Protein AF-A0AAJ0LXE0-F1 (afdb_monomer)

InterPro domains:
  IPR011990 Tetratricopeptide-like helical domain superfamily [G3DSA:1.25.40.10] (193-545)

Nearest PDB structures (foldseek):
  4y6w-assembly1_A-2  TM=5.666E-01  e=4.776E-01  Podospora anserina
  7ai4-assembly1_A  TM=4.758E-01  e=2.295E-01  Homo sapiens
  6ejn-assembly1_B  TM=3.901E-01  e=1.196E-01  Mus musculus
  6swu-assembly1_B  TM=3.381E-01  e=1.148E-01  Mus musculus
  7w5m-assembly1_A  TM=3.196E-01  e=9.941E-01  Arabidopsis thaliana

Radius of gyration: 33.16 Å; Cα contacts (8 Å, |Δi|>4): 688; chains: 1; bounding box: 87×81×102 Å

Organism: NCBI:txid702011

pLDDT: mean 76.82, std 16.96, range [30.23, 97.12]

Secondary structure (DSSP, 8-state):
-PPPHHHHTTSPPTT-EETTEEHHHHHHHHHHHHTTS--PPPP------------GGG--HHHHHHHHHHHHHHHHHHHHHHHHHHHHHHHHHHHHHHTTS-SS-HHHHHHHHHHHHHHHHHHHHHHHHHT-S-----HHHHHHHHHHTT--HHHHHHHIIIIIITSS-HHHHHHHHHHHHHHHHHT-HHHHHHHHHHHHHHHTT-GGGGG-GGGHHHHHHHHHHHHT--S-SHHHHHHHHHHHHHHHHTT-HHHHHHHHHHHHHHHHHHHHHHHHHTPPP-GGGGGGS-HHHHHHHHHHHTT-HHHHHHHHHHHHHTT-HHHHHHHHHHT-EEETTEEE--HHHHHHHHHHHHTT-HHHHHHHHHHHHH--SS--SSPPPTTT-S-TT-SSPPP--SS---HHHHHHHHHHHTTSS----SSGGGGHHHHS---SSHHHHHHHHHHHHHHHHHTT-HHHHHHHHHHHH--EEEGGGSPPHHHHTT-TT--S-SSHHHHHT---PPPP-PPEEE-TT--HHHHHHHHHHHHHHHHHHHHHHHHHTT--GGGGT--S-HHHHHHTS-HHHHGGGS-TTTHHHHHSSTTSHHHHHHHSS-HHHHHHHHHHHHT--EE-TTT--EEE-TTSS-------

Structure (mmCIF, N/CA/C/O backbone):
data_AF-A0AAJ0LXE0-F1
#
_entry.id   AF-A0AAJ0LXE0-F1
#
loop_
_atom_site.group_PDB
_atom_site.id
_atom_site.type_symbol
_atom_site.label_atom_id
_atom_site.label_alt_id
_atom_site.label_comp_id
_atom_site.label_asym_id
_atom_site.label_entity_id
_atom_site.label_seq_id
_atom_site.pdbx_PDB_ins_code
_atom_site.Cartn_x
_atom_site.Cartn_y
_atom_site.Cartn_z
_atom_site.occupancy
_atom_site.B_iso_or_equiv
_atom_site.auth_seq_id
_atom_site.auth_comp_id
_atom_site.auth_asym_id
_atom_site.auth_atom_id
_atom_site.pdbx_PDB_model_num
ATOM 1 N N . MET A 1 1 ? 45.209 -10.610 -58.494 1.00 36.50 1 MET A N 1
ATOM 2 C CA . MET A 1 1 ? 43.766 -10.526 -58.188 1.00 36.50 1 MET A CA 1
ATOM 3 C C . MET A 1 1 ? 43.625 -10.340 -56.686 1.00 36.50 1 MET A C 1
ATOM 5 O O . MET A 1 1 ? 43.882 -11.280 -55.950 1.00 36.50 1 MET A O 1
ATOM 9 N N . LEU A 1 2 ? 43.340 -9.120 -56.226 1.00 30.23 2 LEU A N 1
ATOM 10 C CA . LEU A 1 2 ? 43.071 -8.849 -54.809 1.00 30.23 2 LEU A CA 1
ATOM 11 C C . LEU A 1 2 ? 41.593 -9.172 -54.525 1.00 30.23 2 LEU A C 1
ATOM 13 O O . LEU A 1 2 ? 40.749 -8.811 -55.350 1.00 30.23 2 LEU A O 1
ATOM 17 N N . PRO A 1 3 ? 41.252 -9.842 -53.410 1.00 35.72 3 PRO A N 1
ATOM 18 C CA . PRO A 1 3 ? 39.858 -10.057 -53.055 1.00 35.72 3 PRO A CA 1
ATOM 19 C C . PRO A 1 3 ? 39.196 -8.706 -52.782 1.00 35.72 3 PRO A C 1
ATOM 21 O O . PRO A 1 3 ? 39.806 -7.818 -52.186 1.00 35.72 3 PRO A O 1
ATOM 24 N N . SER A 1 4 ? 37.940 -8.548 -53.207 1.00 48.78 4 SER A N 1
ATOM 25 C CA . SER A 1 4 ? 37.175 -7.347 -52.870 1.00 48.78 4 SER A CA 1
ATOM 26 C C . SER A 1 4 ? 37.154 -7.163 -51.347 1.00 48.78 4 SER A C 1
ATOM 28 O O . SER A 1 4 ? 36.914 -8.117 -50.600 1.00 48.78 4 SER A O 1
ATOM 30 N N . THR A 1 5 ? 37.374 -5.931 -50.890 1.00 54.94 5 THR A N 1
ATOM 31 C CA . THR A 1 5 ? 37.340 -5.500 -49.479 1.00 54.94 5 THR A CA 1
ATOM 32 C C . THR A 1 5 ? 36.077 -5.952 -48.731 1.00 54.94 5 THR A C 1
ATOM 34 O O . THR A 1 5 ? 36.087 -6.082 -47.509 1.00 54.94 5 THR A O 1
ATOM 37 N N . ASN A 1 6 ? 35.010 -6.275 -49.467 1.00 50.78 6 ASN A N 1
ATOM 38 C CA . ASN A 1 6 ? 33.729 -6.749 -48.954 1.00 50.78 6 ASN A CA 1
ATOM 39 C C . ASN A 1 6 ? 33.789 -8.153 -48.319 1.00 50.78 6 ASN A C 1
ATOM 41 O O . ASN A 1 6 ? 33.085 -8.413 -47.344 1.00 50.78 6 ASN A O 1
ATOM 45 N N . ASN A 1 7 ? 34.640 -9.051 -48.829 1.00 50.41 7 ASN A N 1
ATOM 46 C CA . ASN A 1 7 ? 34.804 -10.388 -48.240 1.00 50.41 7 ASN A CA 1
ATOM 47 C C . ASN A 1 7 ? 35.710 -10.360 -47.004 1.00 50.41 7 ASN A C 1
ATOM 49 O O . ASN A 1 7 ? 35.497 -11.129 -46.074 1.00 50.41 7 ASN A O 1
ATOM 53 N N . PHE A 1 8 ? 36.660 -9.426 -46.960 1.00 59.12 8 PHE A N 1
ATOM 54 C CA . PHE A 1 8 ? 37.635 -9.314 -45.877 1.00 59.12 8 PHE A CA 1
ATOM 55 C C . PHE A 1 8 ? 37.009 -8.855 -44.548 1.00 59.12 8 PHE A C 1
ATOM 57 O O . PHE A 1 8 ? 37.312 -9.404 -43.496 1.00 59.12 8 PHE A O 1
ATOM 64 N N . LEU A 1 9 ? 36.067 -7.903 -44.574 1.00 58.94 9 LEU A N 1
ATOM 65 C CA . LEU A 1 9 ? 35.398 -7.423 -43.352 1.00 58.94 9 LEU A CA 1
ATOM 66 C C . LEU A 1 9 ? 34.368 -8.414 -42.775 1.00 58.94 9 LEU A C 1
ATOM 68 O O . LEU A 1 9 ? 33.973 -8.285 -41.611 1.00 58.94 9 LEU A O 1
ATOM 72 N N . ARG A 1 10 ? 33.921 -9.394 -43.574 1.00 57.50 10 ARG A N 1
ATOM 73 C CA . ARG A 1 10 ? 32.956 -10.431 -43.165 1.00 57.50 10 ARG A CA 1
ATOM 74 C C . ARG A 1 10 ? 33.608 -11.639 -42.495 1.00 57.50 10 ARG A C 1
ATOM 76 O O . ARG A 1 10 ? 32.943 -12.297 -41.707 1.00 57.50 10 ARG A O 1
ATOM 83 N N . THR A 1 11 ? 34.881 -11.909 -42.771 1.00 59.28 11 THR A N 1
ATOM 84 C CA . THR A 1 11 ? 35.622 -13.039 -42.183 1.00 59.28 11 THR A CA 1
ATOM 85 C C . THR A 1 11 ? 36.214 -12.742 -40.806 1.00 59.28 11 THR A C 1
ATOM 87 O O . THR A 1 11 ? 36.697 -13.655 -40.147 1.00 59.28 11 THR A O 1
ATOM 90 N N . LEU A 1 12 ? 36.198 -11.481 -40.367 1.00 62.22 12 LEU A N 1
ATOM 91 C CA . LEU A 1 12 ? 36.767 -11.070 -39.083 1.00 62.22 12 LEU A CA 1
ATOM 92 C C . LEU A 1 12 ? 35.721 -11.202 -37.962 1.00 62.22 12 LEU A C 1
ATOM 94 O O . LEU A 1 12 ? 34.592 -10.704 -38.086 1.00 62.22 12 LEU A O 1
ATOM 98 N N . GLY A 1 13 ? 36.104 -11.905 -36.893 1.00 52.69 13 GLY A N 1
ATOM 99 C CA . GLY A 1 13 ? 35.254 -12.207 -35.739 1.00 52.69 13 GLY A CA 1
ATOM 100 C C . GLY A 1 13 ? 35.112 -11.034 -34.755 1.00 52.69 13 GLY A C 1
ATOM 101 O O . GLY A 1 13 ? 35.852 -10.049 -34.857 1.00 52.69 13 GLY A O 1
ATOM 102 N N . PRO A 1 14 ? 34.169 -11.115 -33.798 1.00 46.31 14 PRO A N 1
ATOM 103 C CA . PRO A 1 14 ? 34.051 -10.142 -32.709 1.00 46.31 14 PRO A CA 1
ATOM 104 C C . PRO A 1 14 ? 35.371 -10.054 -31.919 1.00 46.31 14 PRO A C 1
ATOM 106 O O . PRO A 1 14 ? 35.973 -11.083 -31.624 1.00 46.31 14 PRO A O 1
ATOM 109 N N . GLY A 1 15 ? 35.845 -8.839 -31.618 1.00 50.72 15 GLY A N 1
ATOM 110 C CA . GLY A 1 15 ? 37.078 -8.592 -30.846 1.00 50.72 15 GLY A CA 1
ATOM 111 C C . GLY A 1 15 ? 38.342 -8.265 -31.658 1.00 50.72 15 GLY A C 1
ATOM 112 O O . GLY A 1 15 ? 39.367 -7.911 -31.080 1.00 50.72 15 GLY A O 1
ATOM 113 N N . GLN A 1 16 ? 38.300 -8.326 -32.992 1.00 67.25 16 GLN A N 1
ATOM 114 C CA . GLN A 1 16 ? 39.441 -7.935 -33.828 1.00 67.25 16 GLN A CA 1
ATOM 115 C C . GLN A 1 16 ? 39.445 -6.423 -34.125 1.00 67.25 16 GLN A C 1
ATOM 117 O O . GLN A 1 16 ? 38.400 -5.794 -34.321 1.00 67.25 16 GLN A O 1
ATOM 122 N N . THR A 1 17 ? 40.639 -5.827 -34.168 1.00 65.50 17 THR A N 1
ATOM 123 C CA . THR A 1 17 ? 40.849 -4.415 -34.516 1.00 65.50 17 THR A CA 1
ATOM 124 C C . THR A 1 17 ? 41.515 -4.302 -35.885 1.00 65.50 17 THR A C 1
ATOM 126 O O . THR A 1 17 ? 42.354 -5.120 -36.259 1.00 65.50 17 THR A O 1
ATOM 129 N N . LEU A 1 18 ? 41.140 -3.279 -36.655 1.00 63.66 18 LEU A N 1
ATOM 130 C CA . LEU A 1 18 ? 41.792 -2.934 -37.916 1.00 63.66 18 LEU A CA 1
ATOM 131 C C . LEU A 1 18 ? 42.424 -1.549 -37.757 1.00 63.66 18 LEU A C 1
ATOM 133 O O . LEU A 1 18 ? 41.714 -0.549 -37.645 1.00 63.66 18 LEU A O 1
ATOM 137 N N . GLY A 1 19 ? 43.757 -1.498 -37.679 1.00 70.88 19 GLY A N 1
ATOM 138 C CA . GLY A 1 19 ? 44.494 -0.254 -37.424 1.00 70.88 19 GLY A CA 1
ATOM 139 C C . GLY A 1 19 ? 44.233 0.343 -36.035 1.00 70.88 19 GLY A C 1
ATOM 140 O O . GLY A 1 19 ? 44.111 1.556 -35.910 1.00 70.88 19 GLY A O 1
ATOM 141 N N . GLY A 1 20 ? 44.069 -0.499 -35.006 1.00 59.16 20 GLY A N 1
ATOM 142 C CA . GLY A 1 20 ? 43.766 -0.060 -33.635 1.00 59.16 20 GLY A CA 1
ATOM 143 C C . GLY A 1 20 ? 42.317 0.391 -33.415 1.00 59.16 20 GLY A C 1
ATOM 144 O O . GLY A 1 20 ? 41.949 0.756 -32.304 1.00 59.16 20 GLY A O 1
ATOM 145 N N . VAL A 1 21 ? 41.475 0.339 -34.451 1.00 52.56 21 VAL A N 1
ATOM 146 C CA . VAL A 1 21 ? 40.051 0.674 -34.367 1.00 52.56 21 VAL A CA 1
ATOM 147 C C . VAL A 1 21 ? 39.228 -0.619 -34.341 1.00 52.56 21 VAL A C 1
ATOM 149 O O . VAL A 1 21 ? 39.407 -1.458 -35.231 1.00 52.56 21 VAL A O 1
ATOM 152 N N . PRO A 1 22 ? 38.313 -0.801 -33.371 1.00 64.88 22 PRO A N 1
ATOM 153 C CA . PRO A 1 22 ? 37.413 -1.949 -33.344 1.00 64.88 22 PRO A CA 1
ATOM 154 C C . PRO A 1 22 ? 36.615 -2.086 -34.645 1.00 64.88 22 PRO A C 1
ATOM 156 O O . PRO A 1 22 ? 36.092 -1.106 -35.183 1.00 64.88 22 PRO A O 1
ATOM 159 N N . ILE A 1 23 ? 36.500 -3.311 -35.161 1.00 65.56 23 ILE A N 1
ATOM 160 C CA . ILE A 1 23 ? 35.844 -3.600 -36.448 1.00 65.56 23 ILE A CA 1
ATOM 161 C C . ILE A 1 23 ? 34.373 -3.155 -36.494 1.00 65.56 23 ILE A C 1
ATOM 163 O O . ILE A 1 23 ? 33.865 -2.835 -37.573 1.00 65.56 23 ILE A O 1
ATOM 167 N N . TRP A 1 24 ? 33.688 -3.050 -35.353 1.00 62.97 24 TRP A N 1
ATOM 168 C CA . TRP A 1 24 ? 32.317 -2.537 -35.303 1.00 62.97 24 TRP A CA 1
ATOM 169 C C . TRP A 1 24 ? 32.219 -1.068 -35.745 1.00 62.97 24 TRP A C 1
ATOM 171 O O . TRP A 1 24 ? 31.274 -0.720 -36.456 1.00 62.97 24 TRP A O 1
ATOM 181 N N . ARG A 1 25 ? 33.217 -0.216 -35.446 1.00 54.94 25 ARG A N 1
ATOM 182 C CA . ARG A 1 25 ? 33.249 1.184 -35.923 1.00 54.94 25 ARG A CA 1
ATOM 183 C C . ARG A 1 25 ? 33.326 1.250 -37.446 1.00 54.94 25 ARG A C 1
ATOM 185 O O . ARG A 1 25 ? 32.643 2.066 -38.065 1.00 54.94 25 ARG A O 1
ATOM 192 N N . TRP A 1 26 ? 34.092 0.345 -38.056 1.00 65.56 26 TRP A N 1
ATOM 193 C CA . TRP A 1 26 ? 34.176 0.210 -39.511 1.00 65.56 26 TRP A CA 1
ATOM 194 C C . TRP A 1 26 ? 32.865 -0.302 -40.120 1.00 65.56 26 TRP A C 1
ATOM 196 O O . TRP A 1 26 ? 32.405 0.240 -41.125 1.00 65.56 26 TRP A O 1
ATOM 206 N N . ARG A 1 27 ? 32.205 -1.287 -39.492 1.00 62.53 27 ARG A N 1
ATOM 207 C CA . ARG A 1 27 ? 30.889 -1.792 -39.936 1.00 62.53 27 ARG A CA 1
ATOM 208 C C . ARG A 1 27 ? 29.793 -0.724 -39.827 1.00 62.53 27 ARG A C 1
ATOM 210 O O . ARG A 1 27 ? 28.990 -0.582 -40.751 1.00 62.53 27 ARG A O 1
ATOM 217 N N . ALA A 1 28 ? 29.799 0.073 -38.758 1.00 52.66 28 ALA A N 1
ATOM 218 C CA . ALA A 1 28 ? 28.879 1.192 -38.568 1.00 52.66 28 ALA A CA 1
ATOM 219 C C . ALA A 1 28 ? 29.077 2.288 -39.635 1.00 52.66 28 ALA A C 1
ATOM 221 O O . ALA A 1 28 ? 28.106 2.725 -40.252 1.00 52.66 28 ALA A O 1
ATOM 222 N N . GLN A 1 29 ? 30.323 2.682 -39.930 1.00 55.59 29 GLN A N 1
ATOM 223 C CA . GLN A 1 29 ? 30.622 3.646 -41.001 1.00 55.59 29 GLN A CA 1
ATOM 224 C C . GLN A 1 29 ? 30.289 3.118 -42.405 1.00 55.59 29 GLN A C 1
ATOM 226 O O . GLN A 1 29 ? 29.807 3.876 -43.250 1.00 55.59 29 GLN A O 1
ATOM 231 N N . TRP A 1 30 ? 30.501 1.826 -42.665 1.00 60.12 30 TRP A N 1
ATOM 232 C CA . TRP A 1 30 ? 30.221 1.214 -43.965 1.00 60.12 30 TRP A CA 1
ATOM 233 C C . TRP A 1 30 ? 28.719 1.111 -44.263 1.00 60.12 30 TRP A C 1
ATOM 235 O O . TRP A 1 30 ? 28.280 1.464 -45.361 1.00 60.12 30 TRP A O 1
ATOM 245 N N . ASN A 1 31 ? 27.903 0.728 -43.275 1.00 53.38 31 ASN A N 1
ATOM 246 C CA . ASN A 1 31 ? 26.440 0.727 -43.410 1.00 53.38 31 ASN A CA 1
ATOM 247 C C . ASN A 1 31 ? 25.888 2.140 -43.683 1.00 53.38 31 ASN A C 1
ATOM 249 O O . ASN A 1 31 ? 24.925 2.302 -44.433 1.00 53.38 31 ASN A O 1
ATOM 253 N N . VAL A 1 32 ? 26.544 3.181 -43.158 1.00 48.12 32 VAL A N 1
ATOM 254 C CA . VAL A 1 32 ? 26.227 4.584 -43.471 1.00 48.12 32 VAL A CA 1
ATOM 255 C C . VAL A 1 32 ? 26.592 4.954 -44.920 1.00 48.12 32 VAL A C 1
ATOM 257 O O . VAL A 1 32 ? 25.888 5.764 -45.527 1.00 48.12 32 VAL A O 1
ATOM 260 N N . GLN A 1 33 ? 27.644 4.370 -45.507 1.00 47.91 33 GLN A N 1
ATOM 261 C CA . GLN A 1 33 ? 28.043 4.626 -46.899 1.00 47.91 33 GLN A CA 1
ATOM 262 C C . GLN A 1 33 ? 27.188 3.878 -47.932 1.00 47.91 33 GLN A C 1
ATOM 264 O O . GLN A 1 33 ? 26.859 4.469 -48.960 1.00 47.91 33 GLN A O 1
ATOM 269 N N . GLN A 1 34 ? 26.751 2.640 -47.672 1.00 47.06 34 GLN A N 1
ATOM 270 C CA . GLN A 1 34 ? 25.861 1.923 -48.602 1.00 47.06 34 GLN A CA 1
ATOM 271 C C . GLN A 1 34 ? 24.498 2.613 -48.773 1.00 47.06 34 GLN A C 1
ATOM 273 O O . GLN A 1 34 ? 23.973 2.679 -49.884 1.00 47.06 34 GLN A O 1
ATOM 278 N N . CYS A 1 35 ? 23.975 3.245 -47.720 1.00 45.53 35 CYS A N 1
ATOM 279 C CA . CYS A 1 35 ? 22.749 4.044 -47.793 1.00 45.53 35 CYS A CA 1
ATOM 280 C C . CYS A 1 35 ? 22.893 5.337 -48.622 1.00 45.53 35 CYS A C 1
ATOM 282 O O . CYS A 1 35 ? 21.884 5.928 -49.001 1.00 45.53 35 CYS A O 1
ATOM 284 N N . ARG A 1 36 ? 24.119 5.785 -48.939 1.00 46.6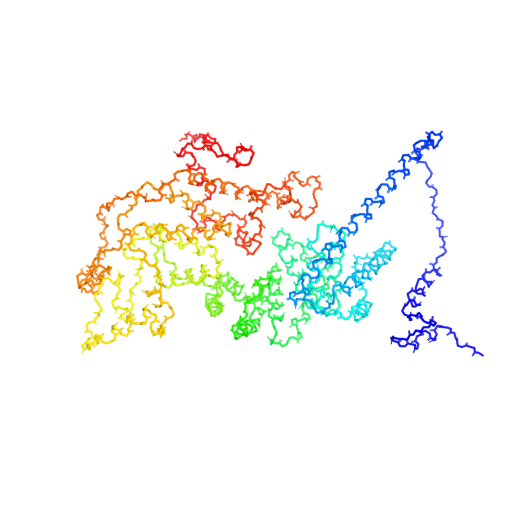9 36 ARG A N 1
ATOM 285 C CA . ARG A 1 36 ? 24.364 6.943 -49.824 1.00 46.69 36 ARG A CA 1
ATOM 286 C C . ARG A 1 36 ? 24.313 6.585 -51.316 1.00 46.69 36 ARG A C 1
ATOM 288 O O . ARG A 1 36 ? 24.249 7.491 -52.139 1.00 46.69 36 ARG A O 1
ATOM 295 N N . GLY A 1 37 ? 24.321 5.296 -51.671 1.00 40.47 37 GLY A N 1
ATOM 296 C CA . GLY A 1 37 ? 24.363 4.820 -53.060 1.00 40.47 37 GLY A CA 1
ATOM 297 C C . GLY A 1 37 ? 23.015 4.755 -53.789 1.00 40.47 37 GLY A C 1
ATOM 298 O O . GLY A 1 37 ? 22.984 4.420 -54.970 1.00 40.47 37 GLY A O 1
ATOM 299 N N . LEU A 1 38 ? 21.896 5.067 -53.128 1.00 42.59 38 LEU A N 1
ATOM 300 C CA . LEU A 1 38 ? 20.558 4.946 -53.710 1.00 42.59 38 LEU A CA 1
ATOM 301 C C . LEU A 1 38 ? 19.747 6.229 -53.508 1.00 42.59 38 LEU A C 1
ATOM 303 O O . LEU A 1 38 ? 19.046 6.377 -52.513 1.00 42.59 38 LEU A O 1
ATOM 307 N N . SER A 1 39 ? 19.827 7.158 -54.464 1.00 36.94 39 SER A N 1
ATOM 308 C CA . SER A 1 39 ? 18.667 7.909 -54.989 1.00 36.94 39 SER A CA 1
ATOM 309 C C . SER A 1 39 ? 19.091 9.018 -55.962 1.00 36.94 39 SER A C 1
ATOM 311 O O . SER A 1 39 ? 19.840 9.930 -55.627 1.00 36.94 39 SER A O 1
ATOM 313 N N . LYS A 1 40 ? 18.555 8.964 -57.189 1.00 39.41 40 LYS A N 1
ATOM 314 C CA . LYS A 1 40 ? 18.432 10.135 -58.071 1.00 39.41 40 LYS A CA 1
ATOM 315 C C . LYS A 1 40 ? 17.294 11.021 -57.538 1.00 39.41 40 LYS A C 1
ATOM 317 O O . LYS A 1 40 ? 16.247 10.467 -57.194 1.00 39.41 40 LYS A O 1
ATOM 322 N N . PRO A 1 41 ? 17.414 12.358 -57.515 1.00 38.53 41 PRO A N 1
ATOM 323 C CA . PRO A 1 41 ? 16.306 13.210 -57.105 1.00 38.53 41 PRO A CA 1
ATOM 324 C C . PRO A 1 41 ? 15.288 13.356 -58.248 1.00 38.53 41 PRO A C 1
ATOM 326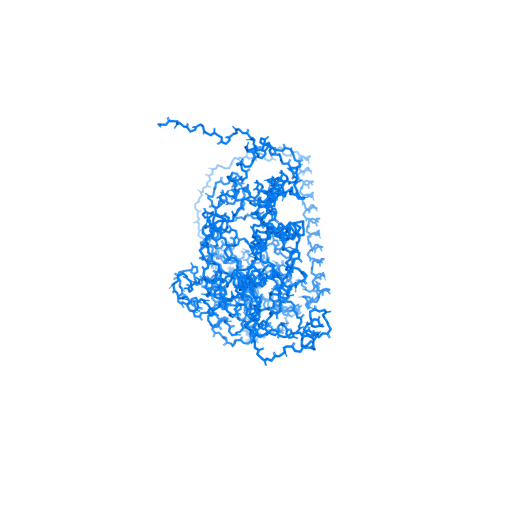 O O . PRO A 1 41 ? 15.619 13.813 -59.342 1.00 38.53 41 PRO A O 1
ATOM 329 N N . ARG A 1 42 ? 14.029 12.980 -57.987 1.00 35.62 42 ARG A N 1
ATOM 330 C CA . ARG A 1 42 ? 12.867 13.427 -58.771 1.00 35.62 42 ARG A CA 1
ATOM 331 C C . ARG A 1 42 ? 12.523 14.857 -58.345 1.00 35.62 42 ARG A C 1
ATOM 333 O O . ARG A 1 42 ? 12.397 15.134 -57.156 1.00 35.62 42 ARG A O 1
ATOM 340 N N . GLN A 1 43 ? 12.391 15.740 -59.329 1.00 39.75 43 GLN A N 1
ATOM 341 C CA . GLN A 1 43 ? 11.960 17.128 -59.175 1.00 39.75 43 GLN A CA 1
ATOM 342 C C . GLN A 1 43 ? 10.569 17.201 -58.522 1.00 39.75 43 GLN A C 1
ATOM 344 O O . GLN A 1 43 ? 9.662 16.469 -58.915 1.00 39.75 43 GLN A O 1
ATOM 349 N N . ALA A 1 44 ? 10.409 18.107 -57.556 1.00 30.86 44 ALA A N 1
ATOM 350 C CA . ALA A 1 44 ? 9.124 18.501 -56.980 1.00 30.86 44 ALA A CA 1
ATOM 351 C C . ALA A 1 44 ? 8.887 20.008 -57.217 1.00 30.86 44 ALA A C 1
ATOM 353 O O . ALA A 1 44 ? 9.862 20.756 -57.343 1.00 30.86 44 ALA A O 1
ATOM 354 N N . PRO A 1 45 ? 7.622 20.462 -57.318 1.00 36.53 45 PRO A N 1
ATOM 355 C CA . PRO A 1 45 ? 7.278 21.747 -57.915 1.00 36.53 45 PRO A CA 1
ATOM 356 C C . PRO A 1 45 ? 7.462 22.923 -56.955 1.00 36.53 45 PRO A C 1
ATOM 358 O O . PRO A 1 45 ? 7.314 22.808 -55.740 1.00 36.53 45 PRO A O 1
ATOM 361 N N . ALA A 1 46 ? 7.734 24.082 -57.548 1.00 42.59 46 ALA A N 1
ATOM 362 C CA . ALA A 1 46 ? 7.893 25.361 -56.883 1.00 42.59 46 ALA A CA 1
ATOM 363 C C . ALA A 1 46 ? 6.612 25.815 -56.155 1.00 42.59 46 ALA A C 1
ATOM 365 O O . ALA A 1 46 ? 5.642 26.229 -56.785 1.00 42.59 46 ALA A O 1
ATOM 366 N N . LEU A 1 47 ? 6.658 25.846 -54.821 1.00 33.84 47 LEU A N 1
ATOM 367 C CA . LEU A 1 47 ? 5.777 26.667 -53.988 1.00 33.84 47 LEU A CA 1
ATOM 368 C C . LEU A 1 47 ? 6.587 27.852 -53.460 1.00 33.84 47 LEU A C 1
ATOM 370 O O . LEU A 1 47 ? 7.253 27.798 -52.428 1.00 33.84 47 LEU A O 1
ATOM 374 N N . ARG A 1 48 ? 6.556 28.936 -54.236 1.00 38.38 48 ARG A N 1
ATOM 375 C CA . ARG A 1 48 ? 7.074 30.255 -53.873 1.00 38.38 48 ARG A CA 1
ATOM 376 C C . ARG A 1 48 ? 5.894 31.111 -53.396 1.00 38.38 48 ARG A C 1
ATOM 378 O O . ARG A 1 48 ? 4.888 31.170 -54.093 1.00 38.38 48 ARG A O 1
ATOM 385 N N . ARG A 1 49 ? 6.117 31.855 -52.300 1.00 40.53 49 ARG A N 1
ATOM 386 C CA . ARG A 1 49 ? 5.343 32.991 -51.730 1.00 40.53 49 ARG A CA 1
ATOM 387 C C . ARG A 1 49 ? 4.442 32.685 -50.524 1.00 40.53 49 ARG A C 1
ATOM 389 O O . ARG A 1 49 ? 3.255 32.430 -50.667 1.00 40.53 49 ARG A O 1
ATOM 396 N N . LYS A 1 50 ? 5.006 32.877 -49.325 1.00 38.53 50 LYS A N 1
ATOM 397 C CA . LYS A 1 50 ? 4.715 34.002 -48.399 1.00 38.53 50 LYS A CA 1
ATOM 398 C C . LYS A 1 50 ? 5.512 33.789 -47.099 1.00 38.53 50 LYS A C 1
ATOM 400 O O . LYS A 1 50 ? 4.953 33.538 -46.042 1.00 38.53 50 LYS A O 1
ATOM 405 N N . ALA A 1 51 ? 6.838 33.868 -47.185 1.00 37.50 51 ALA A N 1
ATOM 406 C CA . ALA A 1 51 ? 7.647 34.193 -46.016 1.00 37.50 51 ALA A CA 1
ATOM 407 C C . ALA A 1 51 ? 7.886 35.699 -46.102 1.00 37.50 51 ALA A C 1
ATOM 409 O O . ALA A 1 51 ? 8.446 36.169 -47.095 1.00 37.50 51 ALA A O 1
ATOM 410 N N . GLY A 1 52 ? 7.360 36.451 -45.136 1.00 34.28 52 GLY A N 1
ATOM 411 C CA . GLY A 1 52 ? 7.652 37.872 -45.012 1.00 34.28 52 GLY A CA 1
ATOM 412 C C . GLY A 1 52 ? 9.163 38.059 -44.996 1.00 34.28 52 GLY A C 1
ATOM 413 O O . GLY A 1 52 ? 9.868 37.374 -44.255 1.00 34.28 52 GLY A O 1
ATOM 414 N N . HIS A 1 53 ? 9.658 38.942 -45.858 1.00 36.97 53 HIS A N 1
ATOM 415 C CA . HIS A 1 53 ? 11.015 39.445 -45.764 1.00 36.97 53 HIS A CA 1
ATOM 416 C C . HIS A 1 53 ? 11.157 40.131 -44.401 1.00 36.97 53 HIS A C 1
ATOM 418 O O . HIS A 1 53 ? 10.781 41.288 -44.248 1.00 36.97 53 HIS A O 1
ATOM 424 N N . TYR A 1 54 ? 11.665 39.408 -43.404 1.00 38.59 54 TYR A N 1
ATOM 425 C CA . TYR A 1 54 ? 12.317 40.046 -42.273 1.00 38.59 54 TYR A CA 1
ATOM 426 C C . TYR A 1 54 ? 13.571 40.715 -42.837 1.00 38.59 54 TYR A C 1
ATOM 428 O O . TYR A 1 54 ? 14.502 40.048 -43.294 1.00 38.59 54 TYR A O 1
ATOM 436 N N . GLU A 1 55 ? 13.533 42.042 -42.898 1.00 40.50 55 GLU A N 1
ATOM 437 C CA . GLU A 1 55 ? 14.680 42.897 -43.171 1.00 40.50 55 GLU A CA 1
ATOM 438 C C . GLU A 1 55 ? 15.776 42.611 -42.134 1.00 40.50 55 GLU A C 1
ATOM 440 O O . GLU A 1 55 ? 15.758 43.121 -41.018 1.00 40.50 55 GLU A O 1
ATOM 445 N N . TRP A 1 56 ? 16.774 41.814 -42.516 1.00 41.72 56 TRP A N 1
ATOM 446 C CA . TRP A 1 56 ? 18.034 41.675 -41.774 1.00 41.72 56 TRP A CA 1
ATOM 447 C C . TRP A 1 56 ? 18.895 42.957 -41.824 1.00 41.72 56 TRP A C 1
ATOM 449 O O . TRP A 1 56 ? 19.985 42.995 -41.264 1.00 41.72 56 TRP A O 1
ATOM 459 N N . SER A 1 57 ? 18.413 44.024 -42.469 1.00 43.09 57 SER A N 1
ATOM 460 C CA . SER A 1 57 ? 19.091 45.315 -42.645 1.00 43.09 57 SER A CA 1
ATOM 461 C C . SER A 1 57 ? 19.023 46.246 -41.424 1.00 43.09 57 SER A C 1
ATOM 463 O O . SER A 1 57 ? 19.522 47.366 -41.499 1.00 43.09 57 SER A O 1
ATOM 465 N N . ARG A 1 58 ? 18.447 45.810 -40.292 1.00 48.62 58 ARG A N 1
ATOM 466 C CA . ARG A 1 58 ? 18.357 46.614 -39.055 1.00 48.62 58 ARG A CA 1
ATOM 467 C C . ARG A 1 58 ? 18.820 45.907 -37.777 1.00 48.62 58 ARG A C 1
ATOM 469 O O . ARG A 1 58 ? 18.481 46.375 -36.701 1.00 48.62 58 ARG A O 1
ATOM 476 N N . VAL A 1 59 ? 19.594 44.820 -37.861 1.00 46.53 59 VAL A N 1
ATOM 477 C CA . VAL A 1 59 ? 20.230 44.266 -36.651 1.00 46.53 59 VAL A CA 1
ATOM 478 C C . VAL A 1 59 ? 21.476 45.091 -36.348 1.00 46.53 59 VAL A C 1
ATOM 480 O O . VAL A 1 59 ? 22.476 45.027 -37.066 1.00 46.53 59 VAL A O 1
ATOM 483 N N . THR A 1 60 ? 21.406 45.909 -35.306 1.00 66.25 60 THR A N 1
ATOM 484 C CA . THR A 1 60 ? 22.541 46.722 -34.859 1.00 66.25 60 THR A CA 1
ATOM 485 C C . THR A 1 60 ? 23.669 45.825 -34.321 1.00 66.25 60 THR A C 1
ATOM 487 O O . THR A 1 60 ? 23.407 44.739 -33.793 1.00 66.25 60 THR A O 1
ATOM 490 N N . PRO A 1 61 ? 24.947 46.246 -34.396 1.00 67.00 61 PRO A N 1
ATOM 491 C CA . PRO A 1 61 ? 26.061 45.507 -33.790 1.00 67.00 61 PRO A CA 1
ATOM 492 C C . PRO A 1 61 ? 25.849 45.172 -32.301 1.00 67.00 61 PRO A C 1
ATOM 494 O O . PRO A 1 61 ? 26.323 44.139 -31.822 1.00 67.00 61 PRO A O 1
ATOM 497 N N . ASP A 1 62 ? 25.091 46.007 -31.586 1.00 67.62 62 ASP A N 1
ATOM 498 C CA . ASP A 1 62 ? 24.724 45.798 -30.184 1.00 67.62 62 ASP A CA 1
ATOM 499 C C . ASP A 1 62 ? 23.669 44.698 -29.997 1.00 67.62 62 ASP A C 1
ATOM 501 O O . ASP A 1 62 ? 23.757 43.926 -29.042 1.00 67.62 62 ASP A O 1
ATOM 505 N N . GLU A 1 63 ? 22.718 44.545 -30.920 1.00 61.69 63 GLU A N 1
ATOM 506 C CA . GLU A 1 63 ? 21.775 43.418 -30.920 1.00 61.69 63 GLU A CA 1
ATOM 507 C C . GLU A 1 63 ? 22.478 42.097 -31.236 1.00 61.69 63 GLU A C 1
ATOM 509 O O . GLU A 1 63 ? 22.217 41.100 -30.566 1.00 61.69 63 GLU A O 1
ATOM 514 N N . VAL A 1 64 ? 23.447 42.085 -32.159 1.00 59.75 64 VAL A N 1
ATOM 515 C CA . VAL A 1 64 ? 24.282 40.894 -32.408 1.00 59.75 64 VAL A CA 1
ATOM 516 C C . VAL A 1 64 ? 25.107 40.528 -31.169 1.00 59.75 64 VAL A C 1
ATOM 518 O O . VAL A 1 64 ? 25.224 39.347 -30.839 1.00 59.75 64 VAL A O 1
ATOM 521 N N . LYS A 1 65 ? 25.656 41.514 -30.443 1.00 68.69 65 LYS A N 1
ATOM 522 C CA . LYS A 1 65 ? 26.352 41.281 -29.164 1.00 68.69 65 LYS A CA 1
ATOM 523 C C . LYS A 1 65 ? 25.416 40.756 -28.075 1.00 68.69 65 LYS A C 1
ATOM 525 O O . LYS A 1 65 ? 25.818 39.851 -27.350 1.00 68.69 65 LYS A O 1
ATOM 530 N N . ARG A 1 66 ? 24.183 41.266 -27.968 1.00 69.94 66 ARG A N 1
ATOM 531 C CA . ARG A 1 66 ? 23.178 40.752 -27.018 1.00 69.94 66 ARG A CA 1
ATOM 532 C C . ARG A 1 66 ? 22.741 39.332 -27.357 1.00 69.94 66 ARG A C 1
ATOM 534 O O . ARG A 1 66 ? 22.673 38.512 -26.451 1.00 69.94 66 ARG A O 1
ATOM 541 N N . ILE A 1 67 ? 22.508 39.024 -28.635 1.00 67.06 67 ILE A N 1
ATOM 542 C CA . ILE A 1 67 ? 22.156 37.671 -29.092 1.00 67.06 67 ILE A CA 1
ATOM 543 C C . ILE A 1 67 ? 23.302 36.703 -28.787 1.00 67.06 67 ILE A C 1
ATOM 545 O O . ILE A 1 67 ? 23.073 35.689 -28.138 1.00 67.06 67 ILE A O 1
ATOM 549 N N . LYS A 1 68 ? 24.548 37.049 -29.135 1.00 70.25 68 LYS A N 1
ATOM 550 C CA . LYS A 1 68 ? 25.724 36.222 -28.810 1.00 70.25 68 LYS A CA 1
ATOM 551 C C . LYS A 1 68 ? 25.960 36.085 -27.304 1.00 70.25 68 LYS A C 1
ATOM 553 O O . LYS A 1 68 ? 26.353 35.018 -26.846 1.00 70.25 68 LYS A O 1
ATOM 558 N N . GLY A 1 69 ? 25.717 37.142 -26.528 1.00 69.50 69 GLY A N 1
ATOM 559 C CA . GLY A 1 69 ? 25.790 37.111 -25.065 1.00 69.50 69 GLY A CA 1
ATOM 560 C C . GLY A 1 69 ? 24.725 36.202 -24.450 1.00 69.50 69 GLY A C 1
ATOM 561 O O . GLY A 1 69 ? 25.031 35.426 -23.551 1.00 69.50 69 GLY A O 1
ATOM 562 N N . HIS A 1 70 ? 23.502 36.234 -24.982 1.00 67.81 70 HIS A N 1
ATOM 563 C CA . HIS A 1 70 ? 22.414 35.345 -24.585 1.00 67.81 70 HIS A CA 1
ATOM 564 C C . HIS A 1 70 ? 22.691 33.888 -24.990 1.00 67.81 70 HIS A C 1
ATOM 566 O O . HIS A 1 70 ? 22.493 32.985 -24.187 1.00 67.81 70 HIS A O 1
ATOM 572 N N . GLU A 1 71 ? 23.208 33.636 -26.196 1.00 71.19 71 GLU A N 1
ATOM 573 C CA . GLU A 1 71 ? 23.636 32.299 -26.636 1.00 71.19 71 GLU A CA 1
ATOM 574 C C . GLU A 1 71 ? 24.752 31.732 -25.748 1.00 71.19 71 GLU A C 1
ATOM 576 O O . GLU A 1 71 ? 24.701 30.563 -25.360 1.00 71.19 71 GLU A O 1
ATOM 581 N N . LEU A 1 72 ? 25.737 32.559 -25.380 1.00 75.06 72 LEU A N 1
ATOM 582 C CA . LEU A 1 72 ? 26.812 32.165 -24.470 1.00 75.06 72 LEU A CA 1
ATOM 583 C C . LEU A 1 72 ? 26.279 31.883 -23.058 1.00 75.06 72 LEU A C 1
ATOM 585 O O . LEU A 1 72 ? 26.671 30.884 -22.459 1.00 75.06 72 LEU A O 1
ATOM 589 N N . ALA A 1 73 ? 25.360 32.710 -22.553 1.00 71.25 73 ALA A N 1
ATOM 590 C CA . ALA A 1 73 ? 24.719 32.515 -21.254 1.00 71.25 73 ALA A CA 1
ATOM 591 C C . ALA A 1 73 ? 23.877 31.228 -21.216 1.00 71.25 73 ALA A C 1
ATOM 593 O O . ALA A 1 73 ? 24.003 30.447 -20.278 1.00 71.25 73 ALA A O 1
ATOM 594 N N . VAL A 1 74 ? 23.091 30.951 -22.262 1.00 74.56 74 VAL A N 1
ATOM 595 C CA . VAL A 1 74 ? 22.322 29.700 -22.401 1.00 74.56 74 VAL A CA 1
ATOM 596 C C . VAL A 1 74 ? 23.255 28.490 -22.466 1.00 74.56 74 VAL A C 1
ATOM 598 O O . VAL A 1 74 ? 22.984 27.470 -21.833 1.00 74.56 74 VAL A O 1
ATOM 601 N N . LYS A 1 75 ? 24.382 28.593 -23.183 1.00 78.81 75 LYS A N 1
ATOM 602 C CA . LYS A 1 75 ? 25.387 27.524 -23.249 1.00 78.81 75 LYS A CA 1
ATOM 603 C C . LYS A 1 75 ? 26.034 27.265 -21.884 1.00 78.81 75 LYS A C 1
ATOM 605 O O . LYS A 1 75 ? 26.099 26.115 -21.464 1.00 78.81 75 LYS A O 1
ATOM 610 N N . GLN A 1 76 ? 26.453 28.313 -21.177 1.00 78.50 76 GLN A N 1
ATOM 611 C CA . GLN A 1 76 ? 27.031 28.201 -19.833 1.00 78.50 76 GLN A CA 1
ATOM 612 C C . GLN A 1 76 ? 26.024 27.648 -18.822 1.00 78.50 76 GLN A C 1
ATOM 614 O O . GLN A 1 76 ? 26.374 26.800 -18.005 1.00 78.50 76 GLN A O 1
ATOM 619 N N . GLN A 1 77 ? 24.763 28.082 -18.903 1.00 74.50 77 GLN A N 1
ATOM 620 C CA . GLN A 1 77 ? 23.685 27.556 -18.074 1.00 74.50 77 GLN A CA 1
ATOM 621 C C . GLN A 1 77 ? 23.485 26.061 -18.328 1.00 74.50 77 GLN A C 1
ATOM 623 O O . GLN A 1 77 ? 23.459 25.291 -17.369 1.00 74.50 77 GLN A O 1
ATOM 628 N N . LYS A 1 78 ? 23.436 25.634 -19.594 1.00 76.50 78 LYS A N 1
ATOM 629 C CA . LYS A 1 78 ? 23.336 24.218 -19.954 1.00 76.50 78 LYS A CA 1
ATOM 630 C C . LYS A 1 78 ? 24.531 23.406 -19.440 1.00 76.50 78 LYS A C 1
ATOM 632 O O . LYS A 1 78 ? 24.333 22.403 -18.774 1.00 76.50 78 LYS A O 1
ATOM 637 N N . GLU A 1 79 ? 25.759 23.882 -19.637 1.00 78.69 79 GLU A N 1
ATOM 638 C CA . GLU A 1 79 ? 26.972 23.220 -19.126 1.00 78.69 79 GLU A CA 1
ATOM 639 C C . GLU A 1 79 ? 27.017 23.142 -17.589 1.00 78.69 79 GLU A C 1
ATOM 641 O O . GLU A 1 79 ? 27.592 22.211 -17.023 1.00 78.69 79 GLU A O 1
ATOM 646 N N . SER A 1 80 ? 26.458 24.136 -16.892 1.00 75.94 80 SER A N 1
ATOM 647 C CA . SER A 1 80 ? 26.347 24.122 -15.428 1.00 75.94 80 SER A CA 1
ATOM 648 C C . SER A 1 80 ? 25.291 23.126 -14.943 1.00 75.94 80 SER A C 1
ATOM 650 O O . SER A 1 80 ? 25.527 22.405 -13.975 1.00 75.94 80 SER A O 1
ATOM 652 N N . GLN A 1 81 ? 24.166 23.042 -15.656 1.00 75.69 81 GLN A N 1
ATOM 653 C CA . GLN A 1 81 ? 23.102 22.079 -15.407 1.00 75.69 81 GLN A CA 1
ATOM 654 C C . GLN A 1 81 ? 23.609 20.656 -15.644 1.00 75.69 81 GLN A C 1
ATOM 656 O O . GLN A 1 81 ? 23.546 19.838 -14.733 1.00 75.69 81 GLN A O 1
ATOM 661 N N . ASP A 1 82 ? 24.211 20.385 -16.803 1.00 76.69 82 ASP A N 1
ATOM 662 C CA . ASP A 1 82 ? 24.769 19.074 -17.150 1.00 76.69 82 ASP A CA 1
ATOM 663 C C . ASP A 1 82 ? 25.793 18.604 -16.099 1.00 76.69 82 ASP A C 1
ATOM 665 O O . ASP A 1 82 ? 25.742 17.461 -15.645 1.00 76.69 82 ASP A O 1
ATOM 669 N N . ARG A 1 83 ? 26.668 19.502 -15.615 1.00 81.69 83 ARG A N 1
ATOM 670 C CA . ARG A 1 83 ? 27.604 19.195 -14.516 1.00 81.69 83 ARG A CA 1
ATOM 671 C C . ARG A 1 83 ? 26.897 18.839 -13.212 1.00 81.69 83 ARG A C 1
ATOM 673 O O . ARG A 1 83 ? 27.247 17.838 -12.593 1.00 81.69 83 ARG A O 1
ATOM 680 N N . TYR A 1 84 ? 25.914 19.639 -12.806 1.00 82.06 84 TYR A N 1
ATOM 681 C CA . TYR A 1 84 ? 25.135 19.383 -11.595 1.00 82.06 84 TYR A CA 1
ATOM 682 C C . TYR A 1 84 ? 24.433 18.016 -11.649 1.00 82.06 84 TYR A C 1
ATOM 684 O O . TYR A 1 84 ? 24.430 17.267 -10.671 1.00 82.06 84 TYR A O 1
ATOM 692 N N . TYR A 1 85 ? 23.878 17.658 -12.805 1.00 78.88 85 TYR A N 1
ATOM 693 C CA . TYR A 1 85 ? 23.146 16.408 -12.978 1.00 78.88 85 TYR A CA 1
ATOM 694 C C . TYR A 1 85 ? 24.049 15.184 -13.068 1.00 78.88 85 TYR A C 1
ATOM 696 O O . TYR A 1 85 ? 23.744 14.164 -12.447 1.00 78.88 85 TYR A O 1
ATOM 704 N N . ASN A 1 86 ? 25.187 15.293 -13.751 1.00 83.12 86 ASN A N 1
ATOM 705 C CA . ASN A 1 86 ? 26.192 14.234 -13.756 1.00 83.12 86 ASN A CA 1
ATOM 706 C C . ASN A 1 86 ? 26.721 13.983 -12.340 1.00 83.12 86 ASN A C 1
ATOM 708 O O . ASN A 1 86 ? 26.803 12.834 -11.917 1.00 83.12 86 ASN A O 1
ATOM 712 N N . GLN A 1 87 ? 26.969 15.044 -11.565 1.00 87.44 87 GLN A N 1
ATOM 713 C CA . GLN A 1 87 ? 27.370 14.911 -10.166 1.00 87.44 87 GLN A CA 1
ATOM 714 C C . GLN A 1 87 ? 26.297 14.193 -9.332 1.00 87.44 87 GLN A C 1
ATOM 716 O O . GLN A 1 87 ? 26.610 13.239 -8.628 1.00 87.44 87 GLN A O 1
ATOM 721 N N . ARG A 1 88 ? 25.021 14.588 -9.434 1.00 84.88 88 ARG A N 1
ATOM 722 C CA . ARG A 1 88 ? 23.930 13.926 -8.693 1.00 84.88 88 ARG A CA 1
ATOM 723 C C . ARG A 1 88 ? 23.728 12.462 -9.079 1.00 84.88 88 ARG A C 1
ATOM 725 O O . ARG A 1 88 ? 23.409 11.635 -8.220 1.00 84.88 88 ARG A O 1
ATOM 732 N N . THR A 1 89 ? 23.872 12.159 -10.365 1.00 87.19 89 THR A N 1
ATOM 733 C CA . THR A 1 89 ? 23.807 10.793 -10.898 1.00 87.19 89 THR A CA 1
ATOM 734 C C . THR A 1 89 ? 24.931 9.969 -10.279 1.00 87.19 89 THR A C 1
ATOM 736 O O . THR A 1 89 ? 24.659 8.940 -9.664 1.00 87.19 89 THR A O 1
ATOM 739 N N . TYR A 1 90 ? 26.161 10.483 -10.320 1.00 90.75 90 TYR A N 1
ATOM 740 C CA . TYR A 1 90 ? 27.336 9.844 -9.738 1.00 90.75 90 TYR A CA 1
ATOM 741 C C . TYR A 1 90 ? 27.212 9.630 -8.223 1.00 90.75 90 TYR A C 1
ATOM 743 O O . TYR A 1 90 ? 27.410 8.519 -7.744 1.00 90.75 90 TYR A O 1
ATOM 751 N N . GLU A 1 91 ? 26.799 10.650 -7.463 1.00 90.75 91 GLU A N 1
ATOM 752 C CA . GLU A 1 91 ? 26.560 10.536 -6.016 1.00 90.75 91 GLU A CA 1
ATOM 753 C C . GLU A 1 91 ? 25.513 9.465 -5.689 1.00 90.75 91 GLU A C 1
ATOM 755 O O . GLU A 1 91 ? 25.621 8.768 -4.680 1.00 90.75 91 GLU A O 1
ATOM 760 N N . SER A 1 92 ? 24.487 9.327 -6.533 1.00 88.56 92 SER A N 1
ATOM 761 C CA . SER A 1 92 ? 23.490 8.270 -6.376 1.00 88.56 92 SER A CA 1
ATOM 762 C C . SER A 1 92 ? 24.124 6.905 -6.626 1.00 88.56 92 SER A C 1
ATOM 764 O O . SER A 1 92 ? 24.002 6.031 -5.778 1.00 88.56 92 SER A O 1
ATOM 766 N N . LEU A 1 93 ? 24.857 6.724 -7.727 1.00 93.00 93 LEU A N 1
ATOM 767 C CA . LEU A 1 93 ? 25.560 5.470 -8.022 1.00 93.00 93 LEU A CA 1
ATOM 768 C C . LEU A 1 93 ? 26.533 5.079 -6.904 1.00 93.00 93 LEU A C 1
ATOM 770 O O . LEU A 1 93 ? 26.534 3.932 -6.465 1.00 93.00 93 LEU A O 1
ATOM 774 N N . GLN A 1 94 ? 27.291 6.043 -6.382 1.00 93.75 94 GLN A N 1
ATOM 775 C CA . GLN A 1 94 ? 28.225 5.830 -5.284 1.00 93.75 94 GLN A CA 1
ATOM 776 C C . GLN A 1 94 ? 27.528 5.278 -4.035 1.00 93.75 94 GLN A C 1
ATOM 778 O O . GLN A 1 94 ? 27.966 4.263 -3.502 1.00 93.75 94 GLN A O 1
ATOM 783 N N . ARG A 1 95 ? 26.396 5.860 -3.615 1.00 91.31 95 ARG A N 1
ATOM 784 C CA . ARG A 1 95 ? 25.641 5.359 -2.449 1.00 91.31 95 ARG A CA 1
ATOM 785 C C . ARG A 1 95 ? 25.166 3.917 -2.625 1.00 91.31 95 ARG A C 1
ATOM 787 O O . ARG A 1 95 ? 25.190 3.145 -1.673 1.00 91.31 95 ARG A O 1
ATOM 794 N N . TYR A 1 96 ? 24.711 3.551 -3.824 1.00 89.06 96 TYR A N 1
ATOM 795 C CA . TYR A 1 96 ? 24.237 2.189 -4.097 1.00 89.06 96 TYR A CA 1
ATOM 796 C C . TYR A 1 96 ? 25.397 1.189 -4.177 1.00 89.06 96 TYR A C 1
ATOM 798 O O . TYR A 1 96 ? 25.250 0.053 -3.731 1.00 89.06 96 TYR A O 1
ATOM 806 N N . HIS A 1 97 ? 26.556 1.610 -4.687 1.00 92.62 97 HIS A N 1
ATOM 807 C CA . HIS A 1 97 ? 27.770 0.798 -4.673 1.00 92.62 97 HIS A CA 1
ATOM 808 C C . HIS A 1 97 ? 28.292 0.574 -3.245 1.00 92.62 97 HIS A C 1
ATOM 810 O O . HIS A 1 97 ? 28.532 -0.564 -2.855 1.00 92.62 97 HIS A O 1
ATOM 816 N N . GLU A 1 98 ? 28.365 1.628 -2.427 1.00 91.62 98 GLU A N 1
ATOM 817 C CA . GLU A 1 98 ? 28.755 1.547 -1.010 1.00 91.62 98 GLU A CA 1
ATOM 818 C C . GLU A 1 98 ? 27.798 0.667 -0.189 1.00 91.62 98 GLU A C 1
ATOM 820 O O . GLU A 1 98 ? 28.224 -0.037 0.725 1.00 91.62 98 GLU A O 1
ATOM 825 N N . ALA A 1 99 ? 26.509 0.648 -0.545 1.00 89.06 99 ALA A N 1
ATOM 826 C CA . ALA A 1 99 ? 25.510 -0.244 0.044 1.00 89.06 99 ALA A CA 1
ATOM 827 C C . ALA A 1 99 ? 25.576 -1.696 -0.481 1.00 89.06 99 ALA A C 1
ATOM 829 O O . ALA A 1 99 ? 24.757 -2.523 -0.079 1.00 89.06 99 ALA A O 1
ATOM 830 N N . GLY A 1 100 ? 26.497 -2.013 -1.399 1.00 88.56 100 GLY A N 1
ATOM 831 C CA . GLY A 1 100 ? 26.642 -3.338 -2.010 1.00 88.56 100 GLY A CA 1
ATOM 832 C C . GLY A 1 100 ? 25.524 -3.715 -2.988 1.00 88.56 100 GLY A C 1
ATOM 833 O O . GLY A 1 100 ? 25.377 -4.885 -3.331 1.00 88.56 100 GLY A O 1
ATOM 834 N N . GLN A 1 101 ? 24.716 -2.746 -3.430 1.00 87.25 101 GLN A N 1
ATOM 835 C CA . GLN A 1 101 ? 23.612 -2.958 -4.375 1.00 87.25 101 GLN A CA 1
ATOM 836 C C . GLN A 1 101 ? 24.056 -2.875 -5.844 1.00 87.25 101 GLN A C 1
ATOM 838 O O . GLN A 1 101 ? 23.320 -3.317 -6.727 1.00 87.25 101 GLN A O 1
ATOM 843 N N . LEU A 1 102 ? 25.241 -2.312 -6.100 1.00 91.44 102 LEU A N 1
ATOM 844 C CA . LEU A 1 102 ? 25.907 -2.290 -7.404 1.00 91.44 102 LEU A CA 1
ATOM 845 C C . LEU A 1 102 ? 27.258 -3.000 -7.294 1.00 91.44 102 LEU A C 1
ATOM 847 O O . LEU A 1 102 ? 28.059 -2.667 -6.418 1.00 91.44 102 LEU A O 1
ATOM 851 N N . GLN A 1 103 ? 27.507 -3.956 -8.186 1.00 94.75 103 GLN A N 1
ATOM 852 C CA . GLN A 1 103 ? 28.783 -4.667 -8.288 1.00 94.75 103 GLN A CA 1
ATOM 853 C C . GLN A 1 103 ? 29.804 -3.851 -9.083 1.00 94.75 103 GLN A C 1
ATOM 855 O O . GLN A 1 103 ? 30.966 -3.764 -8.688 1.00 94.75 103 GLN A O 1
ATOM 860 N N . ALA A 1 104 ? 29.360 -3.234 -10.180 1.00 94.94 104 ALA A N 1
ATOM 861 C CA . ALA A 1 104 ? 30.190 -2.358 -10.998 1.00 94.94 104 ALA A CA 1
ATOM 862 C C . ALA A 1 104 ? 30.490 -1.026 -10.290 1.00 94.94 104 ALA A C 1
ATOM 864 O O . ALA A 1 104 ? 29.682 -0.517 -9.505 1.00 94.94 104 ALA A O 1
ATOM 865 N N . SER A 1 105 ? 31.654 -0.448 -10.595 1.00 96.50 105 SER A N 1
ATOM 866 C CA . SER A 1 105 ? 32.052 0.844 -10.039 1.00 96.50 105 SER A CA 1
ATOM 867 C C . SER A 1 105 ? 31.161 1.978 -10.581 1.00 96.50 105 SER A C 1
ATOM 869 O O . SER A 1 105 ? 30.692 1.900 -11.724 1.00 96.50 105 SER A O 1
ATOM 871 N N . PRO A 1 106 ? 30.943 3.068 -9.817 1.00 95.69 106 PRO A N 1
ATOM 872 C CA . PRO A 1 106 ? 30.212 4.236 -10.311 1.00 95.69 106 PRO A CA 1
ATOM 873 C C . PRO A 1 106 ? 30.793 4.809 -11.613 1.00 95.69 106 PRO A C 1
ATOM 875 O O . PRO A 1 106 ? 30.034 5.230 -12.484 1.00 95.69 106 PRO A O 1
ATOM 878 N N . ASP A 1 107 ? 32.120 4.766 -11.775 1.00 95.88 107 ASP A N 1
ATOM 879 C CA . ASP A 1 107 ? 32.815 5.220 -12.983 1.00 95.88 107 ASP A CA 1
ATOM 880 C C . ASP A 1 107 ? 32.462 4.376 -14.213 1.00 95.88 107 ASP A C 1
ATOM 882 O O . ASP A 1 107 ? 32.231 4.920 -15.293 1.00 95.88 107 ASP A O 1
ATOM 886 N N . ASP A 1 108 ? 32.414 3.051 -14.075 1.00 96.38 108 ASP A N 1
ATOM 887 C CA . ASP A 1 108 ? 32.105 2.162 -15.199 1.00 96.38 108 ASP A CA 1
ATOM 888 C C . ASP A 1 108 ? 30.634 2.259 -15.600 1.00 96.38 108 ASP A C 1
ATOM 890 O O . ASP A 1 108 ? 30.314 2.288 -16.790 1.00 96.38 108 ASP A O 1
ATOM 894 N N . ILE A 1 109 ? 29.741 2.428 -14.623 1.00 95.75 109 ILE A N 1
ATOM 895 C CA . ILE A 1 109 ? 28.321 2.683 -14.879 1.00 95.75 109 ILE A CA 1
ATOM 896 C C . ILE A 1 109 ? 28.123 4.041 -15.568 1.00 95.75 109 ILE A C 1
ATOM 898 O O . ILE A 1 109 ? 27.333 4.141 -16.508 1.00 95.75 109 ILE A O 1
ATOM 902 N N . GLN A 1 110 ? 28.849 5.084 -15.153 1.00 94.25 110 GLN A N 1
ATOM 903 C CA . GLN A 1 110 ? 28.766 6.398 -15.792 1.00 94.25 110 GLN A CA 1
ATOM 904 C C . GLN A 1 110 ? 29.271 6.349 -17.241 1.00 94.25 110 GLN A C 1
ATOM 906 O O . GLN A 1 110 ? 28.589 6.844 -18.138 1.00 94.25 110 GLN A O 1
ATOM 911 N N . LYS A 1 111 ? 30.410 5.691 -17.500 1.00 95.19 111 LYS A N 1
ATOM 912 C CA . LYS A 1 111 ? 30.915 5.482 -18.871 1.00 95.19 111 LYS A CA 1
ATOM 913 C C . LYS A 1 111 ? 29.920 4.697 -19.724 1.00 95.19 111 LYS A C 1
ATOM 915 O O . LYS A 1 111 ? 29.696 5.052 -20.880 1.00 95.19 111 LYS A O 1
ATOM 920 N N . PHE A 1 112 ? 29.287 3.677 -19.145 1.00 96.62 112 PHE A N 1
ATOM 921 C CA . PHE A 1 112 ? 28.222 2.933 -19.805 1.00 96.62 112 PHE A CA 1
ATOM 922 C C . PHE A 1 112 ? 27.036 3.843 -20.165 1.00 96.62 112 PHE A C 1
ATOM 924 O O . PHE A 1 112 ? 26.554 3.790 -21.297 1.00 96.62 112 PHE A O 1
ATOM 931 N N . PHE A 1 113 ? 26.574 4.708 -19.252 1.00 95.19 113 PHE A N 1
ATOM 932 C CA . PHE A 1 113 ? 25.503 5.669 -19.543 1.00 95.19 113 PHE A CA 1
ATOM 933 C C . PHE A 1 113 ? 25.881 6.645 -20.655 1.00 95.19 113 PHE A C 1
ATOM 935 O O . PHE A 1 113 ? 25.064 6.882 -21.548 1.00 95.19 113 PHE A O 1
ATOM 942 N N . ASP A 1 114 ? 27.110 7.155 -20.656 1.00 92.94 114 ASP A N 1
ATOM 943 C CA . ASP A 1 114 ? 27.603 8.049 -21.703 1.00 92.94 114 ASP A CA 1
ATOM 944 C C . ASP A 1 114 ? 27.635 7.334 -23.068 1.00 92.94 114 ASP A C 1
ATOM 946 O O . ASP A 1 114 ? 27.144 7.858 -24.075 1.00 92.94 114 ASP A O 1
ATOM 950 N N . GLY A 1 115 ? 28.139 6.094 -23.099 1.00 94.19 115 GLY A N 1
ATOM 951 C CA . GLY A 1 115 ? 28.143 5.244 -24.290 1.00 94.19 115 GLY A CA 1
ATOM 952 C C . GLY A 1 115 ? 26.732 4.932 -24.794 1.00 94.19 115 GLY A C 1
ATOM 953 O O . GLY A 1 115 ? 26.448 5.051 -25.990 1.00 94.19 115 GLY A O 1
ATOM 954 N N . PHE A 1 116 ? 25.813 4.605 -23.886 1.00 95.06 116 PHE A N 1
ATOM 955 C CA . PHE A 1 116 ? 24.421 4.318 -24.218 1.00 95.06 116 PHE A CA 1
ATOM 956 C C . PHE A 1 116 ? 23.697 5.560 -24.752 1.00 95.06 116 PHE A C 1
ATOM 958 O O . PHE A 1 116 ? 22.987 5.473 -25.755 1.00 95.06 116 PHE A O 1
ATOM 965 N N . SER A 1 117 ? 23.914 6.723 -24.133 1.00 92.94 117 SER A N 1
ATOM 966 C CA . SER A 1 117 ? 23.381 8.011 -24.587 1.00 92.94 117 SER A CA 1
ATOM 967 C C . SER A 1 117 ? 23.820 8.313 -26.022 1.00 92.94 117 SER A C 1
ATOM 969 O O . SER A 1 117 ? 22.993 8.628 -26.881 1.00 92.94 117 SER A O 1
ATOM 971 N N . HIS A 1 118 ? 25.100 8.093 -26.334 1.00 92.19 118 HIS A N 1
ATOM 972 C CA . HIS A 1 118 ? 25.617 8.272 -27.688 1.00 92.19 118 HIS A CA 1
ATOM 973 C C . HIS A 1 118 ? 24.946 7.336 -28.710 1.00 92.19 118 HIS A C 1
ATOM 975 O O . HIS A 1 118 ? 24.542 7.766 -29.796 1.00 92.19 118 HIS A O 1
ATOM 981 N N . LEU A 1 119 ? 24.768 6.057 -28.364 1.00 91.94 119 LEU A N 1
ATOM 982 C CA . LEU A 1 119 ? 24.037 5.109 -29.212 1.00 91.94 119 LEU A CA 1
ATOM 983 C C . LEU A 1 119 ? 22.577 5.534 -29.411 1.00 91.94 119 LEU A C 1
ATOM 985 O O . LEU A 1 119 ? 22.034 5.396 -30.513 1.00 91.94 119 LEU A O 1
ATOM 989 N N . LEU A 1 120 ? 21.950 6.086 -28.371 1.00 90.06 120 LEU A N 1
ATOM 990 C CA . LEU A 1 120 ? 20.582 6.586 -28.419 1.00 90.06 120 LEU A CA 1
ATOM 991 C C . LEU A 1 120 ? 20.449 7.768 -29.378 1.00 90.06 120 LEU A C 1
ATOM 993 O O . LEU A 1 120 ? 19.529 7.785 -30.196 1.00 90.06 120 LEU A O 1
ATOM 997 N N . GLU A 1 121 ? 21.382 8.719 -29.348 1.00 88.56 121 GLU A N 1
ATOM 998 C CA . GLU A 1 121 ? 21.425 9.836 -30.295 1.00 88.56 121 GLU A CA 1
ATOM 999 C C . GLU A 1 121 ? 21.537 9.349 -31.746 1.00 88.56 121 GLU A C 1
ATOM 1001 O O . GLU A 1 121 ? 20.796 9.811 -32.623 1.00 88.56 121 GLU A O 1
ATOM 1006 N N . ILE A 1 122 ? 22.412 8.373 -32.008 1.00 87.31 122 ILE A N 1
ATOM 1007 C CA . ILE A 1 122 ? 22.553 7.758 -33.335 1.00 87.31 122 ILE A CA 1
ATOM 1008 C C . ILE A 1 122 ? 21.229 7.108 -33.756 1.00 87.31 122 ILE A C 1
ATOM 1010 O O . ILE A 1 122 ? 20.735 7.358 -34.862 1.00 87.31 122 ILE A O 1
ATOM 1014 N N . ALA A 1 123 ? 20.612 6.322 -32.872 1.00 85.81 123 ALA A N 1
ATOM 1015 C CA . ALA A 1 123 ? 19.335 5.668 -33.137 1.00 85.81 123 ALA A CA 1
ATOM 1016 C C . ALA A 1 123 ? 18.214 6.684 -33.419 1.00 85.81 123 ALA A C 1
ATOM 1018 O O . ALA A 1 123 ? 17.432 6.498 -34.354 1.00 85.81 123 ALA A O 1
ATOM 1019 N N . GLN A 1 124 ? 18.163 7.803 -32.688 1.00 84.81 124 GLN A N 1
ATOM 1020 C CA . GLN A 1 124 ? 17.211 8.891 -32.933 1.00 84.81 124 GLN A CA 1
ATOM 1021 C C . GLN A 1 124 ? 17.406 9.526 -34.316 1.00 84.81 124 GLN A C 1
ATOM 1023 O O . GLN A 1 124 ? 16.427 9.802 -35.018 1.00 84.81 124 GLN A O 1
ATOM 1028 N N . GLN A 1 125 ? 18.653 9.752 -34.737 1.00 84.38 125 GLN A N 1
ATOM 1029 C CA . GLN A 1 125 ? 18.953 10.298 -36.062 1.00 84.38 125 GLN A CA 1
ATOM 1030 C C . GLN A 1 125 ? 18.527 9.341 -37.179 1.00 84.38 125 GLN A C 1
ATOM 1032 O O . GLN A 1 125 ? 17.928 9.773 -38.169 1.00 84.38 125 GLN A O 1
ATOM 1037 N N . VAL A 1 126 ? 18.787 8.041 -37.013 1.00 80.94 126 VAL A N 1
ATOM 1038 C CA . VAL A 1 126 ? 18.340 7.003 -37.951 1.00 80.94 126 VAL A CA 1
ATOM 1039 C C . VAL A 1 126 ? 16.814 6.941 -37.986 1.00 80.94 126 VAL A C 1
ATOM 1041 O O . VAL A 1 126 ? 16.233 6.963 -39.069 1.00 80.94 126 VAL A O 1
ATOM 1044 N N . ARG A 1 127 ? 16.147 6.972 -36.827 1.00 79.56 127 ARG A N 1
ATOM 1045 C CA . ARG A 1 127 ? 14.683 6.968 -36.711 1.00 79.56 127 ARG A CA 1
ATOM 1046 C C . ARG A 1 127 ? 14.042 8.132 -37.459 1.00 79.56 127 ARG A C 1
ATOM 1048 O O . ARG A 1 127 ? 13.120 7.910 -38.242 1.00 79.56 127 ARG A O 1
ATOM 1055 N N . LYS A 1 128 ? 14.543 9.358 -37.264 1.00 80.06 128 LYS A N 1
ATOM 1056 C CA . LYS A 1 128 ? 14.050 10.559 -37.966 1.00 80.06 128 LYS A CA 1
ATOM 1057 C C . LYS A 1 128 ? 14.127 10.408 -39.489 1.00 80.06 128 LYS A C 1
ATOM 1059 O O . LYS A 1 128 ? 13.259 10.915 -40.193 1.00 80.06 128 LYS A O 1
ATOM 1064 N N . ARG A 1 129 ? 15.133 9.688 -39.996 1.00 73.81 129 ARG A N 1
ATOM 1065 C CA . ARG A 1 129 ? 15.324 9.432 -41.433 1.00 73.81 129 ARG A CA 1
ATOM 1066 C C . ARG A 1 129 ? 14.480 8.264 -41.949 1.00 73.81 129 ARG A C 1
ATOM 1068 O O . ARG A 1 129 ? 13.926 8.360 -43.037 1.00 73.81 129 ARG A O 1
ATOM 1075 N N . ALA A 1 130 ? 14.364 7.190 -41.171 1.00 69.69 130 ALA A N 1
ATOM 1076 C CA . ALA A 1 130 ? 13.705 5.944 -41.566 1.00 69.69 130 ALA A CA 1
ATOM 1077 C C . ALA A 1 130 ? 12.208 5.874 -41.205 1.00 69.69 130 ALA A C 1
ATOM 1079 O O . ALA A 1 130 ? 11.544 4.912 -41.577 1.00 69.69 130 ALA A O 1
ATOM 1080 N N . ARG A 1 131 ? 11.672 6.860 -40.466 1.00 64.06 131 ARG A N 1
ATOM 1081 C CA . ARG A 1 131 ? 10.312 6.840 -39.882 1.00 64.06 131 ARG A CA 1
ATOM 1082 C C . ARG A 1 131 ? 10.031 5.582 -39.045 1.00 64.06 131 ARG A C 1
ATOM 1084 O O . ARG A 1 131 ? 8.900 5.110 -38.984 1.00 64.06 131 ARG A O 1
ATOM 1091 N N . ALA A 1 132 ? 11.060 5.040 -38.392 1.00 61.03 132 ALA A N 1
ATOM 1092 C CA . ALA A 1 132 ? 10.914 3.867 -37.537 1.00 61.03 132 ALA A CA 1
ATOM 1093 C C . ALA A 1 132 ? 10.073 4.186 -36.285 1.00 61.03 132 ALA A C 1
ATOM 1095 O O . ALA A 1 132 ? 10.081 5.309 -35.766 1.00 61.03 132 ALA A O 1
ATOM 1096 N N . SER A 1 133 ? 9.336 3.190 -35.794 1.00 57.75 133 SER A N 1
ATOM 1097 C CA . SER A 1 133 ? 8.377 3.354 -34.697 1.00 57.75 133 SER A CA 1
ATOM 1098 C C . SER A 1 133 ? 9.000 3.273 -33.299 1.00 57.75 133 SER A C 1
ATOM 1100 O O . SER A 1 133 ? 8.440 3.861 -32.380 1.00 57.75 133 SER A O 1
ATOM 1102 N N . ARG A 1 134 ? 10.155 2.615 -33.119 1.00 64.88 134 ARG A N 1
ATOM 1103 C CA . ARG A 1 134 ? 10.729 2.312 -31.791 1.00 64.88 134 ARG A CA 1
ATOM 1104 C C . ARG A 1 134 ? 12.129 2.902 -31.596 1.00 64.88 134 ARG A C 1
ATOM 1106 O O . ARG A 1 134 ? 12.917 2.962 -32.538 1.00 64.88 134 ARG A O 1
ATOM 1113 N N . LEU A 1 135 ? 12.423 3.346 -30.371 1.00 71.75 135 LEU A N 1
ATOM 1114 C CA . LEU A 1 135 ? 13.735 3.848 -29.951 1.00 71.75 135 LEU A CA 1
ATOM 1115 C C . LEU A 1 135 ? 14.447 2.787 -29.098 1.00 71.75 135 LEU A C 1
ATOM 1117 O O . LEU A 1 135 ? 14.465 2.875 -27.876 1.00 71.75 135 LEU A O 1
ATOM 1121 N N . VAL A 1 136 ? 14.966 1.752 -29.757 1.00 74.88 136 VAL A N 1
ATOM 1122 C CA . VAL A 1 136 ? 15.625 0.605 -29.115 1.00 74.88 136 VAL A CA 1
ATOM 1123 C C . VAL A 1 136 ? 16.982 0.393 -29.778 1.00 74.88 136 VAL A C 1
ATOM 1125 O O . VAL A 1 136 ? 17.068 0.392 -31.009 1.00 74.88 136 VAL A O 1
ATOM 1128 N N . ILE A 1 137 ? 18.031 0.225 -28.972 1.00 87.25 137 ILE A N 1
ATOM 1129 C CA . ILE A 1 137 ? 19.368 -0.113 -29.475 1.00 87.25 137 ILE A CA 1
ATOM 1130 C C . ILE A 1 137 ? 19.390 -1.602 -29.858 1.00 87.25 137 ILE A C 1
ATOM 1132 O O . ILE A 1 137 ? 18.823 -2.416 -29.129 1.00 87.25 137 ILE A O 1
ATOM 1136 N N . PRO A 1 138 ? 20.009 -1.997 -30.988 1.00 88.75 138 PRO A N 1
ATOM 1137 C CA . PRO A 1 138 ? 20.142 -3.408 -31.342 1.00 88.75 138 PRO A CA 1
ATOM 1138 C C . PRO A 1 138 ? 20.774 -4.229 -30.209 1.00 88.75 138 PRO A C 1
ATOM 1140 O O . PRO A 1 138 ? 21.776 -3.804 -29.634 1.00 88.75 138 PRO A O 1
ATOM 1143 N N . LYS A 1 139 ? 20.204 -5.410 -29.928 1.00 90.50 139 LYS A N 1
ATOM 1144 C CA . LYS A 1 139 ? 20.597 -6.298 -28.819 1.00 90.50 139 LYS A CA 1
ATOM 1145 C C . LYS A 1 139 ? 22.109 -6.519 -28.749 1.00 90.50 139 LYS A C 1
ATOM 1147 O O . LYS A 1 139 ? 22.697 -6.284 -27.702 1.00 90.50 139 LYS A O 1
ATOM 1152 N N . ASP A 1 140 ? 22.730 -6.900 -29.861 1.00 92.06 140 ASP A N 1
ATOM 1153 C CA . ASP A 1 140 ? 24.158 -7.242 -29.892 1.00 92.06 140 ASP A CA 1
ATOM 1154 C C . ASP A 1 140 ? 25.051 -6.046 -29.528 1.00 92.06 140 ASP A C 1
ATOM 1156 O O . ASP A 1 140 ? 26.022 -6.198 -28.797 1.00 92.06 140 ASP A O 1
ATOM 1160 N N . VAL A 1 141 ? 24.681 -4.841 -29.977 1.00 92.75 141 VAL A N 1
ATOM 1161 C CA . VAL A 1 141 ? 25.424 -3.602 -29.687 1.00 92.75 141 VAL A CA 1
ATOM 1162 C C . VAL A 1 141 ? 25.284 -3.218 -28.214 1.00 92.75 141 VAL A C 1
ATOM 1164 O O . VAL A 1 141 ? 26.238 -2.763 -27.591 1.00 92.75 141 VAL A O 1
ATOM 1167 N N . TYR A 1 142 ? 24.090 -3.401 -27.649 1.00 94.56 142 TYR A N 1
ATOM 1168 C CA . TYR A 1 142 ? 23.853 -3.169 -26.228 1.00 94.56 142 TYR A CA 1
ATOM 1169 C C . TYR A 1 142 ? 24.634 -4.156 -25.349 1.00 94.56 142 TYR A C 1
ATOM 1171 O O . TYR A 1 142 ? 25.230 -3.734 -24.361 1.00 94.56 142 TYR A O 1
ATOM 1179 N N . LEU A 1 143 ? 24.644 -5.445 -25.706 1.00 93.62 143 LEU A N 1
ATOM 1180 C CA . LEU A 1 143 ? 25.376 -6.468 -24.958 1.00 93.62 143 LEU A CA 1
ATOM 1181 C C . LEU A 1 143 ? 26.887 -6.220 -25.008 1.00 93.62 143 LEU A C 1
ATOM 1183 O O . LEU A 1 143 ? 27.524 -6.270 -23.965 1.00 93.62 143 LEU A O 1
ATOM 1187 N N . GLU A 1 144 ? 27.435 -5.853 -26.171 1.00 94.25 144 GLU A N 1
ATOM 1188 C CA . GLU A 1 144 ? 28.850 -5.476 -26.299 1.00 94.25 144 GLU A CA 1
ATOM 1189 C C . GLU A 1 144 ? 29.202 -4.293 -25.383 1.00 94.25 144 GLU A C 1
ATOM 1191 O O . GLU A 1 144 ? 30.167 -4.377 -24.629 1.00 94.25 144 GLU A O 1
ATOM 1196 N N . LEU A 1 145 ? 28.380 -3.233 -25.375 1.00 95.50 145 LEU A N 1
ATOM 1197 C CA . LEU A 1 145 ? 28.588 -2.075 -24.498 1.00 95.50 145 LEU A CA 1
ATOM 1198 C C . LEU A 1 145 ? 28.486 -2.445 -23.008 1.00 95.50 145 LEU A C 1
ATOM 1200 O O . LEU A 1 145 ? 29.256 -1.952 -22.188 1.00 95.50 145 LEU A O 1
ATOM 1204 N N . ARG A 1 146 ? 27.521 -3.292 -22.635 1.00 95.75 146 ARG A N 1
ATOM 1205 C CA . ARG A 1 146 ? 27.351 -3.756 -21.250 1.00 95.75 146 ARG A CA 1
ATOM 1206 C C . ARG A 1 146 ? 28.572 -4.553 -20.790 1.00 95.75 146 ARG A C 1
ATOM 1208 O O . ARG A 1 146 ? 29.088 -4.305 -19.701 1.00 95.75 146 ARG A O 1
ATOM 1215 N N . ASP A 1 147 ? 29.010 -5.496 -21.618 1.00 94.94 147 ASP A N 1
ATOM 1216 C CA . ASP A 1 147 ? 30.098 -6.418 -21.302 1.00 94.94 147 ASP A CA 1
ATOM 1217 C C . ASP A 1 147 ? 31.457 -5.693 -21.280 1.00 94.94 147 ASP A C 1
ATOM 1219 O O . ASP A 1 147 ? 32.286 -5.995 -20.425 1.00 94.94 147 ASP A O 1
ATOM 1223 N N . GLU A 1 148 ? 31.662 -4.679 -22.137 1.00 95.62 148 GLU A N 1
ATOM 1224 C CA . GLU A 1 148 ? 32.851 -3.803 -22.131 1.00 95.62 148 GLU A CA 1
ATOM 1225 C C . GLU A 1 148 ? 33.081 -3.138 -20.767 1.00 95.62 148 GLU A C 1
ATOM 1227 O O . GLU A 1 148 ? 34.221 -2.980 -20.329 1.00 95.62 148 GLU A O 1
ATOM 1232 N N . HIS A 1 149 ? 31.999 -2.780 -20.080 1.00 96.00 149 HIS A N 1
ATOM 1233 C CA . HIS A 1 149 ? 32.046 -2.117 -18.781 1.00 96.00 149 HIS A CA 1
ATOM 1234 C C . HIS A 1 149 ? 31.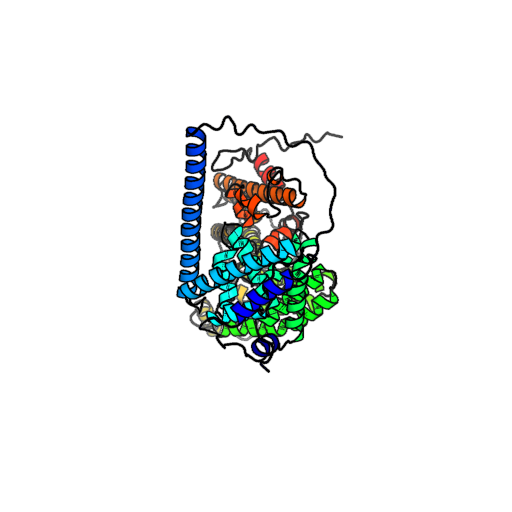817 -3.075 -17.598 1.00 96.00 149 HIS A C 1
ATOM 1236 O O . HIS A 1 149 ? 31.761 -2.629 -16.454 1.00 96.00 149 HIS A O 1
ATOM 1242 N N . GLY A 1 150 ? 31.680 -4.384 -17.848 1.00 94.31 150 GLY A N 1
ATOM 1243 C CA . GLY A 1 150 ? 31.515 -5.395 -16.801 1.00 94.31 150 GLY A CA 1
ATOM 1244 C C . GLY A 1 150 ? 30.220 -5.275 -15.988 1.00 94.31 150 GLY A C 1
ATOM 1245 O O . GLY A 1 150 ? 30.199 -5.684 -14.829 1.00 94.31 150 GLY A O 1
ATOM 1246 N N . LEU A 1 151 ? 29.146 -4.709 -16.557 1.00 94.88 151 LEU A N 1
ATOM 1247 C CA . LEU A 1 151 ? 27.879 -4.541 -15.837 1.00 94.88 151 LEU A CA 1
ATOM 1248 C C . LEU A 1 151 ? 27.065 -5.837 -15.839 1.00 94.88 151 LEU A C 1
ATOM 1250 O O . LEU A 1 151 ? 26.803 -6.432 -16.887 1.00 94.88 151 LEU A O 1
ATOM 1254 N N . THR A 1 152 ? 26.556 -6.221 -14.672 1.00 93.75 152 THR A N 1
ATOM 1255 C CA . THR A 1 152 ? 25.559 -7.290 -14.571 1.00 93.75 152 THR A CA 1
ATOM 1256 C C . THR A 1 152 ? 24.165 -6.799 -14.973 1.00 93.75 152 THR A C 1
ATOM 1258 O O . THR A 1 152 ? 23.875 -5.601 -15.030 1.00 93.75 152 THR A O 1
ATOM 1261 N N . GLU A 1 153 ? 23.239 -7.730 -15.214 1.00 89.56 153 GLU A N 1
ATOM 1262 C CA . GLU A 1 153 ? 21.828 -7.387 -15.439 1.00 89.56 153 GLU A CA 1
ATOM 1263 C C . GLU A 1 153 ? 21.190 -6.646 -14.256 1.00 89.56 153 GLU A C 1
ATOM 1265 O O . GLU A 1 153 ? 20.338 -5.773 -14.462 1.00 89.56 153 GLU A O 1
ATOM 1270 N N . SER A 1 154 ? 21.630 -6.982 -13.039 1.00 88.38 154 SER A N 1
ATOM 1271 C CA . SER A 1 154 ? 21.221 -6.321 -11.802 1.00 88.38 154 SER A CA 1
ATOM 1272 C C . SER A 1 154 ? 21.738 -4.884 -11.753 1.00 88.38 154 SER A C 1
ATOM 1274 O O . SER A 1 154 ? 20.957 -3.975 -11.477 1.00 88.38 154 SER A O 1
ATOM 1276 N N . ASP A 1 155 ? 23.012 -4.657 -12.100 1.00 92.06 155 ASP A N 1
ATOM 1277 C CA . ASP A 1 155 ? 23.601 -3.311 -12.124 1.00 92.06 155 ASP A CA 1
ATOM 1278 C C . ASP A 1 155 ? 22.832 -2.386 -13.063 1.00 92.06 155 ASP A C 1
ATOM 1280 O O . ASP A 1 155 ? 22.475 -1.274 -12.679 1.00 92.06 155 ASP A O 1
ATOM 1284 N N . ILE A 1 156 ? 22.497 -2.866 -14.267 1.00 93.00 156 ILE A N 1
ATOM 1285 C CA . ILE A 1 156 ? 21.721 -2.095 -15.246 1.00 93.00 156 ILE A CA 1
ATOM 1286 C C . ILE A 1 156 ? 20.370 -1.675 -14.664 1.00 93.00 156 ILE A C 1
ATOM 1288 O O . ILE A 1 156 ? 20.007 -0.500 -14.751 1.00 93.00 156 ILE A O 1
ATOM 1292 N N . CYS A 1 157 ? 19.613 -2.605 -14.076 1.00 88.31 157 CYS A N 1
ATOM 1293 C CA . CYS A 1 157 ? 18.290 -2.292 -13.533 1.00 88.31 157 CYS A CA 1
ATOM 1294 C C . CYS A 1 157 ? 18.385 -1.312 -12.363 1.00 88.31 157 CYS A C 1
ATOM 1296 O O . CYS A 1 157 ? 17.717 -0.274 -12.373 1.00 88.31 157 CYS A O 1
ATOM 1298 N N . THR A 1 158 ? 19.243 -1.614 -11.387 1.00 87.69 158 THR A N 1
ATOM 1299 C CA . THR A 1 158 ? 19.423 -0.805 -10.180 1.00 87.69 158 THR A CA 1
ATOM 1300 C C . THR A 1 158 ? 19.900 0.599 -10.530 1.00 87.69 158 THR A C 1
ATOM 1302 O O . THR A 1 158 ? 19.265 1.571 -10.124 1.00 87.69 158 THR A O 1
ATOM 1305 N N . ALA A 1 159 ? 20.947 0.731 -11.349 1.00 90.94 159 ALA A N 1
ATOM 1306 C CA . ALA A 1 159 ? 21.484 2.025 -11.755 1.00 90.94 159 ALA A CA 1
ATOM 1307 C C . ALA A 1 159 ? 20.466 2.842 -12.564 1.00 90.94 159 ALA A C 1
ATOM 1309 O O . ALA A 1 159 ? 20.303 4.038 -12.327 1.00 90.94 159 ALA A O 1
ATOM 1310 N N . THR A 1 160 ? 19.721 2.209 -13.478 1.00 89.88 160 THR A N 1
ATOM 1311 C CA . THR A 1 160 ? 18.700 2.908 -14.275 1.00 89.88 160 THR A CA 1
ATOM 1312 C C . THR A 1 160 ? 17.582 3.464 -13.394 1.00 89.88 160 THR A C 1
ATOM 1314 O O . THR A 1 160 ? 17.195 4.627 -13.534 1.00 89.88 160 THR A O 1
ATOM 1317 N N . ILE A 1 161 ? 17.070 2.662 -12.456 1.00 84.81 161 ILE A N 1
ATOM 1318 C CA . ILE A 1 161 ? 16.003 3.086 -11.540 1.00 84.81 161 ILE A CA 1
ATOM 1319 C C . ILE A 1 161 ? 16.521 4.165 -10.580 1.00 84.81 161 ILE A C 1
ATOM 1321 O O . ILE A 1 161 ? 15.870 5.198 -10.408 1.00 84.81 161 ILE A O 1
ATOM 1325 N N . ALA A 1 162 ? 17.687 3.941 -9.972 1.00 82.12 162 ALA A N 1
ATOM 1326 C CA . ALA A 1 162 ? 18.250 4.810 -8.947 1.00 82.12 162 ALA A CA 1
ATOM 1327 C C . ALA A 1 162 ? 18.721 6.162 -9.496 1.00 82.12 162 ALA A C 1
ATOM 1329 O O . ALA A 1 162 ? 18.471 7.186 -8.861 1.00 82.12 162 ALA A O 1
ATOM 1330 N N . ALA A 1 163 ? 19.375 6.166 -10.660 1.00 84.94 163 ALA A N 1
ATOM 1331 C CA . ALA A 1 163 ? 20.108 7.324 -11.158 1.00 84.94 163 ALA A CA 1
ATOM 1332 C C . ALA A 1 163 ? 19.412 8.040 -12.330 1.00 84.94 163 ALA A C 1
ATOM 1334 O O . ALA A 1 163 ? 19.524 9.258 -12.442 1.00 84.94 163 ALA A O 1
ATOM 1335 N N . LEU A 1 164 ? 18.646 7.328 -13.170 1.00 85.62 164 LEU A N 1
ATOM 1336 C CA . LEU A 1 164 ? 18.027 7.914 -14.371 1.00 85.62 164 LEU A CA 1
ATOM 1337 C C . LEU A 1 164 ? 16.529 8.185 -14.203 1.00 85.62 164 LEU A C 1
ATOM 1339 O O . LEU A 1 164 ? 16.056 9.288 -14.475 1.00 85.62 164 LEU A O 1
ATOM 1343 N N . LEU A 1 165 ? 15.761 7.200 -13.728 1.00 83.56 165 LEU A N 1
ATOM 1344 C CA . LEU A 1 165 ? 14.295 7.301 -13.668 1.00 83.56 165 LEU A CA 1
ATOM 1345 C C . LEU A 1 165 ? 13.784 8.143 -12.495 1.00 83.56 165 LEU A C 1
ATOM 1347 O O . LEU A 1 165 ? 12.759 8.817 -12.622 1.00 83.56 165 LEU A O 1
ATOM 1351 N N . ARG A 1 166 ? 14.502 8.140 -11.367 1.00 77.75 166 ARG A N 1
ATOM 1352 C CA . ARG A 1 166 ? 14.206 9.001 -10.208 1.00 77.75 166 ARG A CA 1
ATOM 1353 C C . ARG A 1 166 ? 14.625 10.457 -10.417 1.00 77.75 166 ARG A C 1
ATOM 1355 O O . ARG A 1 166 ? 14.274 11.313 -9.607 1.00 77.75 166 ARG A O 1
ATOM 1362 N N . HIS A 1 167 ? 15.348 10.750 -11.496 1.00 77.81 167 HIS A N 1
ATOM 1363 C CA . HIS A 1 167 ? 15.837 12.088 -11.777 1.00 77.81 167 HIS A CA 1
ATOM 1364 C C . HIS A 1 167 ? 14.705 13.024 -12.240 1.00 77.81 167 HIS A C 1
ATOM 1366 O O . HIS A 1 167 ? 13.752 12.616 -12.899 1.00 77.81 167 HIS A O 1
ATOM 1372 N N . GLU A 1 168 ? 14.781 14.318 -11.927 1.00 71.06 168 GLU A N 1
ATOM 1373 C CA . GLU A 1 168 ? 13.745 15.284 -12.333 1.00 71.06 168 GLU A CA 1
ATOM 1374 C C . GLU A 1 168 ? 13.819 15.693 -13.807 1.00 71.06 168 GLU A C 1
ATOM 1376 O O . GLU A 1 168 ? 12.841 16.194 -14.362 1.00 71.06 168 GLU A O 1
ATOM 1381 N N . LEU A 1 169 ? 14.965 15.439 -14.433 1.00 78.31 169 LEU A N 1
ATOM 1382 C CA . LEU A 1 169 ? 15.223 15.776 -15.824 1.00 78.31 169 LEU A CA 1
ATOM 1383 C C . LEU A 1 169 ? 14.507 14.817 -16.757 1.00 78.31 169 LEU A C 1
ATOM 1385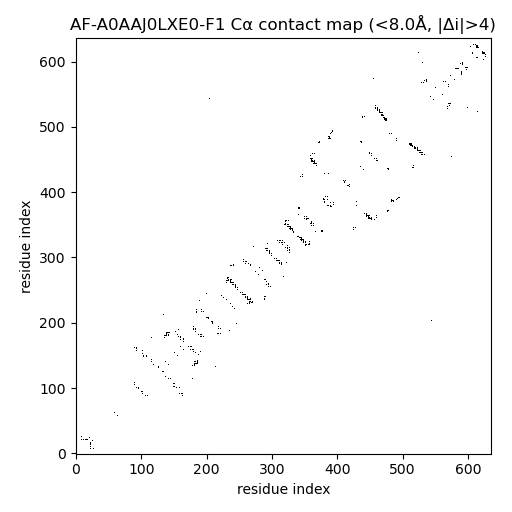 O O . LEU A 1 169 ? 14.616 13.595 -16.627 1.00 78.31 169 LEU A O 1
ATOM 1389 N N . ARG A 1 170 ? 13.830 15.390 -17.747 1.00 79.06 170 ARG A N 1
ATOM 1390 C CA . ARG A 1 170 ? 13.101 14.624 -18.749 1.00 79.06 170 ARG A CA 1
ATOM 1391 C C . ARG A 1 170 ? 14.046 13.801 -19.620 1.00 79.06 170 ARG A C 1
ATOM 1393 O O . ARG A 1 170 ? 13.749 12.648 -19.894 1.00 79.06 170 ARG A O 1
ATOM 1400 N N . GLU A 1 171 ? 15.187 14.362 -19.998 1.00 82.12 171 GLU A N 1
ATOM 1401 C CA . GLU A 1 171 ? 16.183 13.725 -20.858 1.00 82.12 171 GLU A CA 1
ATOM 1402 C C . GLU A 1 171 ? 16.745 12.451 -20.216 1.00 82.12 171 GLU A C 1
ATOM 1404 O O . GLU A 1 171 ? 16.782 11.402 -20.857 1.00 82.12 171 GLU A O 1
ATOM 1409 N N . LEU A 1 172 ? 17.103 12.514 -18.928 1.00 84.25 172 LEU A N 1
ATOM 1410 C CA . LEU A 1 172 ? 17.595 11.353 -18.177 1.00 84.25 172 LEU A CA 1
ATOM 1411 C C . LEU A 1 172 ? 16.500 10.300 -17.975 1.00 84.25 172 LEU A C 1
ATOM 1413 O O . LEU A 1 172 ? 16.763 9.108 -18.121 1.00 84.25 172 LEU A O 1
ATOM 1417 N N . LYS A 1 173 ? 15.255 10.720 -17.722 1.00 84.38 173 LYS A N 1
ATOM 1418 C CA . LYS A 1 173 ? 14.104 9.807 -17.650 1.00 84.38 173 LYS A CA 1
ATOM 1419 C C . LYS A 1 173 ? 13.843 9.096 -18.974 1.00 84.38 173 LYS A C 1
ATOM 1421 O O . LYS A 1 173 ? 13.607 7.890 -18.983 1.00 84.38 173 LYS A O 1
ATOM 1426 N N . ASP A 1 174 ? 13.880 9.827 -20.082 1.00 85.00 174 ASP A N 1
ATOM 1427 C CA . ASP A 1 174 ? 13.666 9.274 -21.417 1.00 85.00 174 ASP A CA 1
ATOM 1428 C C . ASP A 1 174 ? 14.812 8.320 -21.799 1.00 85.00 174 ASP A C 1
ATOM 1430 O O . ASP A 1 174 ? 14.553 7.242 -22.341 1.00 85.00 174 ASP A O 1
ATOM 1434 N N . MET A 1 175 ? 16.057 8.643 -21.423 1.00 89.00 175 MET A N 1
ATOM 1435 C CA . MET A 1 175 ? 17.198 7.729 -21.538 1.00 89.00 175 MET A CA 1
ATOM 1436 C C . MET A 1 175 ? 16.999 6.464 -20.697 1.00 89.00 175 MET A C 1
ATOM 1438 O O . MET A 1 175 ? 17.152 5.362 -21.218 1.00 89.00 175 MET A O 1
ATOM 1442 N N . GLY A 1 176 ? 16.600 6.599 -19.430 1.00 91.00 176 GLY A N 1
ATOM 1443 C CA . GLY A 1 176 ? 16.339 5.463 -18.547 1.00 91.00 176 GLY A CA 1
ATOM 1444 C C . GLY A 1 176 ? 15.230 4.546 -19.072 1.00 91.00 176 GLY A C 1
ATOM 1445 O O . GLY A 1 176 ? 15.368 3.325 -19.045 1.00 91.00 176 GLY A O 1
ATOM 1446 N N . ARG A 1 177 ? 14.155 5.110 -19.637 1.00 89.44 177 ARG A N 1
ATOM 1447 C CA . ARG A 1 177 ? 13.086 4.336 -20.295 1.00 89.44 177 ARG A CA 1
ATOM 1448 C C . ARG A 1 177 ? 13.607 3.567 -21.507 1.00 89.44 177 ARG A C 1
ATOM 1450 O O . ARG A 1 177 ? 13.318 2.380 -21.645 1.00 89.44 177 ARG A O 1
ATOM 1457 N N . ALA A 1 178 ? 14.384 4.225 -22.368 1.00 90.06 178 ALA A N 1
ATOM 1458 C CA . ALA A 1 178 ? 14.982 3.584 -23.536 1.00 90.06 178 ALA A CA 1
ATOM 1459 C C . ALA A 1 178 ? 15.974 2.477 -23.143 1.00 90.06 178 ALA A C 1
ATOM 1461 O O . ALA A 1 178 ? 16.015 1.428 -23.791 1.00 90.06 178 ALA A O 1
ATOM 1462 N N . LEU A 1 179 ? 16.733 2.688 -22.065 1.00 93.75 179 LEU A N 1
ATOM 1463 C CA . LEU A 1 179 ? 17.657 1.708 -21.508 1.00 93.75 179 LEU A CA 1
ATOM 1464 C C . LEU A 1 179 ? 16.918 0.481 -20.978 1.00 93.75 179 LEU A C 1
ATOM 1466 O O . LEU A 1 179 ? 17.260 -0.628 -21.377 1.00 93.75 179 LEU A O 1
ATOM 1470 N N . LEU A 1 180 ? 15.859 0.652 -20.180 1.00 92.50 180 LEU A N 1
ATOM 1471 C CA . LEU A 1 180 ? 15.052 -0.481 -19.716 1.00 92.50 180 LEU A CA 1
ATOM 1472 C C . LEU A 1 180 ? 14.415 -1.256 -20.874 1.00 92.50 180 LEU A C 1
ATOM 1474 O O . LEU A 1 180 ? 14.461 -2.483 -20.882 1.00 92.50 180 LEU A O 1
ATOM 1478 N N . LEU A 1 181 ? 13.853 -0.566 -21.873 1.00 91.50 181 LEU A N 1
ATOM 1479 C CA . LEU A 1 181 ? 13.273 -1.220 -23.053 1.00 91.50 181 LEU A CA 1
ATOM 1480 C C . LEU A 1 181 ? 14.327 -2.002 -23.840 1.00 91.50 181 LEU A C 1
ATOM 1482 O O . LEU A 1 181 ? 14.068 -3.116 -24.292 1.00 91.50 181 LEU A O 1
ATOM 1486 N N . THR A 1 182 ? 15.522 -1.435 -23.994 1.00 92.38 182 THR A N 1
ATOM 1487 C CA . THR A 1 182 ? 16.643 -2.109 -24.656 1.00 92.38 182 THR A CA 1
ATOM 1488 C C . THR A 1 182 ? 17.097 -3.328 -23.857 1.00 92.38 182 THR A C 1
ATOM 1490 O O . THR A 1 182 ? 17.215 -4.407 -24.429 1.00 92.38 182 THR A O 1
ATOM 1493 N N . ALA A 1 183 ? 17.280 -3.186 -22.543 1.00 93.25 183 ALA A N 1
ATOM 1494 C CA . ALA A 1 183 ? 17.676 -4.273 -21.655 1.00 93.25 183 ALA A CA 1
ATOM 1495 C C . ALA A 1 183 ? 16.641 -5.408 -21.654 1.00 93.25 183 ALA A C 1
ATOM 1497 O O . ALA A 1 183 ? 17.008 -6.574 -21.765 1.00 93.25 183 ALA A O 1
ATOM 1498 N N . SER A 1 184 ? 15.346 -5.077 -21.612 1.00 93.50 184 SER A N 1
ATOM 1499 C CA . SER A 1 184 ? 14.253 -6.050 -21.718 1.00 93.50 184 SER A CA 1
ATOM 1500 C C . SER A 1 184 ? 14.319 -6.823 -23.039 1.00 93.50 184 SER A C 1
ATOM 1502 O O . SER A 1 184 ? 14.328 -8.048 -23.021 1.00 93.50 184 SER A O 1
ATOM 1504 N N . ASN A 1 185 ? 14.492 -6.139 -24.177 1.00 89.81 185 ASN A N 1
ATOM 1505 C CA . ASN A 1 185 ? 14.667 -6.798 -25.481 1.00 89.81 185 ASN A CA 1
ATOM 1506 C C . ASN A 1 185 ? 15.970 -7.616 -25.582 1.00 89.81 185 ASN A C 1
ATOM 1508 O O . ASN A 1 185 ? 16.090 -8.490 -26.442 1.00 89.81 185 ASN A O 1
ATOM 1512 N N . ALA A 1 186 ? 16.959 -7.325 -24.737 1.00 91.06 186 ALA A N 1
ATOM 1513 C CA . ALA A 1 186 ? 18.201 -8.077 -24.668 1.00 91.06 186 ALA A CA 1
ATOM 1514 C C . ALA A 1 186 ? 18.099 -9.356 -23.819 1.00 91.06 186 ALA A C 1
ATOM 1516 O O . ALA A 1 186 ? 19.012 -10.176 -23.899 1.00 91.06 186 ALA A O 1
ATOM 1517 N N . GLY A 1 187 ? 16.999 -9.564 -23.089 1.00 89.94 187 GLY A N 1
ATOM 1518 C CA . GLY A 1 187 ? 16.799 -10.725 -22.216 1.00 89.94 187 GLY A CA 1
ATOM 1519 C C . GLY A 1 187 ? 16.852 -10.411 -20.718 1.00 89.94 187 GLY A C 1
ATOM 1520 O O . GLY A 1 187 ? 16.753 -11.317 -19.906 1.00 89.94 187 GLY A O 1
ATOM 1521 N N . ASN A 1 188 ? 16.961 -9.140 -20.313 1.00 90.50 188 ASN A N 1
ATOM 1522 C CA . ASN A 1 188 ? 17.024 -8.795 -18.893 1.00 90.50 188 ASN A CA 1
ATOM 1523 C C . ASN A 1 188 ? 15.648 -8.969 -18.216 1.00 90.50 188 ASN A C 1
ATOM 1525 O O . ASN A 1 188 ? 14.685 -8.240 -18.511 1.00 90.50 188 ASN A O 1
ATOM 1529 N N . HIS A 1 189 ? 15.554 -9.927 -17.290 1.00 89.56 189 HIS A N 1
ATOM 1530 C CA . HIS A 1 189 ? 14.310 -10.247 -16.582 1.00 89.56 189 HIS A CA 1
ATOM 1531 C C . HIS A 1 189 ? 13.842 -9.095 -15.680 1.00 89.56 189 HIS A C 1
ATOM 1533 O O . HIS A 1 189 ? 12.668 -8.722 -15.712 1.00 89.56 189 HIS A O 1
ATOM 1539 N N . GLY A 1 190 ? 14.758 -8.4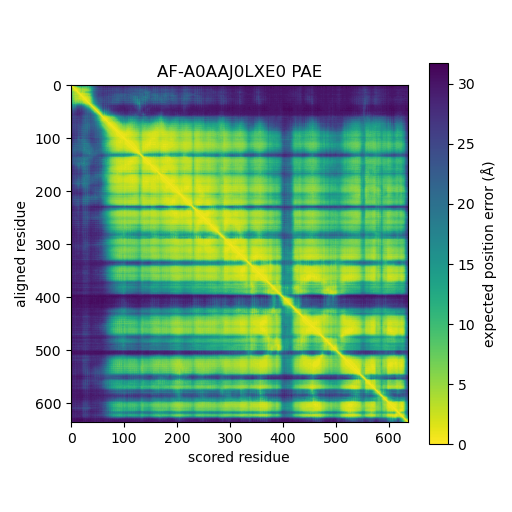82 -14.922 1.00 86.25 190 GLY A N 1
ATOM 1540 C CA . GLY A 1 190 ? 14.445 -7.383 -14.002 1.00 86.25 190 GLY A CA 1
ATOM 1541 C C . GLY A 1 190 ? 13.875 -6.161 -14.723 1.00 86.25 190 GLY A C 1
ATOM 1542 O O . GLY A 1 190 ? 12.866 -5.595 -14.296 1.00 86.25 190 GLY A O 1
ATOM 1543 N N . ALA A 1 191 ? 14.449 -5.805 -15.876 1.00 90.56 191 ALA A N 1
ATOM 1544 C CA . ALA A 1 191 ? 13.956 -4.705 -16.702 1.00 90.56 191 ALA A CA 1
ATOM 1545 C C . ALA A 1 191 ? 12.539 -4.986 -17.220 1.00 90.56 191 ALA A C 1
ATOM 1547 O O . ALA A 1 191 ? 11.675 -4.108 -17.210 1.00 90.56 191 ALA A O 1
ATOM 1548 N N . THR A 1 192 ? 12.288 -6.229 -17.630 1.00 92.38 192 THR A N 1
ATOM 1549 C CA . THR A 1 192 ? 10.987 -6.679 -18.138 1.00 92.38 192 THR A CA 1
ATOM 1550 C C . THR A 1 192 ? 9.914 -6.615 -17.058 1.00 92.38 192 THR A C 1
ATOM 1552 O O . THR A 1 192 ? 8.861 -6.014 -17.278 1.00 92.38 192 THR A O 1
ATOM 1555 N N . LEU A 1 193 ? 10.207 -7.150 -15.870 1.00 88.69 193 LEU A N 1
ATOM 1556 C CA . LEU A 1 193 ? 9.329 -7.056 -14.707 1.00 88.69 193 LEU A CA 1
ATOM 1557 C C . LEU A 1 193 ? 9.033 -5.601 -14.345 1.00 88.69 193 LEU A C 1
ATOM 1559 O O . LEU A 1 193 ? 7.872 -5.251 -14.151 1.00 88.69 193 LEU A O 1
ATOM 1563 N N . HIS A 1 194 ? 10.047 -4.734 -14.319 1.00 87.00 194 HIS A N 1
ATOM 1564 C CA . HIS A 1 194 ? 9.863 -3.329 -13.966 1.00 87.00 194 HIS A CA 1
ATOM 1565 C C . HIS A 1 194 ? 8.960 -2.589 -14.964 1.00 87.00 194 HIS A C 1
ATOM 1567 O O . HIS A 1 194 ? 8.005 -1.924 -14.559 1.00 87.00 194 HIS A O 1
ATOM 1573 N N . ILE A 1 195 ? 9.217 -2.740 -16.270 1.00 90.38 195 ILE A N 1
ATOM 1574 C CA . ILE A 1 195 ? 8.416 -2.115 -17.334 1.00 90.38 195 ILE A CA 1
ATOM 1575 C C . ILE A 1 195 ? 6.969 -2.601 -17.272 1.00 90.38 195 ILE A C 1
ATOM 1577 O O . ILE A 1 195 ? 6.043 -1.788 -17.275 1.00 90.38 195 ILE A O 1
ATOM 1581 N N . MET A 1 196 ? 6.768 -3.918 -17.201 1.00 92.25 196 MET A N 1
ATOM 1582 C CA . MET A 1 196 ? 5.434 -4.511 -17.234 1.00 92.25 196 MET A CA 1
ATOM 1583 C C . MET A 1 196 ? 4.654 -4.238 -15.947 1.00 92.25 196 MET A C 1
ATOM 1585 O O . MET A 1 196 ? 3.453 -3.982 -16.014 1.00 92.25 196 MET A O 1
ATOM 1589 N N . ASN A 1 197 ? 5.318 -4.206 -14.789 1.00 88.06 197 ASN A N 1
ATOM 1590 C CA . ASN A 1 197 ? 4.696 -3.832 -13.523 1.00 88.06 197 ASN A CA 1
ATOM 1591 C C . ASN A 1 197 ? 4.276 -2.359 -13.534 1.00 88.06 197 ASN A C 1
ATOM 1593 O O . ASN A 1 197 ? 3.140 -2.036 -13.200 1.00 88.06 197 ASN A O 1
ATOM 1597 N N . HIS A 1 198 ? 5.148 -1.463 -13.998 1.00 84.62 198 HIS A N 1
ATOM 1598 C CA . HIS A 1 198 ? 4.807 -0.051 -14.130 1.00 84.62 198 HIS A CA 1
ATOM 1599 C C . HIS A 1 198 ? 3.648 0.167 -15.116 1.00 84.62 198 HIS A C 1
ATOM 1601 O O . HIS A 1 198 ? 2.708 0.901 -14.813 1.00 84.62 198 HIS A O 1
ATOM 1607 N N . ALA A 1 199 ? 3.657 -0.518 -16.265 1.00 88.00 199 ALA A N 1
ATOM 1608 C CA . ALA A 1 199 ? 2.549 -0.481 -17.217 1.00 88.00 199 ALA A CA 1
ATOM 1609 C C . ALA A 1 199 ? 1.243 -1.024 -16.613 1.00 88.00 199 ALA A C 1
ATOM 1611 O O . ALA A 1 199 ? 0.181 -0.443 -16.830 1.00 88.00 199 ALA A O 1
ATOM 1612 N N . TYR A 1 200 ? 1.310 -2.100 -15.823 1.00 87.00 200 TYR A N 1
ATOM 1613 C CA . TYR A 1 200 ? 0.166 -2.644 -15.093 1.00 87.00 200 TYR A CA 1
ATOM 1614 C C . TYR A 1 200 ? -0.393 -1.644 -14.073 1.00 87.00 200 TYR A C 1
ATOM 1616 O O . TYR A 1 200 ? -1.602 -1.411 -14.059 1.00 87.00 200 TYR A O 1
ATOM 1624 N N . LEU A 1 201 ? 0.457 -1.002 -13.269 1.00 79.94 201 LEU A N 1
ATOM 1625 C CA . LEU A 1 201 ? 0.030 0.023 -12.313 1.00 79.94 201 LEU A CA 1
ATOM 1626 C C . LEU A 1 201 ? -0.636 1.206 -13.029 1.00 79.94 201 LEU A C 1
ATOM 1628 O O . LEU A 1 201 ? -1.740 1.601 -12.667 1.00 79.94 201 LEU A O 1
ATOM 1632 N N . GLN A 1 202 ? -0.041 1.702 -14.118 1.00 78.88 202 GLN A N 1
ATOM 1633 C CA . GLN A 1 202 ? -0.644 2.758 -14.941 1.00 78.88 202 GLN A CA 1
ATOM 1634 C C . GLN A 1 202 ? -1.962 2.334 -15.601 1.00 78.88 202 GLN A C 1
ATOM 1636 O O . GLN A 1 202 ? -2.842 3.166 -15.829 1.00 78.88 202 GLN A O 1
ATOM 1641 N N . SER A 1 203 ? -2.123 1.042 -15.897 1.00 81.94 203 SER A N 1
ATOM 1642 C CA . SER A 1 203 ? -3.346 0.514 -16.503 1.00 81.94 203 SER A CA 1
ATOM 1643 C C . SER A 1 203 ? -4.571 0.606 -15.599 1.00 81.94 203 SER A C 1
ATOM 1645 O O . SER A 1 203 ? -5.693 0.570 -16.104 1.00 81.94 203 SER A O 1
ATOM 1647 N N . GLN A 1 204 ? -4.366 0.756 -14.285 1.00 76.38 204 GLN A N 1
ATOM 1648 C CA . GLN A 1 204 ? -5.452 0.970 -13.329 1.00 76.38 204 GLN A CA 1
ATOM 1649 C C . GLN A 1 204 ? -6.200 2.274 -13.623 1.00 76.38 204 GLN A C 1
ATOM 1651 O O . GLN A 1 204 ? -7.421 2.309 -13.525 1.00 76.38 204 GLN A O 1
ATOM 1656 N N . ASP A 1 205 ? -5.476 3.300 -14.070 1.00 71.06 205 ASP A N 1
ATOM 1657 C CA . ASP A 1 205 ? -6.043 4.594 -14.456 1.00 71.06 205 ASP A CA 1
ATOM 1658 C C . ASP A 1 205 ? -6.351 4.675 -15.947 1.00 71.06 205 ASP A C 1
ATOM 1660 O O . ASP A 1 205 ? -7.279 5.357 -16.380 1.00 71.06 205 ASP A O 1
ATOM 1664 N N . ARG A 1 206 ? -5.513 4.021 -16.755 1.00 78.62 206 ARG A N 1
ATOM 1665 C CA . ARG A 1 206 ? -5.536 4.107 -18.213 1.00 78.62 206 ARG A CA 1
ATOM 1666 C C . ARG A 1 206 ? -5.440 2.711 -18.817 1.00 78.62 206 ARG A C 1
ATOM 1668 O O . ARG A 1 206 ? -4.351 2.294 -19.219 1.00 78.62 206 ARG A O 1
ATOM 1675 N N . PRO A 1 207 ? -6.567 1.995 -18.966 1.00 78.88 207 PRO A N 1
ATOM 1676 C CA . PRO A 1 207 ? -6.572 0.614 -19.454 1.00 78.88 207 PRO A CA 1
ATOM 1677 C C . PRO A 1 207 ? -5.878 0.413 -20.813 1.00 78.88 207 PRO A C 1
ATOM 1679 O O . PRO A 1 207 ? -5.394 -0.675 -21.121 1.00 78.88 207 PRO A O 1
ATOM 1682 N N . THR A 1 208 ? -5.792 1.462 -21.637 1.00 82.94 208 THR A N 1
ATOM 1683 C CA . THR A 1 208 ? -5.123 1.440 -22.945 1.00 82.94 208 THR A CA 1
ATOM 1684 C C . THR A 1 208 ? -3.599 1.346 -22.867 1.00 82.94 208 THR A C 1
ATOM 1686 O O . THR A 1 208 ? -2.997 0.932 -23.854 1.00 82.94 208 THR A O 1
ATOM 1689 N N . VAL A 1 209 ? -2.970 1.664 -21.725 1.00 86.81 209 VAL A N 1
ATOM 1690 C CA . VAL A 1 209 ? -1.503 1.636 -21.560 1.00 86.81 209 VAL A CA 1
ATOM 1691 C C . VAL A 1 209 ? -0.938 0.253 -21.844 1.00 86.81 209 VAL A C 1
ATOM 1693 O O . VAL A 1 209 ? 0.040 0.144 -22.576 1.00 86.81 209 VAL A O 1
ATOM 1696 N N . LEU A 1 210 ? -1.585 -0.811 -21.355 1.00 88.00 210 LEU A N 1
ATOM 1697 C CA . LEU A 1 210 ? -1.137 -2.176 -21.640 1.00 88.00 210 LEU A CA 1
ATOM 1698 C C . LEU A 1 210 ? -1.124 -2.448 -23.146 1.00 88.00 210 LEU A C 1
ATOM 1700 O O . LEU A 1 210 ? -0.230 -3.121 -23.636 1.00 88.00 210 LEU A O 1
ATOM 1704 N N . ARG A 1 211 ? -2.047 -1.877 -23.921 1.00 86.25 211 ARG A N 1
ATOM 1705 C CA . ARG A 1 211 ? -2.137 -2.087 -25.376 1.00 86.25 211 ARG A CA 1
ATOM 1706 C C . ARG A 1 211 ? -1.123 -1.263 -26.181 1.00 86.25 211 ARG A C 1
ATOM 1708 O O . ARG A 1 211 ? -1.192 -1.266 -27.408 1.00 86.25 211 ARG A O 1
ATOM 1715 N N . HIS A 1 212 ? -0.210 -0.543 -25.529 1.00 87.12 212 HIS A N 1
ATOM 1716 C CA . HIS A 1 212 ? 0.765 0.287 -26.225 1.00 87.12 212 HIS A CA 1
ATOM 1717 C C . HIS A 1 212 ? 1.790 -0.572 -26.997 1.00 87.12 212 HIS A C 1
ATOM 1719 O O . HIS A 1 212 ? 2.393 -1.464 -26.397 1.00 87.12 212 HIS A O 1
ATOM 1725 N N . PRO A 1 213 ? 2.074 -0.286 -28.287 1.00 85.62 213 PRO A N 1
ATOM 1726 C CA . PRO A 1 213 ? 2.975 -1.109 -29.105 1.00 85.62 213 PRO A CA 1
ATOM 1727 C C . PRO A 1 213 ? 4.421 -1.190 -28.601 1.00 85.62 213 PRO A C 1
ATOM 1729 O O . PRO A 1 213 ? 5.172 -2.069 -29.010 1.00 85.62 213 PRO A O 1
ATOM 1732 N N . GLU A 1 214 ? 4.872 -0.264 -27.754 1.00 85.00 214 GLU A N 1
ATOM 1733 C CA . GLU A 1 214 ? 6.214 -0.350 -27.150 1.00 85.00 214 GLU A CA 1
ATOM 1734 C C . GLU A 1 214 ? 6.325 -1.485 -26.125 1.00 85.00 214 GLU A C 1
ATOM 1736 O O . GLU A 1 214 ? 7.430 -1.953 -25.861 1.00 85.00 214 GLU A O 1
ATOM 1741 N N . LEU A 1 215 ? 5.194 -1.965 -25.599 1.00 90.25 215 LEU A N 1
ATOM 1742 C CA . LEU A 1 215 ? 5.144 -3.054 -24.628 1.00 90.25 215 LEU A CA 1
ATOM 1743 C C . LEU A 1 215 ? 5.090 -4.439 -25.277 1.00 90.25 215 LEU A C 1
ATOM 1745 O O . LEU A 1 215 ? 5.178 -5.425 -24.557 1.00 90.25 215 LEU A O 1
ATOM 1749 N N . ASP A 1 216 ? 4.976 -4.552 -26.605 1.00 89.44 216 ASP A N 1
ATOM 1750 C CA . ASP A 1 216 ? 4.892 -5.864 -27.263 1.00 89.44 216 ASP A CA 1
ATOM 1751 C C . ASP A 1 216 ? 6.144 -6.714 -27.014 1.00 89.44 216 ASP A C 1
ATOM 1753 O O . ASP A 1 216 ? 6.021 -7.901 -26.726 1.00 89.44 216 ASP A O 1
ATOM 1757 N N . GLY A 1 217 ? 7.332 -6.099 -27.078 1.00 89.56 217 GLY A N 1
ATOM 1758 C CA . GLY A 1 217 ? 8.608 -6.768 -26.795 1.00 89.56 217 GLY A CA 1
ATOM 1759 C C . GLY A 1 217 ? 8.700 -7.231 -25.337 1.00 89.56 217 GLY A C 1
ATOM 1760 O O . GLY A 1 217 ? 8.783 -8.434 -25.100 1.00 89.56 217 GLY A O 1
ATOM 1761 N N . PRO A 1 218 ? 8.582 -6.318 -24.353 1.00 92.88 218 PRO A N 1
ATOM 1762 C CA . PRO A 1 218 ? 8.548 -6.684 -22.937 1.00 92.88 218 PRO A CA 1
ATOM 1763 C C . PRO A 1 218 ? 7.455 -7.702 -22.579 1.00 92.88 218 PRO A C 1
ATOM 1765 O O . PRO A 1 218 ? 7.696 -8.603 -21.784 1.00 92.88 218 PRO A O 1
ATOM 1768 N N . ARG A 1 219 ? 6.261 -7.618 -23.183 1.00 92.44 219 ARG A N 1
ATOM 1769 C CA . ARG A 1 219 ? 5.190 -8.607 -22.985 1.00 92.44 219 ARG A CA 1
ATOM 1770 C C . ARG A 1 219 ? 5.592 -9.975 -23.525 1.00 92.44 219 ARG A C 1
ATOM 1772 O O . ARG A 1 219 ? 5.362 -10.974 -22.849 1.00 92.44 219 ARG A O 1
ATOM 1779 N N . GLN A 1 220 ? 6.132 -10.031 -24.742 1.00 92.12 220 GLN A N 1
ATOM 1780 C CA . GLN A 1 220 ? 6.586 -11.286 -25.334 1.00 92.12 220 GLN A CA 1
ATOM 1781 C C . GLN A 1 220 ? 7.662 -11.923 -24.454 1.00 92.12 220 GLN A C 1
ATOM 1783 O O . GLN A 1 220 ? 7.529 -13.090 -24.098 1.00 92.12 220 GLN A O 1
ATOM 1788 N N . HIS A 1 221 ? 8.648 -11.135 -24.032 1.00 92.12 221 HIS A N 1
ATOM 1789 C CA . HIS A 1 221 ? 9.717 -11.610 -23.169 1.00 92.12 221 HIS A CA 1
ATOM 1790 C C . HIS A 1 221 ? 9.194 -12.064 -21.795 1.00 92.12 221 HIS A C 1
ATOM 1792 O O . HIS A 1 221 ? 9.567 -13.132 -21.330 1.00 92.12 221 HIS A O 1
ATOM 1798 N N . LEU A 1 222 ? 8.238 -11.352 -21.181 1.00 93.31 222 LEU A N 1
ATOM 1799 C CA . LEU A 1 222 ? 7.577 -11.812 -19.950 1.00 93.31 222 LEU A CA 1
ATOM 1800 C C . LEU A 1 222 ? 6.939 -13.201 -20.124 1.00 93.31 222 LEU A C 1
ATOM 1802 O O . LEU A 1 222 ? 7.020 -14.039 -19.230 1.00 93.31 222 LEU A O 1
ATOM 1806 N N . MET A 1 223 ? 6.317 -13.462 -21.275 1.00 91.12 223 MET A N 1
ATOM 1807 C CA . MET A 1 223 ? 5.733 -14.771 -21.572 1.00 91.12 223 MET A CA 1
ATOM 1808 C C . MET A 1 223 ? 6.785 -15.845 -21.873 1.00 91.12 223 MET A C 1
ATOM 1810 O O . MET A 1 223 ? 6.524 -17.018 -21.621 1.00 91.12 223 MET A O 1
ATOM 1814 N N . GLU A 1 224 ? 7.944 -15.475 -22.417 1.00 90.44 224 GLU A N 1
ATOM 1815 C CA . GLU A 1 224 ? 9.090 -16.376 -22.599 1.00 90.44 224 GLU A CA 1
ATOM 1816 C C . GLU A 1 224 ? 9.664 -16.792 -21.239 1.00 90.44 224 GLU A C 1
ATOM 1818 O O . GLU A 1 224 ? 9.746 -17.989 -20.978 1.00 90.44 224 GLU A O 1
ATOM 1823 N N . ILE A 1 225 ? 9.879 -15.836 -20.324 1.00 88.81 225 ILE A N 1
ATOM 1824 C CA . ILE A 1 225 ? 10.310 -16.091 -18.936 1.00 88.81 225 ILE A CA 1
ATOM 1825 C C . ILE A 1 225 ? 9.379 -17.098 -18.247 1.00 88.81 225 ILE A C 1
ATOM 1827 O O . ILE A 1 225 ? 9.825 -18.048 -17.609 1.00 88.81 225 ILE A O 1
ATOM 1831 N N . VAL A 1 226 ? 8.064 -16.917 -18.402 1.00 88.88 226 VAL A N 1
ATOM 1832 C CA . VAL A 1 226 ? 7.068 -17.844 -17.846 1.00 88.88 226 VAL A CA 1
ATOM 1833 C C . VAL A 1 226 ? 7.184 -19.238 -18.483 1.00 88.88 226 VAL A C 1
ATOM 1835 O O . VAL A 1 226 ? 7.108 -20.238 -17.775 1.00 88.88 226 VAL A O 1
ATOM 1838 N N . LYS A 1 227 ? 7.387 -19.334 -19.803 1.00 85.62 227 LYS A N 1
ATOM 1839 C CA . LYS A 1 227 ? 7.451 -20.615 -20.534 1.00 85.62 227 LYS A CA 1
ATOM 1840 C C . LYS A 1 227 ? 8.721 -21.422 -20.283 1.00 85.62 227 LYS A C 1
ATOM 1842 O O . LYS A 1 227 ? 8.651 -22.645 -20.296 1.00 85.62 227 LYS A O 1
ATOM 1847 N N . GLU A 1 228 ? 9.859 -20.768 -20.090 1.00 81.31 228 GLU A N 1
ATOM 1848 C CA . GLU A 1 228 ? 11.160 -21.419 -19.865 1.00 81.31 228 GLU A CA 1
ATOM 1849 C C . GLU A 1 228 ? 11.283 -22.062 -18.464 1.00 81.31 228 GLU A C 1
ATOM 1851 O O . GLU A 1 228 ? 12.295 -22.681 -18.146 1.00 81.31 228 GLU A O 1
ATOM 1856 N N . GLY A 1 229 ? 10.249 -21.922 -17.625 1.00 62.78 229 GLY A N 1
ATOM 1857 C CA . GLY A 1 229 ? 10.306 -22.059 -16.173 1.00 62.78 229 GLY A CA 1
ATOM 1858 C C . GLY A 1 229 ? 10.799 -23.391 -15.591 1.00 62.78 229 GLY A C 1
ATOM 1859 O O . GLY A 1 229 ? 10.243 -24.459 -15.843 1.00 62.78 229 GLY A O 1
ATOM 1860 N N . GLY A 1 230 ? 11.754 -23.261 -14.662 1.00 57.41 230 GLY A N 1
ATOM 1861 C CA . GLY A 1 230 ? 11.802 -24.022 -13.411 1.00 57.41 230 GLY A CA 1
ATOM 1862 C C . GLY A 1 230 ? 11.419 -23.100 -12.241 1.00 57.41 230 GLY A C 1
ATOM 1863 O O . GLY A 1 230 ? 11.834 -21.942 -12.209 1.00 57.41 230 GLY A O 1
ATOM 1864 N N . LEU A 1 231 ? 10.615 -23.591 -11.293 1.00 58.16 231 LEU A N 1
ATOM 1865 C CA . LEU A 1 231 ? 9.960 -22.794 -10.236 1.00 58.16 231 LEU A CA 1
ATOM 1866 C C . LEU A 1 231 ? 10.890 -22.293 -9.111 1.00 58.16 231 LEU A C 1
ATOM 1868 O O . LEU A 1 231 ? 10.455 -21.535 -8.249 1.00 58.16 231 LEU A O 1
ATOM 1872 N N . ASN A 1 232 ? 12.178 -22.639 -9.146 1.00 55.81 232 ASN A N 1
ATOM 1873 C CA . ASN A 1 232 ? 13.088 -22.486 -8.004 1.00 55.81 232 ASN A CA 1
ATOM 1874 C C . ASN A 1 232 ? 13.756 -21.095 -7.906 1.00 55.81 232 ASN A C 1
ATOM 1876 O O . ASN A 1 232 ? 14.788 -20.959 -7.248 1.00 55.81 232 ASN A O 1
ATOM 1880 N N . GLN A 1 233 ? 13.240 -20.058 -8.586 1.00 65.44 233 GLN A N 1
ATOM 1881 C CA . GLN A 1 233 ? 13.796 -18.699 -8.503 1.00 65.44 233 GLN A CA 1
ATOM 1882 C C . GLN A 1 233 ? 12.738 -17.614 -8.213 1.00 65.44 233 GLN A C 1
ATOM 1884 O O . GLN A 1 233 ? 11.698 -17.582 -8.872 1.00 65.44 233 GLN A O 1
ATOM 1889 N N . PRO A 1 234 ? 13.024 -16.647 -7.314 1.00 64.50 234 PRO A N 1
ATOM 1890 C CA . PRO A 1 234 ? 12.100 -15.564 -6.947 1.00 64.50 234 PRO A CA 1
ATOM 1891 C C . PRO A 1 234 ? 11.612 -14.717 -8.127 1.00 64.50 234 PRO A C 1
ATOM 1893 O O . PRO A 1 234 ? 10.459 -14.298 -8.176 1.00 64.50 234 PRO A O 1
ATOM 1896 N N . ILE A 1 235 ? 12.489 -14.477 -9.104 1.00 71.38 235 ILE A N 1
ATOM 1897 C CA . ILE A 1 235 ? 12.157 -13.726 -10.323 1.00 71.38 235 ILE A CA 1
ATOM 1898 C C . ILE A 1 235 ? 11.056 -14.445 -11.120 1.00 71.38 235 ILE A C 1
ATOM 1900 O O . ILE A 1 235 ? 10.234 -13.798 -11.772 1.00 71.38 235 ILE A O 1
ATOM 1904 N N . MET A 1 236 ? 10.988 -15.776 -11.037 1.00 77.88 236 MET A N 1
ATOM 1905 C CA . MET A 1 236 ? 9.998 -16.574 -11.756 1.00 77.88 236 MET A CA 1
ATOM 1906 C C . MET A 1 236 ? 8.619 -16.459 -11.108 1.00 77.88 236 MET A C 1
ATOM 1908 O O . MET A 1 236 ? 7.666 -16.128 -11.809 1.00 77.88 236 MET A O 1
ATOM 1912 N N . SER A 1 237 ? 8.489 -16.602 -9.784 1.00 82.25 237 SER A N 1
ATOM 1913 C CA . SER A 1 237 ? 7.183 -16.435 -9.116 1.00 82.25 237 SER A CA 1
ATOM 1914 C C . SER A 1 237 ? 6.603 -15.027 -9.320 1.00 82.25 237 SER A C 1
ATOM 1916 O O . SER A 1 237 ? 5.407 -14.880 -9.596 1.00 82.25 237 SER A O 1
ATOM 1918 N N . GLN A 1 238 ? 7.452 -13.992 -9.312 1.00 86.25 238 GLN A N 1
ATOM 1919 C CA . GLN A 1 238 ? 7.062 -12.619 -9.654 1.00 86.25 238 GLN A CA 1
ATOM 1920 C C . GLN A 1 238 ? 6.586 -12.487 -11.107 1.00 86.25 238 GLN A C 1
ATOM 1922 O O . GLN A 1 238 ? 5.588 -11.814 -11.371 1.00 86.25 238 GLN A O 1
ATOM 1927 N N . SER A 1 239 ? 7.267 -13.150 -12.047 1.00 88.81 239 SER A N 1
ATOM 1928 C CA . SER A 1 239 ? 6.919 -13.133 -13.475 1.00 88.81 239 SER A CA 1
ATOM 1929 C C . SER A 1 239 ? 5.572 -13.790 -13.743 1.00 88.81 239 SER A C 1
ATOM 1931 O O . SER A 1 239 ? 4.726 -13.194 -14.412 1.00 88.81 239 SER A O 1
ATOM 1933 N N . TYR A 1 240 ? 5.325 -14.965 -13.159 1.00 90.81 240 TYR A N 1
ATOM 1934 C CA . TYR A 1 240 ? 4.026 -15.634 -13.235 1.00 90.81 240 TYR A CA 1
ATOM 1935 C C . TYR A 1 240 ? 2.923 -14.779 -12.601 1.00 90.81 240 TYR A C 1
ATOM 1937 O O . TYR A 1 240 ? 1.859 -14.592 -13.197 1.00 90.81 240 TYR A O 1
ATOM 1945 N N . THR A 1 241 ? 3.196 -14.186 -11.433 1.00 90.75 241 THR A N 1
ATOM 1946 C CA . THR A 1 241 ? 2.245 -13.312 -10.737 1.00 90.75 241 THR A CA 1
ATOM 1947 C C . THR A 1 241 ? 1.866 -12.101 -11.585 1.00 90.75 241 THR A C 1
ATOM 1949 O O . THR A 1 241 ? 0.678 -11.828 -11.783 1.00 90.75 241 THR A O 1
ATOM 1952 N N . LEU A 1 242 ? 2.855 -11.396 -12.137 1.00 91.38 242 LEU A N 1
ATOM 1953 C CA . LEU A 1 242 ? 2.644 -10.222 -12.980 1.00 91.38 242 LEU A CA 1
ATOM 1954 C C . LEU A 1 242 ? 1.934 -10.571 -14.293 1.00 91.38 242 LEU A C 1
ATOM 1956 O O . LEU A 1 242 ? 0.990 -9.879 -14.681 1.00 91.38 242 LEU A O 1
ATOM 1960 N N . ALA A 1 243 ? 2.341 -11.656 -14.956 1.00 93.00 243 ALA A N 1
ATOM 1961 C CA . ALA A 1 243 ? 1.686 -12.139 -16.166 1.00 93.00 243 ALA A CA 1
ATOM 1962 C C . ALA A 1 243 ? 0.210 -12.480 -15.900 1.00 93.00 243 ALA A C 1
ATOM 1964 O O . ALA A 1 243 ? -0.661 -12.053 -16.660 1.00 93.00 243 ALA A O 1
ATOM 1965 N N . GLY A 1 244 ? -0.095 -13.149 -14.783 1.00 92.88 244 GLY A N 1
ATOM 1966 C CA . GLY A 1 244 ? -1.469 -13.415 -14.360 1.00 92.88 244 GLY A CA 1
ATOM 1967 C C . GLY A 1 244 ? -2.275 -12.134 -14.120 1.00 92.88 244 GLY A C 1
ATOM 1968 O O . GLY A 1 244 ? -3.385 -12.006 -14.636 1.00 92.88 244 GLY A O 1
ATOM 1969 N N . LYS A 1 245 ? -1.702 -11.124 -13.447 1.00 91.12 245 LYS A N 1
ATOM 1970 C CA . LYS A 1 245 ? -2.356 -9.813 -13.239 1.00 91.12 245 LYS A CA 1
ATOM 1971 C C . LYS A 1 245 ? -2.699 -9.115 -14.556 1.00 91.12 245 LYS A C 1
ATOM 1973 O O . LYS A 1 245 ? -3.800 -8.577 -14.698 1.00 91.12 245 LYS A O 1
ATOM 1978 N N . ILE A 1 246 ? -1.792 -9.154 -15.532 1.00 91.81 246 ILE A N 1
ATOM 1979 C CA . ILE A 1 246 ? -2.025 -8.592 -16.869 1.00 91.81 246 ILE A CA 1
ATOM 1980 C C . ILE A 1 246 ? -3.142 -9.358 -17.587 1.00 91.81 246 ILE A C 1
ATOM 1982 O O . ILE A 1 246 ? -4.088 -8.735 -18.067 1.00 91.81 246 ILE A O 1
ATOM 1986 N N . LEU A 1 247 ? -3.093 -10.695 -17.603 1.00 92.00 247 LEU A N 1
ATOM 1987 C CA . LEU A 1 247 ? -4.125 -11.523 -18.237 1.00 92.00 247 LEU A CA 1
ATOM 1988 C C . LEU A 1 247 ? -5.505 -11.319 -17.605 1.00 92.00 247 LEU A C 1
ATOM 1990 O O . LEU A 1 247 ? -6.498 -11.205 -18.324 1.00 92.00 247 LEU A O 1
ATOM 1994 N N . HIS A 1 248 ? -5.576 -11.208 -16.278 1.00 90.31 248 HIS A N 1
ATOM 1995 C CA . HIS A 1 248 ? -6.819 -10.891 -15.583 1.00 90.31 248 HIS A CA 1
ATOM 1996 C C . HIS A 1 248 ? -7.362 -9.527 -16.029 1.00 90.31 248 HIS A C 1
ATOM 1998 O O . HIS A 1 248 ? -8.561 -9.390 -16.268 1.00 90.31 248 HIS A O 1
ATOM 2004 N N . LYS A 1 249 ? -6.513 -8.497 -16.155 1.00 87.44 249 LYS A N 1
ATOM 2005 C CA . LYS A 1 249 ? -6.946 -7.176 -16.652 1.00 87.44 249 LYS A CA 1
ATOM 2006 C C . LYS A 1 249 ? -7.421 -7.202 -18.102 1.00 87.44 249 LYS A C 1
ATOM 2008 O O . LYS A 1 249 ? -8.267 -6.393 -18.470 1.00 87.44 249 LYS A O 1
ATOM 2013 N N . GLU A 1 250 ? -6.928 -8.137 -18.903 1.00 88.25 250 GLU A N 1
ATOM 2014 C CA . GLU A 1 250 ? -7.387 -8.377 -20.273 1.00 88.25 250 GLU A CA 1
ATOM 2015 C C . GLU A 1 250 ? -8.669 -9.236 -20.350 1.00 88.25 250 GLU A C 1
ATOM 2017 O O . GLU A 1 250 ? -9.152 -9.500 -21.449 1.00 88.25 250 GLU A O 1
ATOM 2022 N N . GLY A 1 251 ? -9.239 -9.657 -19.211 1.00 88.81 251 GLY A N 1
ATOM 2023 C CA . GLY A 1 251 ? -10.453 -10.485 -19.141 1.00 88.81 251 GLY A CA 1
ATOM 2024 C C . GLY A 1 251 ? -10.204 -11.987 -19.310 1.00 88.81 251 GLY A C 1
ATOM 2025 O O . GLY A 1 251 ? -11.141 -12.764 -19.473 1.00 88.81 251 GLY A O 1
ATOM 2026 N N . ARG A 1 252 ? -8.942 -12.429 -19.278 1.00 92.00 252 ARG A N 1
ATOM 2027 C CA . ARG A 1 252 ? -8.541 -13.835 -19.446 1.00 92.00 252 ARG A CA 1
ATOM 2028 C C . ARG A 1 252 ? -8.369 -14.525 -18.089 1.00 92.00 252 ARG A C 1
ATOM 2030 O O . ARG A 1 252 ? -7.275 -14.984 -17.757 1.00 92.00 252 ARG A O 1
ATOM 2037 N N . HIS A 1 253 ? -9.449 -14.583 -17.308 1.00 91.81 253 HIS A N 1
ATOM 2038 C CA . HIS A 1 253 ? -9.433 -15.030 -15.908 1.00 91.81 253 HIS A CA 1
ATOM 2039 C C . HIS A 1 253 ? -8.889 -16.457 -15.722 1.00 91.81 253 HIS A C 1
ATOM 2041 O O . HIS A 1 253 ? -7.983 -16.645 -14.918 1.00 91.81 253 HIS A O 1
ATOM 2047 N N . ASP A 1 254 ? -9.319 -17.432 -16.530 1.00 93.88 254 ASP A N 1
ATOM 2048 C CA . ASP A 1 254 ? -8.848 -18.825 -16.409 1.00 93.88 254 ASP A CA 1
ATOM 2049 C C . ASP A 1 254 ? -7.339 -18.968 -16.640 1.00 93.88 254 ASP A C 1
ATOM 2051 O O . ASP A 1 254 ? -6.664 -19.781 -16.013 1.00 93.88 254 ASP A O 1
ATOM 2055 N N . SER A 1 255 ? -6.789 -18.176 -17.567 1.00 93.69 255 SER A N 1
ATOM 2056 C CA . SER A 1 255 ? -5.346 -18.175 -17.823 1.00 93.69 255 SER A CA 1
ATOM 2057 C C . SER A 1 255 ? -4.582 -17.510 -16.679 1.00 93.69 255 SER A C 1
ATOM 2059 O O . SER A 1 255 ? -3.491 -17.960 -16.344 1.00 93.69 255 SER A O 1
ATOM 2061 N N . ALA A 1 256 ? -5.149 -16.462 -16.075 1.00 93.88 256 ALA A N 1
ATOM 2062 C CA . ALA A 1 256 ? -4.563 -15.804 -14.914 1.00 93.88 256 ALA A CA 1
ATOM 2063 C C . ALA A 1 256 ? -4.516 -16.733 -13.693 1.00 93.88 256 ALA A C 1
ATOM 2065 O O . ALA A 1 256 ? -3.460 -16.845 -13.078 1.00 93.88 256 ALA A O 1
ATOM 2066 N N . ILE A 1 257 ? -5.614 -17.447 -13.409 1.00 94.25 257 ILE A N 1
ATOM 2067 C CA . ILE A 1 257 ? -5.696 -18.431 -12.318 1.00 94.25 257 ILE A CA 1
ATOM 2068 C C . ILE A 1 257 ? -4.586 -19.473 -12.460 1.00 94.25 257 ILE A C 1
ATOM 2070 O O . ILE A 1 257 ? -3.787 -19.620 -11.543 1.00 94.25 257 ILE A O 1
ATOM 2074 N N . LYS A 1 258 ? -4.445 -20.095 -13.639 1.00 93.56 258 LYS A N 1
ATOM 2075 C CA . LYS A 1 258 ? -3.395 -21.100 -13.889 1.00 93.56 258 LYS A CA 1
ATOM 2076 C C . LYS A 1 258 ? -1.981 -20.576 -13.637 1.00 93.56 258 LYS A C 1
ATOM 2078 O O . LYS A 1 258 ? -1.140 -21.299 -13.113 1.00 93.56 258 LYS A O 1
ATOM 2083 N N . LEU A 1 259 ? -1.700 -19.330 -14.030 1.00 92.69 259 LEU A N 1
ATOM 2084 C CA . LEU A 1 259 ? -0.388 -18.727 -13.783 1.00 92.69 259 LEU A CA 1
ATOM 2085 C C . LEU A 1 259 ? -0.156 -18.463 -12.298 1.00 92.69 259 LEU A C 1
ATOM 2087 O O . LEU A 1 259 ? 0.947 -18.687 -11.811 1.00 92.69 259 LEU A O 1
ATOM 2091 N N . TRP A 1 260 ? -1.169 -18.002 -11.572 1.00 93.44 260 TRP A N 1
ATOM 2092 C CA . TRP A 1 260 ? -1.032 -17.778 -10.140 1.00 93.44 260 TRP A CA 1
ATOM 2093 C C . TRP A 1 260 ? -0.931 -19.077 -9.345 1.00 93.44 260 TRP A C 1
ATOM 2095 O O . TRP A 1 260 ? -0.126 -19.134 -8.423 1.00 93.44 260 TRP A O 1
ATOM 2105 N N . GLU A 1 261 ? -1.673 -20.120 -9.721 1.00 91.75 261 GLU A N 1
ATOM 2106 C CA . GLU A 1 261 ? -1.540 -21.462 -9.140 1.00 91.75 261 GLU A CA 1
ATOM 2107 C C . GLU A 1 261 ? -0.114 -21.990 -9.321 1.00 91.75 261 GLU A C 1
ATOM 2109 O O . GLU A 1 261 ? 0.508 -22.421 -8.354 1.00 91.75 261 GLU A O 1
ATOM 2114 N N . ALA A 1 262 ? 0.450 -21.862 -10.527 1.00 88.56 262 ALA A N 1
ATOM 2115 C CA . ALA A 1 262 ? 1.838 -22.235 -10.791 1.00 88.56 262 ALA A CA 1
ATOM 2116 C C . ALA A 1 262 ? 2.850 -21.376 -10.006 1.00 88.56 262 ALA A C 1
ATOM 2118 O O . ALA A 1 262 ? 3.919 -21.859 -9.647 1.00 88.56 262 ALA A O 1
ATOM 2119 N N . ALA A 1 263 ? 2.525 -20.116 -9.703 1.00 89.38 263 ALA A N 1
ATOM 2120 C CA . ALA A 1 263 ? 3.394 -19.233 -8.927 1.00 89.38 263 ALA A CA 1
ATOM 2121 C C . ALA A 1 263 ? 3.434 -19.563 -7.425 1.00 89.38 263 ALA A C 1
ATOM 2123 O O . ALA A 1 263 ? 4.373 -19.132 -6.753 1.00 89.38 263 ALA A O 1
ATOM 2124 N N . LEU A 1 264 ? 2.426 -20.267 -6.886 1.00 87.56 264 LEU A N 1
ATOM 2125 C CA . LEU A 1 264 ? 2.265 -20.473 -5.440 1.00 87.56 264 LEU A CA 1
ATOM 2126 C C . LEU A 1 264 ? 3.471 -21.174 -4.813 1.00 87.56 264 LEU A C 1
ATOM 2128 O O . LEU A 1 264 ? 4.025 -20.660 -3.843 1.00 87.56 264 LEU A O 1
ATOM 2132 N N . GLU A 1 265 ? 3.889 -22.313 -5.366 1.00 83.12 265 GLU A N 1
ATOM 2133 C CA . GLU A 1 265 ? 4.973 -23.124 -4.794 1.00 83.12 265 GLU A CA 1
ATOM 2134 C C . GLU A 1 265 ? 6.293 -22.343 -4.751 1.00 83.12 265 GLU A C 1
ATOM 2136 O O . GLU A 1 265 ? 6.913 -22.232 -3.693 1.00 83.12 265 GLU A O 1
ATOM 2141 N N . GLY A 1 266 ? 6.669 -21.698 -5.862 1.00 79.31 266 GLY A N 1
ATOM 2142 C CA . GLY A 1 266 ? 7.883 -20.878 -5.926 1.00 79.31 266 GLY A CA 1
ATOM 2143 C C . GLY A 1 266 ? 7.826 -19.631 -5.032 1.00 79.31 266 GLY A C 1
ATOM 2144 O O . GLY A 1 266 ? 8.848 -19.195 -4.500 1.00 79.31 266 GLY A O 1
ATOM 2145 N N . ALA A 1 267 ? 6.640 -19.049 -4.822 1.00 82.56 267 ALA A N 1
ATOM 2146 C CA . ALA A 1 267 ? 6.461 -17.933 -3.892 1.00 82.56 267 ALA A CA 1
ATOM 2147 C C . ALA A 1 267 ? 6.628 -18.369 -2.425 1.00 82.56 267 ALA A C 1
ATOM 2149 O O . ALA A 1 267 ? 7.272 -17.663 -1.645 1.00 82.56 267 ALA A O 1
ATOM 2150 N N . VAL A 1 268 ? 6.094 -19.540 -2.061 1.00 83.94 268 VAL A N 1
ATOM 2151 C CA . VAL A 1 268 ? 6.257 -20.131 -0.724 1.00 83.94 268 VAL A CA 1
ATOM 2152 C C . VAL A 1 268 ? 7.723 -20.467 -0.462 1.00 83.94 268 VAL A C 1
ATOM 2154 O O . VAL A 1 268 ? 8.271 -20.010 0.540 1.00 83.94 268 VAL A O 1
ATOM 2157 N N . GLU A 1 269 ? 8.389 -21.173 -1.381 1.00 82.44 269 GLU A N 1
ATOM 2158 C CA . GLU A 1 269 ? 9.802 -21.538 -1.228 1.00 82.44 269 GLU A CA 1
ATOM 2159 C C . GLU A 1 269 ? 10.691 -20.297 -1.062 1.00 82.44 269 GLU A C 1
ATOM 2161 O O . GLU A 1 269 ? 11.562 -20.254 -0.186 1.00 82.44 269 GLU A O 1
ATOM 2166 N N . TYR A 1 270 ? 10.437 -19.249 -1.852 1.00 78.50 270 TYR A N 1
ATOM 2167 C CA . TYR A 1 270 ? 11.167 -17.995 -1.728 1.00 78.50 270 TYR A CA 1
ATOM 2168 C C . TYR A 1 270 ? 10.950 -17.321 -0.369 1.00 78.50 270 TYR A C 1
ATOM 2170 O O . TYR A 1 270 ? 11.926 -16.945 0.287 1.00 78.50 270 TYR A O 1
ATOM 2178 N N . SER A 1 271 ? 9.701 -17.201 0.083 1.00 78.19 271 SER A N 1
ATOM 2179 C CA . SER A 1 271 ? 9.376 -16.618 1.389 1.00 78.19 271 SER A CA 1
ATOM 2180 C C . SER A 1 271 ? 10.054 -17.388 2.531 1.00 78.19 271 SER A C 1
ATOM 2182 O O . SER A 1 271 ? 10.673 -16.797 3.420 1.00 78.19 271 SER A O 1
ATOM 2184 N N . GLU A 1 272 ? 10.044 -18.719 2.469 1.00 81.44 272 GLU A N 1
ATOM 2185 C CA . GLU A 1 272 ? 10.737 -19.562 3.442 1.00 81.44 272 GLU A CA 1
ATOM 2186 C C . GLU A 1 272 ? 12.262 -19.428 3.384 1.00 81.44 272 GLU A C 1
ATOM 2188 O O . GLU A 1 272 ? 12.927 -19.522 4.418 1.00 81.44 272 GLU A O 1
ATOM 2193 N N . SER A 1 273 ? 12.842 -19.216 2.200 1.00 80.56 273 SER A N 1
ATOM 2194 C CA . SER A 1 273 ? 14.282 -18.974 2.054 1.00 80.56 273 SER A CA 1
ATOM 2195 C C . SER A 1 273 ? 14.703 -17.661 2.719 1.00 80.56 273 SER A C 1
ATOM 2197 O O . SER A 1 273 ? 15.694 -17.626 3.445 1.00 80.56 273 SER A O 1
ATOM 2199 N N . LEU A 1 274 ? 13.892 -16.606 2.585 1.00 76.44 274 LEU A N 1
ATOM 2200 C CA . LEU A 1 274 ? 14.135 -15.322 3.241 1.00 76.44 274 LEU A CA 1
ATOM 2201 C C . LEU A 1 274 ? 14.064 -15.446 4.764 1.00 76.44 274 LEU A C 1
ATOM 2203 O O . LEU A 1 274 ? 14.930 -14.918 5.465 1.00 76.44 274 LEU A O 1
ATOM 2207 N N . LYS A 1 275 ? 13.069 -16.190 5.273 1.00 77.25 275 LYS A N 1
ATOM 2208 C CA . LYS A 1 275 ? 12.934 -16.483 6.709 1.00 77.25 275 LYS A CA 1
ATOM 2209 C C . LYS A 1 275 ? 14.161 -17.233 7.242 1.00 77.25 275 LYS A C 1
ATOM 2211 O O . LYS A 1 275 ? 14.653 -16.888 8.314 1.00 77.25 275 LYS A O 1
ATOM 2216 N N . ARG A 1 276 ? 14.678 -18.216 6.491 1.00 80.56 276 ARG A N 1
ATOM 2217 C CA . ARG A 1 276 ? 15.900 -18.970 6.838 1.00 80.56 276 ARG A CA 1
ATOM 2218 C C . ARG A 1 276 ? 17.146 -18.084 6.869 1.00 80.56 276 ARG A C 1
ATOM 2220 O O . ARG A 1 276 ? 17.957 -18.215 7.780 1.00 80.56 276 ARG A O 1
ATOM 2227 N N . ASP A 1 277 ? 17.253 -17.160 5.922 1.00 78.06 277 ASP A N 1
ATOM 2228 C CA . ASP A 1 277 ? 18.379 -16.233 5.794 1.00 78.06 277 ASP A CA 1
ATOM 2229 C C . ASP A 1 277 ? 18.308 -15.031 6.757 1.00 78.06 277 ASP A C 1
ATOM 2231 O O . ASP A 1 277 ? 19.239 -14.225 6.803 1.00 78.06 277 ASP A O 1
ATOM 2235 N N . GLY A 1 278 ? 17.202 -14.859 7.492 1.00 74.19 278 GLY A N 1
ATOM 2236 C CA . GLY A 1 278 ? 16.968 -13.683 8.338 1.00 74.19 278 GLY A CA 1
ATOM 2237 C C . GLY A 1 278 ? 16.862 -12.374 7.546 1.00 74.19 278 GLY A C 1
ATOM 2238 O O . GLY A 1 278 ? 17.070 -11.294 8.101 1.00 74.19 278 GLY A O 1
ATOM 2239 N N . LYS A 1 279 ? 16.562 -12.454 6.245 1.00 70.00 279 LYS A N 1
ATOM 2240 C CA . LYS A 1 279 ? 16.429 -11.292 5.361 1.00 70.00 279 LYS A CA 1
ATOM 2241 C C . LYS A 1 279 ? 14.977 -10.839 5.324 1.00 70.00 279 LYS A C 1
ATOM 2243 O O . LYS A 1 279 ? 14.064 -11.646 5.171 1.00 70.00 279 LYS A O 1
ATOM 2248 N N . ALA A 1 280 ? 14.762 -9.530 5.414 1.00 62.09 280 ALA A N 1
ATOM 2249 C CA . ALA A 1 280 ? 13.457 -8.966 5.103 1.00 62.09 280 ALA A CA 1
ATOM 2250 C C . ALA A 1 280 ? 13.205 -9.068 3.585 1.00 62.09 280 ALA A C 1
ATOM 2252 O O . ALA A 1 280 ? 14.139 -8.839 2.809 1.00 62.09 280 ALA A O 1
ATOM 2253 N N . PRO A 1 281 ? 11.975 -9.388 3.144 1.00 61.69 281 PRO A N 1
ATOM 2254 C CA . PRO A 1 281 ? 11.627 -9.323 1.731 1.00 61.69 281 PRO A CA 1
ATOM 2255 C C . PRO A 1 281 ? 11.832 -7.901 1.204 1.00 61.69 281 PRO A C 1
ATOM 2257 O O . PRO A 1 281 ? 11.517 -6.920 1.886 1.00 61.69 281 PRO A O 1
ATOM 2260 N N . ASP A 1 282 ? 12.343 -7.790 -0.023 1.00 60.62 282 ASP A N 1
ATOM 2261 C CA . ASP A 1 282 ? 12.411 -6.509 -0.718 1.00 60.62 282 ASP A CA 1
ATOM 2262 C C . ASP A 1 282 ? 10.988 -5.970 -0.918 1.00 60.62 282 ASP A C 1
ATOM 2264 O O . ASP A 1 282 ? 10.175 -6.531 -1.661 1.00 60.62 282 ASP A O 1
ATOM 2268 N N . ARG A 1 283 ? 10.686 -4.864 -0.231 1.00 53.47 283 ARG A N 1
ATOM 2269 C CA . ARG A 1 283 ? 9.364 -4.233 -0.258 1.00 53.47 283 ARG A CA 1
ATOM 2270 C C . ARG A 1 283 ? 9.007 -3.686 -1.639 1.00 53.47 283 ARG A C 1
ATOM 2272 O O . ARG A 1 283 ? 7.824 -3.581 -1.936 1.00 53.47 283 ARG A O 1
ATOM 2279 N N . SER A 1 284 ? 9.994 -3.390 -2.493 1.00 51.16 284 SER A N 1
ATOM 2280 C CA . SER A 1 284 ? 9.769 -2.753 -3.799 1.00 51.16 284 SER A CA 1
ATOM 2281 C C . SER A 1 284 ? 8.954 -3.607 -4.783 1.00 51.16 284 SER A C 1
ATOM 2283 O O . SER A 1 284 ? 8.344 -3.065 -5.704 1.00 51.16 284 SER A O 1
ATOM 2285 N N . ASN A 1 285 ? 8.899 -4.926 -4.561 1.00 56.03 285 ASN A N 1
ATOM 2286 C CA . ASN A 1 285 ? 8.112 -5.876 -5.350 1.00 56.03 285 ASN A CA 1
ATOM 2287 C C . ASN A 1 285 ? 7.205 -6.760 -4.480 1.00 56.03 285 ASN A C 1
ATOM 2289 O O . ASN A 1 285 ? 6.771 -7.820 -4.932 1.00 56.03 285 ASN A O 1
ATOM 2293 N N . ALA A 1 286 ? 6.902 -6.351 -3.242 1.00 60.62 286 ALA A N 1
ATOM 2294 C CA . ALA A 1 286 ? 6.118 -7.163 -2.308 1.00 60.62 286 ALA A CA 1
ATOM 2295 C C . ALA A 1 286 ? 4.748 -7.574 -2.880 1.00 60.62 286 ALA A C 1
ATOM 2297 O O . ALA A 1 286 ? 4.305 -8.705 -2.692 1.00 60.62 286 ALA A O 1
ATOM 2298 N N . HIS A 1 287 ? 4.112 -6.713 -3.678 1.00 60.28 287 HIS A N 1
ATOM 2299 C CA . HIS A 1 287 ? 2.835 -7.002 -4.344 1.00 60.28 287 HIS A CA 1
ATOM 2300 C C . HIS A 1 287 ? 2.930 -8.038 -5.477 1.00 60.28 287 HIS A C 1
ATOM 2302 O O . HIS A 1 287 ? 1.892 -8.519 -5.946 1.00 60.28 287 HIS A O 1
ATOM 2308 N N . LEU A 1 288 ? 4.139 -8.356 -5.951 1.00 60.84 288 LEU A N 1
ATOM 2309 C CA . LEU A 1 288 ? 4.413 -9.416 -6.930 1.00 60.84 288 LEU A CA 1
ATOM 2310 C C . LEU A 1 288 ? 4.830 -10.734 -6.265 1.00 60.84 288 LEU A C 1
ATOM 2312 O O . LEU A 1 288 ? 4.903 -11.746 -6.953 1.00 60.84 288 LEU A O 1
ATOM 2316 N N . LEU A 1 289 ? 5.085 -10.729 -4.953 1.00 65.38 289 LEU A N 1
ATOM 2317 C CA . LEU A 1 289 ? 5.470 -11.917 -4.187 1.00 65.38 289 LEU A CA 1
ATOM 2318 C C . LEU A 1 289 ? 4.270 -12.734 -3.683 1.00 65.38 289 LEU A C 1
ATOM 2320 O O . LEU A 1 289 ? 4.462 -13.870 -3.267 1.00 65.38 289 LEU A O 1
ATOM 2324 N N . GLY A 1 290 ? 3.053 -12.179 -3.724 1.00 77.69 290 GLY A N 1
ATOM 2325 C CA . GLY A 1 290 ? 1.848 -12.810 -3.174 1.00 77.69 290 GLY A CA 1
ATOM 2326 C C . GLY A 1 290 ? 0.793 -13.188 -4.219 1.00 77.69 290 GLY A C 1
ATOM 2327 O O . GLY A 1 290 ? -0.240 -12.516 -4.288 1.00 77.69 290 GLY A O 1
ATOM 2328 N N . PRO A 1 291 ? 0.985 -14.260 -5.018 1.00 87.81 291 PRO A N 1
ATOM 2329 C CA . PRO A 1 291 ? -0.044 -14.748 -5.945 1.00 87.81 291 PRO A CA 1
ATOM 2330 C C . PRO A 1 291 ? -1.335 -15.169 -5.225 1.00 87.81 291 PRO A C 1
ATOM 2332 O O . PRO A 1 291 ? -2.422 -15.055 -5.791 1.00 87.81 291 PRO A O 1
ATOM 2335 N N . TRP A 1 292 ? -1.238 -15.584 -3.957 1.00 89.31 292 TRP A N 1
ATOM 2336 C CA . TRP A 1 292 ? -2.376 -15.975 -3.122 1.00 89.31 292 TRP A CA 1
ATOM 2337 C C . TRP A 1 292 ? -3.426 -14.873 -2.954 1.00 89.31 292 TRP A C 1
ATOM 2339 O O . TRP A 1 292 ? -4.612 -15.183 -2.911 1.00 89.31 292 TRP A O 1
ATOM 2349 N N . TYR A 1 293 ? -3.034 -13.595 -2.895 1.00 83.75 293 TYR A N 1
ATOM 2350 C CA . TYR A 1 293 ? -4.000 -12.504 -2.742 1.00 83.75 293 TYR A CA 1
ATOM 2351 C C . TYR A 1 293 ? -4.843 -12.331 -4.009 1.00 83.75 293 TYR A C 1
ATOM 2353 O O . TYR A 1 293 ? -6.060 -12.157 -3.941 1.00 83.75 293 TYR A O 1
ATOM 2361 N N . GLU A 1 294 ? -4.219 -12.409 -5.186 1.00 86.19 294 GLU A N 1
ATOM 2362 C CA . GLU A 1 294 ? -4.954 -12.318 -6.449 1.00 86.19 294 GLU A CA 1
ATOM 2363 C C . GLU A 1 294 ? -5.812 -13.568 -6.691 1.00 86.19 294 GLU A C 1
ATOM 2365 O O . GLU A 1 294 ? -6.958 -13.432 -7.121 1.00 86.19 294 GLU A O 1
ATOM 2370 N N . LEU A 1 295 ? -5.315 -14.758 -6.323 1.00 90.38 295 LEU A N 1
ATOM 2371 C CA . LEU A 1 295 ? -6.093 -16.003 -6.339 1.00 90.38 295 LEU A CA 1
ATOM 2372 C C . LEU A 1 295 ? -7.312 -15.937 -5.423 1.00 90.38 295 LEU A C 1
ATOM 2374 O O . LEU A 1 295 ? -8.420 -16.253 -5.847 1.00 90.38 295 LEU A O 1
ATOM 2378 N N . ALA A 1 296 ? -7.129 -15.491 -4.182 1.00 88.19 296 ALA A N 1
ATOM 2379 C CA . ALA A 1 296 ? -8.226 -15.332 -3.242 1.00 88.19 296 ALA A CA 1
ATOM 2380 C C . ALA A 1 296 ? -9.311 -14.420 -3.824 1.00 88.19 296 ALA A C 1
ATOM 2382 O O . ALA A 1 296 ? -10.477 -14.803 -3.874 1.00 88.19 296 ALA A O 1
ATOM 2383 N N . ASN A 1 297 ? -8.924 -13.251 -4.341 1.00 85.00 297 ASN A N 1
ATOM 2384 C CA . ASN A 1 297 ? -9.866 -12.290 -4.911 1.00 85.00 297 ASN A CA 1
ATOM 2385 C C . ASN A 1 297 ? -10.609 -12.835 -6.135 1.00 85.00 297 ASN A C 1
ATOM 2387 O O . ASN A 1 297 ? -11.822 -12.660 -6.237 1.00 85.00 297 ASN A O 1
ATOM 2391 N N . VAL A 1 298 ? -9.911 -13.484 -7.075 1.00 87.81 298 VAL A N 1
ATOM 2392 C CA . VAL A 1 298 ? -10.575 -14.021 -8.271 1.00 87.81 298 VAL A CA 1
ATOM 2393 C C . VAL A 1 298 ? -11.511 -15.173 -7.913 1.00 87.81 298 VAL A C 1
ATOM 2395 O O . VAL A 1 298 ? -12.616 -15.225 -8.440 1.00 87.81 298 VAL A O 1
ATOM 2398 N N . HIS A 1 299 ? -11.133 -16.049 -6.976 1.00 89.50 299 HIS A N 1
ATOM 2399 C CA . HIS A 1 299 ? -12.007 -17.128 -6.525 1.00 89.50 299 HIS A CA 1
ATOM 2400 C C . HIS A 1 299 ? -13.219 -16.607 -5.749 1.00 89.50 299 HIS A C 1
ATOM 2402 O O . HIS A 1 299 ? -14.312 -17.113 -5.976 1.00 89.50 299 HIS A O 1
ATOM 2408 N N . LEU A 1 300 ? -13.069 -15.572 -4.913 1.00 83.94 300 LEU A N 1
ATOM 2409 C CA . LEU A 1 300 ? -14.205 -14.909 -4.257 1.00 83.94 300 LEU A CA 1
ATOM 2410 C C . LEU A 1 300 ? -15.173 -14.304 -5.280 1.00 83.94 300 LEU A C 1
ATOM 2412 O O . LEU A 1 300 ? -16.374 -14.497 -5.157 1.00 83.94 300 LEU A O 1
ATOM 2416 N N . ASN A 1 301 ? -14.662 -13.638 -6.320 1.00 83.94 301 ASN A N 1
ATOM 2417 C CA . ASN A 1 301 ? -15.496 -13.079 -7.392 1.00 83.94 301 ASN A CA 1
ATOM 2418 C C . ASN A 1 301 ? -16.211 -14.150 -8.235 1.00 83.94 301 ASN A C 1
ATOM 2420 O O . ASN A 1 301 ? -17.190 -13.843 -8.909 1.00 83.94 301 ASN A O 1
ATOM 2424 N N . LEU A 1 302 ? -15.699 -15.383 -8.233 1.00 87.12 302 LEU A N 1
ATOM 2425 C CA . LEU A 1 302 ? -16.284 -16.544 -8.906 1.00 87.12 302 LEU A CA 1
ATOM 2426 C C . LEU A 1 302 ? -17.108 -17.430 -7.952 1.00 87.12 302 LEU A C 1
ATOM 2428 O O . LEU A 1 302 ? -17.457 -18.544 -8.332 1.00 87.12 302 LEU A O 1
ATOM 2432 N N . ASP A 1 303 ? -17.366 -16.984 -6.716 1.00 88.94 303 ASP A N 1
ATOM 2433 C CA . ASP A 1 303 ? -18.035 -17.747 -5.648 1.00 88.94 303 ASP A CA 1
ATOM 2434 C C . ASP A 1 303 ? -17.372 -19.104 -5.297 1.00 88.94 303 ASP A C 1
ATOM 2436 O O . ASP A 1 303 ? -17.963 -19.977 -4.656 1.00 88.94 303 ASP A O 1
ATOM 2440 N N . ASN A 1 304 ? -16.091 -19.275 -5.634 1.00 91.75 304 ASN A N 1
ATOM 2441 C CA . ASN A 1 304 ? -15.273 -20.447 -5.310 1.00 91.75 304 ASN A CA 1
ATOM 2442 C C . ASN A 1 304 ? -14.656 -20.310 -3.906 1.00 91.75 304 ASN A C 1
ATOM 2444 O O . ASN A 1 304 ? -13.444 -20.168 -3.729 1.00 91.75 304 ASN A O 1
ATOM 2448 N N . ILE A 1 305 ? -15.510 -20.314 -2.878 1.00 90.31 305 ILE A N 1
ATOM 2449 C CA . ILE A 1 305 ? -15.126 -19.984 -1.492 1.00 90.31 305 ILE A CA 1
ATOM 2450 C C . ILE A 1 305 ? -14.041 -20.917 -0.932 1.00 90.31 305 ILE A C 1
ATOM 2452 O O . ILE A 1 305 ? -13.189 -20.482 -0.155 1.00 90.31 305 ILE A O 1
ATOM 2456 N N . ARG A 1 306 ? -14.044 -22.202 -1.308 1.00 93.06 306 ARG A N 1
ATOM 2457 C CA . ARG A 1 306 ? -13.067 -23.179 -0.803 1.00 93.06 306 ARG A CA 1
ATOM 2458 C C . ARG A 1 306 ? -11.659 -22.861 -1.302 1.00 93.06 306 ARG A C 1
ATOM 2460 O O . ARG A 1 306 ? -10.722 -22.823 -0.509 1.00 93.06 306 ARG A O 1
ATOM 2467 N N . GLU A 1 307 ? -11.526 -22.616 -2.597 1.00 92.06 307 GLU A N 1
ATOM 2468 C CA . GLU A 1 307 ? -10.274 -22.276 -3.267 1.00 92.06 307 GLU A CA 1
ATOM 2469 C C . GLU A 1 307 ? -9.766 -20.909 -2.792 1.00 92.06 307 GLU A C 1
ATOM 2471 O O . GLU A 1 307 ? -8.584 -20.762 -2.479 1.00 92.06 307 GLU A O 1
ATOM 2476 N N . ALA A 1 308 ? -10.672 -19.940 -2.610 1.00 89.31 308 ALA A N 1
ATOM 2477 C CA . ALA A 1 308 ? -10.336 -18.650 -2.019 1.00 89.31 308 ALA A CA 1
ATOM 2478 C C . ALA A 1 308 ? -9.739 -18.794 -0.610 1.00 89.31 308 ALA A C 1
ATOM 2480 O O . ALA A 1 308 ? -8.672 -18.249 -0.328 1.00 89.31 308 ALA A O 1
ATOM 2481 N N . ARG A 1 309 ? -10.389 -19.569 0.268 1.00 91.06 309 ARG A N 1
ATOM 2482 C CA . ARG A 1 309 ? -9.899 -19.830 1.632 1.00 91.06 309 ARG A CA 1
ATOM 2483 C C . ARG A 1 309 ? -8.567 -20.557 1.651 1.00 91.06 309 ARG A C 1
ATOM 2485 O O . ARG A 1 309 ? -7.735 -20.264 2.504 1.00 91.06 309 ARG A O 1
ATOM 2492 N N . HIS A 1 310 ? -8.352 -21.481 0.720 1.00 92.81 310 HIS A N 1
ATOM 2493 C CA . HIS A 1 310 ? -7.071 -22.163 0.594 1.00 92.81 310 HIS A CA 1
ATOM 2494 C C . HIS A 1 310 ? -5.944 -21.180 0.250 1.00 92.81 310 HIS A C 1
ATOM 2496 O O . HIS A 1 310 ? -4.924 -21.164 0.938 1.00 92.81 310 HIS A O 1
ATOM 2502 N N . ALA A 1 311 ? -6.156 -20.303 -0.736 1.00 91.44 311 ALA A N 1
ATOM 2503 C CA . ALA A 1 311 ? -5.187 -19.268 -1.088 1.00 91.44 311 ALA A CA 1
ATOM 2504 C C . ALA A 1 311 ? -4.916 -18.313 0.092 1.00 91.44 311 ALA A C 1
ATOM 2506 O O . ALA A 1 311 ? -3.760 -18.068 0.432 1.00 91.44 311 ALA A O 1
ATOM 2507 N N . ILE A 1 312 ? -5.965 -17.846 0.781 1.00 90.19 312 ILE A N 1
ATOM 2508 C CA . ILE A 1 312 ? -5.840 -17.003 1.984 1.00 90.19 312 ILE A CA 1
ATOM 2509 C C . ILE A 1 312 ? -5.004 -17.703 3.064 1.00 90.19 312 ILE A C 1
ATOM 2511 O O . ILE A 1 312 ? -4.115 -17.088 3.649 1.00 90.19 312 ILE A O 1
ATOM 2515 N N . ALA A 1 313 ? -5.254 -18.991 3.314 1.00 91.12 313 ALA A N 1
ATOM 2516 C CA . ALA A 1 313 ? -4.524 -19.760 4.316 1.00 91.12 313 ALA A CA 1
ATOM 2517 C C . ALA A 1 313 ? -3.024 -19.857 3.995 1.00 91.12 313 ALA A C 1
ATOM 2519 O O . ALA A 1 313 ? -2.208 -19.699 4.903 1.00 91.12 313 ALA A O 1
ATOM 2520 N N . ILE A 1 314 ? -2.657 -20.052 2.721 1.00 90.06 314 ILE A N 1
ATOM 2521 C CA . ILE A 1 314 ? -1.253 -20.021 2.278 1.00 90.06 314 ILE A CA 1
ATOM 2522 C C . ILE A 1 314 ? -0.640 -18.649 2.577 1.00 90.06 314 ILE A C 1
ATOM 2524 O O . ILE A 1 314 ? 0.419 -18.574 3.196 1.00 90.06 314 ILE A O 1
ATOM 2528 N N . GLY A 1 315 ? -1.320 -17.559 2.211 1.00 88.19 315 GLY A N 1
ATOM 2529 C CA . GLY A 1 315 ? -0.838 -16.206 2.495 1.00 88.19 315 GLY A CA 1
ATOM 2530 C C . GLY A 1 315 ? -0.641 -15.938 3.992 1.00 88.19 315 GLY A C 1
ATOM 2531 O O . GLY A 1 315 ? 0.386 -15.392 4.393 1.00 88.19 315 GLY A O 1
ATOM 2532 N N . CYS A 1 316 ? -1.558 -16.404 4.848 1.00 88.88 316 CYS A N 1
ATOM 2533 C CA . CYS A 1 316 ? -1.395 -16.327 6.303 1.00 88.88 316 CYS A CA 1
ATOM 2534 C C . CYS A 1 316 ? -0.171 -17.107 6.816 1.00 88.88 316 CYS A C 1
ATOM 2536 O O . CYS A 1 316 ? 0.505 -16.639 7.727 1.00 88.88 316 CYS A O 1
ATOM 2538 N N . GLN A 1 317 ? 0.160 -18.269 6.241 1.00 87.00 317 GLN A N 1
ATOM 2539 C CA . GLN A 1 317 ? 1.381 -19.011 6.608 1.00 87.00 317 GLN A CA 1
ATOM 2540 C C . GLN A 1 317 ? 2.661 -18.235 6.251 1.00 87.00 317 GLN A C 1
ATOM 2542 O O . GLN A 1 317 ? 3.693 -18.370 6.915 1.00 87.00 317 GLN A O 1
ATOM 2547 N N . GLN A 1 318 ? 2.583 -17.377 5.233 1.00 84.81 318 GLN A N 1
ATOM 2548 C CA . GLN A 1 318 ? 3.664 -16.480 4.828 1.00 84.81 318 GLN A CA 1
ATOM 2549 C C . GLN A 1 318 ? 3.660 -15.133 5.574 1.00 84.81 318 GLN A C 1
ATOM 2551 O O . GLN A 1 318 ? 4.448 -14.256 5.235 1.00 84.81 318 GLN A O 1
ATOM 2556 N N . ASP A 1 319 ? 2.833 -14.982 6.617 1.00 83.50 319 ASP A N 1
ATOM 2557 C CA . ASP A 1 319 ? 2.634 -13.743 7.389 1.00 83.50 319 ASP A CA 1
ATOM 2558 C C . ASP A 1 319 ? 2.216 -12.533 6.516 1.00 83.50 319 ASP A C 1
ATOM 2560 O O . ASP A 1 319 ? 2.483 -11.378 6.861 1.00 83.50 319 ASP A O 1
ATOM 2564 N N . ASP A 1 320 ? 1.531 -12.779 5.390 1.00 83.50 320 ASP A N 1
ATOM 2565 C CA . ASP A 1 320 ? 1.071 -11.722 4.487 1.00 83.50 320 ASP A CA 1
ATOM 2566 C C . ASP A 1 320 ? -0.047 -10.872 5.134 1.00 83.50 320 ASP A C 1
ATOM 2568 O O . ASP A 1 320 ? -1.102 -11.414 5.499 1.00 83.50 320 ASP A O 1
ATOM 2572 N N . PRO A 1 321 ? 0.131 -9.540 5.263 1.00 86.19 321 PRO A N 1
ATOM 2573 C CA . PRO A 1 321 ? -0.834 -8.665 5.928 1.00 86.19 321 PRO A CA 1
ATOM 2574 C C . PRO A 1 321 ? -2.225 -8.696 5.288 1.00 86.19 321 PRO A C 1
ATOM 2576 O O . PRO A 1 321 ? -3.229 -8.742 6.003 1.00 86.19 321 PRO A O 1
ATOM 2579 N N . ALA A 1 322 ? -2.297 -8.685 3.954 1.00 83.81 322 ALA A N 1
ATOM 2580 C CA . ALA A 1 322 ? -3.566 -8.649 3.232 1.00 83.81 322 ALA A CA 1
ATOM 2581 C C . ALA A 1 322 ? -4.351 -9.957 3.412 1.00 83.81 322 ALA A C 1
ATOM 2583 O O . ALA A 1 322 ? -5.560 -9.928 3.645 1.00 83.81 322 ALA A O 1
ATOM 2584 N N . SER A 1 323 ? -3.661 -11.099 3.384 1.00 87.44 323 SER A N 1
ATOM 2585 C CA . SER A 1 323 ? -4.260 -12.414 3.635 1.00 87.44 323 SER A CA 1
ATOM 2586 C C . SER A 1 323 ? -4.757 -12.552 5.068 1.00 87.44 323 SER A C 1
ATOM 2588 O O . SER A 1 323 ? -5.878 -13.008 5.282 1.00 87.44 323 SER A O 1
ATOM 2590 N N . HIS A 1 324 ? -3.982 -12.094 6.059 1.00 89.12 324 HIS A N 1
ATOM 2591 C CA . HIS A 1 324 ? -4.464 -12.036 7.439 1.00 89.12 324 HIS A CA 1
ATOM 2592 C C . HIS A 1 324 ? -5.706 -11.152 7.569 1.00 89.12 324 HIS A C 1
ATOM 2594 O O . HIS A 1 324 ? -6.672 -11.569 8.202 1.00 89.12 324 HIS A O 1
ATOM 2600 N N . TYR A 1 325 ? -5.737 -9.977 6.938 1.00 88.62 325 TYR A N 1
ATOM 2601 C CA . TYR A 1 325 ? -6.928 -9.133 6.992 1.00 88.62 325 TYR A CA 1
ATOM 2602 C C . TYR A 1 325 ? -8.142 -9.817 6.344 1.00 88.62 325 TYR A C 1
ATOM 2604 O O . TYR A 1 325 ? -9.216 -9.843 6.944 1.00 88.62 325 TYR A O 1
ATOM 2612 N N . GLN A 1 326 ? -7.967 -10.448 5.180 1.00 86.00 326 GLN A N 1
ATOM 2613 C CA . GLN A 1 326 ? -9.030 -11.185 4.492 1.00 86.00 326 GLN A CA 1
ATOM 2614 C C . GLN A 1 326 ? -9.548 -12.366 5.326 1.00 86.00 326 GLN A C 1
ATOM 2616 O O . GLN A 1 326 ? -10.757 -12.561 5.425 1.00 86.00 326 GLN A O 1
ATOM 2621 N N . ALA A 1 327 ? -8.659 -13.114 5.985 1.00 89.50 327 ALA A N 1
ATOM 2622 C CA . ALA A 1 327 ? -9.040 -14.170 6.921 1.00 89.50 327 ALA A CA 1
ATOM 2623 C C . ALA A 1 327 ? -9.842 -13.620 8.112 1.00 89.50 327 ALA A C 1
ATOM 2625 O O . ALA A 1 327 ? -10.760 -14.275 8.600 1.00 89.50 327 ALA A O 1
ATOM 2626 N N . SER A 1 328 ? -9.552 -12.392 8.560 1.00 88.69 328 SER A N 1
ATOM 2627 C CA . SER A 1 328 ? -10.326 -11.752 9.628 1.00 88.69 328 SER A CA 1
ATOM 2628 C C . SER A 1 328 ? -11.792 -11.530 9.222 1.00 88.69 328 SER A C 1
ATOM 2630 O O . SER A 1 328 ? -12.683 -11.649 10.063 1.00 88.69 328 SER A O 1
ATOM 2632 N N . LEU A 1 329 ? -12.067 -11.300 7.930 1.00 84.56 329 LEU A N 1
ATOM 2633 C CA . LEU A 1 329 ? -13.424 -11.107 7.412 1.00 84.56 329 LEU A CA 1
ATOM 2634 C C . LEU A 1 329 ? -14.289 -12.374 7.512 1.00 84.56 329 LEU A C 1
ATOM 2636 O O . LEU A 1 329 ? -15.477 -12.254 7.797 1.00 84.56 329 LEU A O 1
ATOM 2640 N N . ASP A 1 330 ? -13.712 -13.574 7.381 1.00 82.44 330 ASP A N 1
ATOM 2641 C CA . ASP A 1 330 ? -14.424 -14.848 7.610 1.00 82.44 330 ASP A CA 1
ATOM 2642 C C . ASP A 1 330 ? -14.874 -15.011 9.076 1.00 82.44 330 ASP A C 1
ATOM 2644 O O . ASP A 1 330 ? -15.868 -15.677 9.375 1.00 82.44 330 ASP A O 1
ATOM 2648 N N . HIS A 1 331 ? -14.159 -14.373 10.003 1.00 80.44 331 HIS A N 1
ATOM 2649 C CA . HIS A 1 331 ? -14.479 -14.356 11.430 1.00 80.44 331 HIS A CA 1
ATOM 2650 C C . HIS A 1 331 ? -15.338 -13.153 11.843 1.00 80.44 331 HIS A C 1
ATOM 2652 O O . HIS A 1 331 ? -15.726 -13.042 13.012 1.00 80.44 331 HIS A O 1
ATOM 2658 N N . ARG A 1 332 ? -15.655 -12.258 10.899 1.00 75.62 332 ARG A N 1
ATOM 2659 C CA . ARG A 1 332 ? -16.421 -11.038 11.141 1.00 75.62 332 ARG A CA 1
ATOM 2660 C C . ARG A 1 332 ? -17.907 -11.368 11.232 1.00 75.62 332 ARG A C 1
ATOM 2662 O O . ARG A 1 332 ? -18.585 -11.553 10.226 1.00 75.62 332 ARG A O 1
ATOM 2669 N N . LYS A 1 333 ? -18.444 -11.395 12.450 1.00 70.75 333 LYS A N 1
ATOM 2670 C CA . LYS A 1 333 ? -19.893 -11.467 12.684 1.00 70.75 333 LYS A CA 1
ATOM 2671 C C . LYS A 1 333 ? -20.435 -10.067 12.961 1.00 70.75 333 LYS A C 1
ATOM 2673 O O . LYS A 1 333 ? -19.777 -9.269 13.625 1.00 70.75 333 LYS A O 1
ATOM 2678 N N . LYS A 1 334 ? -21.624 -9.755 12.442 1.00 65.62 334 LYS A N 1
ATOM 2679 C CA . LYS A 1 334 ? -22.351 -8.520 12.767 1.00 65.62 334 LYS A CA 1
ATOM 2680 C C . LYS A 1 334 ? -23.631 -8.873 13.520 1.00 65.62 334 LYS A C 1
ATOM 2682 O O . LYS A 1 334 ? -24.414 -9.678 13.022 1.00 65.62 334 LYS A O 1
ATOM 2687 N N . GLN A 1 335 ? -23.861 -8.250 14.672 1.00 58.81 335 GLN A N 1
ATOM 2688 C CA . GLN A 1 335 ? -25.127 -8.316 15.412 1.00 58.81 335 GLN A CA 1
ATOM 2689 C C . GLN A 1 335 ? -25.596 -6.882 15.666 1.00 58.81 335 GLN A C 1
ATOM 2691 O O . GLN A 1 335 ? -24.832 -6.052 16.152 1.00 58.81 335 GLN A O 1
ATOM 2696 N N . GLY A 1 336 ? -26.817 -6.546 15.234 1.00 56.84 336 GLY A N 1
ATOM 2697 C CA . GLY A 1 336 ? -27.354 -5.181 15.360 1.00 56.84 336 GLY A CA 1
ATOM 2698 C C . GLY A 1 336 ? -26.540 -4.093 14.639 1.00 56.84 336 GLY A C 1
ATOM 2699 O O . GLY A 1 336 ? -26.620 -2.930 15.012 1.00 56.84 336 GLY A O 1
ATOM 2700 N N . GLY A 1 337 ? -25.729 -4.456 13.638 1.00 59.28 337 GLY A N 1
ATOM 2701 C CA . GLY A 1 337 ? -24.838 -3.530 12.924 1.00 59.28 337 GLY A CA 1
ATOM 2702 C C . GLY A 1 337 ? -23.452 -3.344 13.557 1.00 59.28 337 GLY A C 1
ATOM 2703 O O . GLY A 1 337 ? -22.564 -2.829 12.880 1.00 59.28 337 GLY A O 1
ATOM 2704 N N . SER A 1 338 ? -23.231 -3.830 14.784 1.00 63.59 338 SER A N 1
ATOM 2705 C CA . SER A 1 338 ? -21.924 -3.794 15.450 1.00 63.59 338 SER A CA 1
ATOM 2706 C C . SER A 1 338 ? -21.109 -5.063 15.187 1.00 63.59 338 SER A C 1
ATOM 2708 O O . SER A 1 338 ? -21.661 -6.140 14.942 1.00 63.59 338 SER A O 1
ATOM 2710 N N . LEU A 1 339 ? -19.783 -4.924 15.212 1.00 69.88 339 LEU A N 1
ATOM 2711 C CA . LEU A 1 339 ? -18.844 -6.033 15.092 1.00 69.88 339 LEU A CA 1
ATOM 2712 C C . LEU A 1 339 ? -18.873 -6.887 16.364 1.00 69.88 339 LEU A C 1
ATOM 2714 O O . LEU A 1 339 ? -18.570 -6.404 17.448 1.00 69.88 339 LEU A O 1
ATOM 2718 N N . VAL A 1 340 ? -19.151 -8.175 16.199 1.00 76.25 340 VAL A N 1
ATOM 2719 C CA . VAL A 1 340 ? -19.025 -9.197 17.241 1.00 76.25 340 VAL A CA 1
ATOM 2720 C C . VAL A 1 340 ? -17.602 -9.746 17.155 1.00 76.25 340 VAL A C 1
ATOM 2722 O O . VAL A 1 340 ? -17.284 -10.549 16.271 1.00 76.25 340 VAL A O 1
ATOM 2725 N N . ALA A 1 341 ? -16.717 -9.249 18.020 1.00 80.31 341 ALA A N 1
ATOM 2726 C CA . ALA A 1 341 ? -15.306 -9.617 18.007 1.00 80.31 341 ALA A CA 1
ATOM 2727 C C . ALA A 1 341 ? -15.097 -11.046 18.536 1.00 80.31 341 ALA A C 1
ATOM 2729 O O . ALA A 1 341 ? -15.541 -11.400 19.626 1.00 80.31 341 ALA A O 1
ATOM 2730 N N . THR A 1 342 ? -14.388 -11.869 17.763 1.00 85.44 342 THR A N 1
ATOM 2731 C CA . THR A 1 342 ? -13.991 -13.236 18.141 1.00 85.44 342 THR A CA 1
ATOM 2732 C C . THR A 1 342 ? -12.472 -13.340 18.235 1.00 85.44 342 THR A C 1
ATOM 2734 O O . THR A 1 342 ? -11.760 -12.523 17.647 1.00 85.44 342 THR A O 1
ATOM 2737 N N . SER A 1 343 ? -11.946 -14.342 18.941 1.00 83.88 343 SER A N 1
ATOM 2738 C CA . SER A 1 343 ? -10.502 -14.575 19.056 1.00 83.88 343 SER A CA 1
ATOM 2739 C C . SER A 1 343 ? -9.839 -14.791 17.694 1.00 83.88 343 SER A C 1
ATOM 2741 O O . SER A 1 343 ? -8.747 -14.278 17.457 1.00 83.88 343 SER A O 1
ATOM 2743 N N . GLY A 1 344 ? -10.523 -15.472 16.765 1.00 85.69 344 GLY A N 1
ATOM 2744 C CA . GLY A 1 344 ? -10.070 -15.645 15.383 1.00 85.69 344 GLY A CA 1
ATOM 2745 C C . GLY A 1 344 ? -9.977 -14.318 14.630 1.00 85.69 344 GLY A C 1
ATOM 2746 O O . GLY A 1 344 ? -8.946 -14.029 14.022 1.00 85.69 344 GLY A O 1
ATOM 2747 N N . TRP A 1 345 ? -11.009 -13.472 14.731 1.00 89.75 345 TRP A N 1
ATOM 2748 C CA . TRP A 1 345 ? -10.970 -12.123 14.158 1.00 89.75 345 TRP A CA 1
ATOM 2749 C C . TRP A 1 345 ? -9.818 -11.306 14.759 1.00 89.75 345 TRP A C 1
ATOM 2751 O O . TRP A 1 345 ? -8.993 -10.786 14.008 1.00 89.75 345 TRP A O 1
ATOM 2761 N N . LEU A 1 346 ? -9.702 -11.267 16.094 1.00 88.44 346 LEU A N 1
ATOM 2762 C CA . LEU A 1 346 ? -8.678 -10.487 16.793 1.00 88.44 346 LEU A CA 1
ATOM 2763 C C . LEU A 1 346 ? -7.258 -10.967 16.451 1.00 88.44 346 LEU A C 1
ATOM 2765 O O . LEU A 1 346 ? -6.365 -10.145 16.249 1.00 88.44 346 LEU A O 1
ATOM 2769 N N . TYR A 1 347 ? -7.046 -12.280 16.326 1.00 89.44 347 TYR A N 1
ATOM 2770 C CA . TYR A 1 347 ? -5.772 -12.864 15.899 1.00 89.44 347 TYR A CA 1
ATOM 2771 C C . TYR A 1 347 ? -5.354 -12.349 14.524 1.00 89.44 347 TYR A C 1
ATOM 2773 O O . TYR A 1 347 ? -4.261 -11.804 14.352 1.00 89.44 347 TYR A O 1
ATOM 2781 N N . HIS A 1 348 ? -6.242 -12.512 13.547 1.00 90.31 348 HIS A N 1
ATOM 2782 C CA . HIS A 1 348 ? -5.963 -12.183 12.160 1.00 90.31 348 HIS A CA 1
ATOM 2783 C C . HIS A 1 348 ? -5.825 -10.672 11.946 1.00 90.31 348 HIS A C 1
ATOM 2785 O O . HIS A 1 348 ? -4.878 -10.240 11.290 1.00 90.31 348 HIS A O 1
ATOM 2791 N N . VAL A 1 349 ? -6.688 -9.855 12.557 1.00 90.56 349 VAL A N 1
ATOM 2792 C CA . VAL A 1 349 ? -6.595 -8.393 12.448 1.00 90.56 349 VAL A CA 1
ATOM 2793 C C . VAL A 1 349 ? -5.342 -7.854 13.153 1.00 90.56 349 VAL A C 1
ATOM 2795 O O . VAL A 1 349 ? -4.663 -6.995 12.602 1.00 90.56 349 VAL A O 1
ATOM 2798 N N . THR A 1 350 ? -4.946 -8.414 14.306 1.00 90.06 350 THR A N 1
ATOM 2799 C CA . THR A 1 350 ? -3.704 -8.021 15.001 1.00 90.06 350 THR A CA 1
ATOM 2800 C C . THR A 1 350 ? -2.469 -8.372 14.185 1.00 90.06 350 THR A C 1
ATOM 2802 O O . THR A 1 350 ? -1.560 -7.554 14.064 1.00 90.06 350 THR A O 1
ATOM 2805 N N . LYS A 1 351 ? -2.445 -9.561 13.574 1.00 88.94 351 LYS A N 1
ATOM 2806 C CA . LYS A 1 351 ? -1.377 -9.967 12.653 1.00 88.94 351 LYS A CA 1
ATOM 2807 C C . LYS A 1 351 ? -1.285 -9.037 11.445 1.00 88.94 351 LYS A C 1
ATOM 2809 O O . LYS A 1 351 ? -0.203 -8.542 11.151 1.00 88.94 351 LYS A O 1
ATOM 2814 N N . ALA A 1 352 ? -2.411 -8.746 10.796 1.00 88.88 352 ALA A N 1
ATOM 2815 C CA . ALA A 1 352 ? -2.450 -7.821 9.668 1.00 88.88 352 ALA A CA 1
ATOM 2816 C C . ALA A 1 352 ? -1.966 -6.415 10.060 1.00 88.88 352 ALA A C 1
ATOM 2818 O O . ALA A 1 352 ? -1.149 -5.824 9.354 1.00 88.88 352 ALA A O 1
ATOM 2819 N N . ALA A 1 353 ? -2.418 -5.899 11.206 1.00 89.88 353 ALA A N 1
ATOM 2820 C CA . ALA A 1 353 ? -2.026 -4.589 11.712 1.00 89.88 353 ALA A CA 1
ATOM 2821 C C . ALA A 1 353 ? -0.530 -4.528 12.055 1.00 89.88 353 ALA A C 1
ATOM 2823 O O . ALA A 1 353 ? 0.161 -3.612 11.617 1.00 89.88 353 ALA A O 1
ATOM 2824 N N . ALA A 1 354 ? 0.002 -5.528 12.762 1.00 87.56 354 ALA A N 1
ATOM 2825 C CA . ALA A 1 354 ? 1.428 -5.611 13.085 1.00 87.56 354 ALA A CA 1
ATOM 2826 C C . ALA A 1 354 ? 2.314 -5.721 11.829 1.00 87.56 354 ALA A C 1
ATOM 2828 O O . ALA A 1 354 ? 3.431 -5.207 11.819 1.00 87.56 354 ALA A O 1
ATOM 2829 N N . SER A 1 355 ? 1.799 -6.333 10.758 1.00 84.19 355 SER A N 1
ATOM 2830 C CA . SER A 1 355 ? 2.460 -6.423 9.450 1.00 84.19 355 SER A CA 1
ATOM 2831 C C . SER A 1 355 ? 2.268 -5.180 8.564 1.00 84.19 355 SER A C 1
ATOM 2833 O O . SER A 1 355 ? 2.679 -5.192 7.404 1.00 84.19 355 SER A O 1
ATOM 2835 N N . GLY A 1 356 ? 1.680 -4.094 9.078 1.00 81.94 356 GLY A N 1
ATOM 2836 C CA . GLY A 1 356 ? 1.596 -2.820 8.361 1.00 81.94 356 GLY A CA 1
ATOM 2837 C C . GLY A 1 356 ? 0.306 -2.591 7.569 1.00 81.94 356 GLY A C 1
ATOM 2838 O O . GLY A 1 356 ? 0.295 -1.712 6.716 1.00 81.94 356 GLY A O 1
ATOM 2839 N N . TYR A 1 357 ? -0.768 -3.357 7.803 1.00 85.06 357 TYR A N 1
ATOM 2840 C CA . TYR A 1 357 ? -2.039 -3.164 7.094 1.00 85.06 357 TYR A CA 1
ATOM 2841 C C . TYR A 1 357 ? -2.895 -2.063 7.758 1.00 85.06 357 TYR A C 1
ATOM 2843 O O . TYR A 1 357 ? -3.458 -2.300 8.832 1.00 85.06 357 TYR A O 1
ATOM 2851 N N . PRO A 1 358 ? -3.053 -0.873 7.144 1.00 86.81 358 PRO A N 1
ATOM 2852 C CA . PRO A 1 358 ? -3.662 0.289 7.797 1.00 86.81 358 PRO A CA 1
ATOM 2853 C C . PRO A 1 358 ? -5.139 0.083 8.134 1.00 86.81 358 PRO A C 1
ATOM 2855 O O . PRO A 1 358 ? -5.609 0.549 9.169 1.00 86.81 358 PRO A O 1
ATOM 2858 N N . VAL A 1 359 ? -5.870 -0.673 7.308 1.00 86.81 359 VAL A N 1
ATOM 2859 C CA . VAL A 1 359 ? -7.279 -0.992 7.577 1.00 86.81 359 VAL A CA 1
ATOM 2860 C C . VAL A 1 359 ? -7.423 -1.825 8.850 1.00 86.81 359 VAL A C 1
ATOM 2862 O O . VAL A 1 359 ? -8.321 -1.588 9.650 1.00 86.81 359 VAL A O 1
ATOM 2865 N N . ALA A 1 360 ? -6.510 -2.772 9.076 1.00 89.69 360 ALA A N 1
ATOM 2866 C CA . ALA A 1 360 ? -6.528 -3.604 10.272 1.00 89.69 360 ALA A CA 1
ATOM 2867 C C . ALA A 1 360 ? -6.177 -2.788 11.525 1.00 89.69 360 ALA A C 1
ATOM 2869 O O . ALA A 1 360 ? -6.810 -2.952 12.563 1.00 89.69 360 ALA A O 1
ATOM 2870 N N . MET A 1 361 ? -5.216 -1.864 11.416 1.00 92.38 361 MET A N 1
ATOM 2871 C CA . MET A 1 361 ? -4.891 -0.915 12.489 1.00 92.38 361 MET A CA 1
ATOM 2872 C C . MET A 1 361 ? -6.095 -0.031 12.838 1.00 92.38 361 MET A C 1
ATOM 2874 O O . MET A 1 361 ? -6.413 0.152 14.010 1.00 92.38 361 MET A O 1
ATOM 2878 N N . HIS A 1 362 ? -6.802 0.472 11.822 1.00 91.12 362 HIS A N 1
ATOM 2879 C CA . HIS A 1 362 ? -8.036 1.232 12.000 1.00 91.12 362 HIS A CA 1
ATOM 2880 C C . HIS A 1 362 ? -9.116 0.412 12.719 1.00 91.12 362 HIS A C 1
ATOM 2882 O O . HIS A 1 362 ? -9.701 0.882 13.694 1.00 91.12 362 HIS A O 1
ATOM 2888 N N . GLU A 1 363 ? -9.356 -0.828 12.279 1.00 89.69 363 GLU A N 1
ATOM 2889 C CA . GLU A 1 363 ? -10.336 -1.715 12.913 1.00 89.69 363 GLU A CA 1
ATOM 2890 C C . GLU A 1 363 ? -9.971 -2.055 14.364 1.00 89.69 363 GLU A C 1
ATOM 2892 O O . GLU A 1 363 ? -10.862 -2.115 15.210 1.00 89.69 363 GLU A O 1
ATOM 2897 N N . LEU A 1 364 ? -8.682 -2.210 14.684 1.00 90.94 364 LEU A N 1
ATOM 2898 C CA . LEU A 1 364 ? -8.222 -2.359 16.067 1.00 90.94 364 LEU A CA 1
ATOM 2899 C C . LEU A 1 364 ? -8.492 -1.106 16.897 1.00 90.94 364 LEU A C 1
ATOM 2901 O O . LEU A 1 364 ? -9.007 -1.221 18.008 1.00 90.94 364 LEU A O 1
ATOM 2905 N N . GLY A 1 365 ? -8.192 0.079 16.362 1.00 92.19 365 G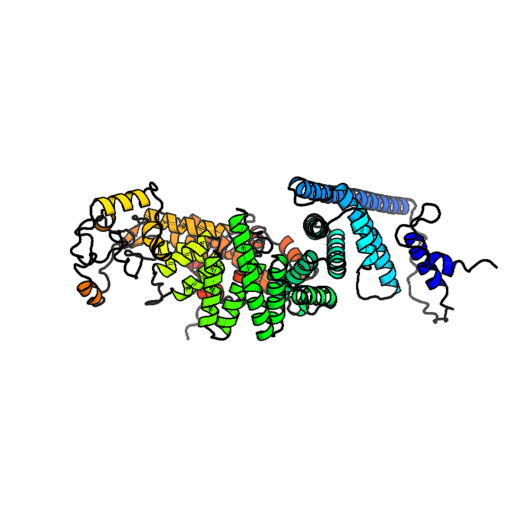LY A N 1
ATOM 2906 C CA . GLY A 1 365 ? -8.515 1.348 17.013 1.00 92.19 365 GLY A CA 1
ATOM 2907 C C . GLY A 1 365 ? -10.007 1.453 17.335 1.00 92.19 365 GLY A C 1
ATOM 2908 O O . GLY A 1 365 ? -10.391 1.719 18.475 1.00 92.19 365 GLY A O 1
ATOM 2909 N N . HIS A 1 366 ? -10.855 1.131 16.357 1.00 89.88 366 HIS A N 1
ATOM 2910 C CA . HIS A 1 366 ? -12.305 1.098 16.528 1.00 89.88 366 HIS A CA 1
ATOM 2911 C C . HIS A 1 366 ? -12.753 0.060 17.565 1.00 89.88 366 HIS A C 1
ATOM 2913 O O . HIS A 1 366 ? -13.588 0.362 18.415 1.00 89.88 366 HIS A O 1
ATOM 2919 N N . PHE A 1 367 ? -12.175 -1.142 17.549 1.00 88.56 367 PHE A N 1
ATOM 2920 C CA . PHE A 1 367 ? -12.456 -2.195 18.525 1.00 88.56 367 PHE A CA 1
ATOM 2921 C C . PHE A 1 367 ? -12.111 -1.770 19.956 1.00 88.56 367 PHE A C 1
ATOM 2923 O O . PHE A 1 367 ? -12.944 -1.902 20.855 1.00 88.56 367 PHE A O 1
ATOM 2930 N N . TYR A 1 368 ? -10.922 -1.205 20.180 1.00 88.25 368 TYR A N 1
ATOM 2931 C CA . TYR A 1 368 ? -10.521 -0.745 21.510 1.00 88.25 368 TYR A CA 1
ATOM 2932 C C . TYR A 1 368 ? -11.348 0.444 21.999 1.00 88.25 368 TYR A C 1
ATOM 2934 O O . TYR A 1 368 ? -11.494 0.595 23.215 1.00 88.25 368 TYR A O 1
ATOM 2942 N N . PHE A 1 369 ? -11.939 1.224 21.094 1.00 87.31 369 PHE A N 1
ATOM 2943 C CA . PHE A 1 369 ? -12.846 2.316 21.433 1.00 87.31 369 PHE A CA 1
ATOM 2944 C C . PHE A 1 369 ? -14.287 1.858 21.721 1.00 87.31 369 PHE A C 1
ATOM 2946 O O . PHE A 1 369 ? -14.891 2.347 22.668 1.00 87.31 369 PHE A O 1
ATOM 2953 N N . THR A 1 370 ? -14.838 0.920 20.945 1.00 83.50 370 THR A N 1
ATOM 2954 C CA . THR A 1 370 ? -16.290 0.630 20.946 1.00 83.50 370 THR A CA 1
ATOM 2955 C C . THR A 1 370 ? -16.713 -0.631 21.686 1.00 83.50 370 THR A C 1
ATOM 2957 O O . THR A 1 370 ? -17.848 -0.714 22.147 1.00 83.50 370 THR A O 1
ATOM 2960 N N . ASN A 1 371 ? -15.836 -1.621 21.820 1.00 81.81 371 ASN A N 1
ATOM 2961 C CA . ASN A 1 371 ? -16.233 -2.925 22.346 1.00 81.81 371 ASN A CA 1
ATOM 2962 C C . ASN A 1 371 ? -16.321 -2.925 23.884 1.00 81.81 371 ASN A C 1
ATOM 2964 O O . ASN A 1 371 ? -15.495 -2.288 24.517 1.00 81.81 371 ASN A O 1
ATOM 2968 N N . THR A 1 372 ? -17.233 -3.623 24.553 1.00 79.06 372 THR A N 1
ATOM 2969 C CA . THR A 1 372 ? -17.300 -3.620 26.038 1.00 79.06 372 THR A CA 1
ATOM 2970 C C . THR A 1 372 ? -16.684 -4.885 26.641 1.00 79.06 372 THR A C 1
ATOM 2972 O O . THR A 1 372 ? -16.210 -5.758 25.915 1.00 79.06 372 THR A O 1
ATOM 2975 N N . TRP A 1 373 ? -16.572 -4.974 27.973 1.00 77.44 373 TRP A N 1
ATOM 2976 C CA . TRP A 1 373 ? -16.182 -6.237 28.610 1.00 77.44 373 TRP A CA 1
ATOM 2977 C C . TRP A 1 373 ? -17.397 -7.179 28.715 1.00 77.44 373 TRP A C 1
ATOM 2979 O O . TRP A 1 373 ? -18.444 -6.746 29.201 1.00 77.44 373 TRP A O 1
ATOM 2989 N N . PRO A 1 374 ? -17.267 -8.479 28.383 1.00 75.19 374 PRO A N 1
ATOM 2990 C CA . PRO A 1 374 ? -16.073 -9.169 27.885 1.00 75.19 374 PRO A CA 1
ATOM 2991 C C . PRO A 1 374 ? -15.759 -8.850 26.413 1.00 75.19 374 PRO A C 1
ATOM 2993 O O . PRO A 1 374 ? -16.651 -8.801 25.580 1.00 75.19 374 PRO A O 1
ATOM 2996 N N . TYR A 1 375 ? -14.468 -8.693 26.093 1.00 74.56 375 TYR A N 1
ATOM 2997 C CA . TYR A 1 375 ? -14.011 -8.210 24.779 1.00 74.56 375 TYR A CA 1
ATOM 2998 C C . TYR A 1 375 ? -14.226 -9.189 23.621 1.00 74.56 375 TYR A C 1
ATOM 3000 O O . TYR A 1 375 ? -14.108 -8.805 22.461 1.00 74.56 375 TYR A O 1
ATOM 3008 N N . LEU A 1 376 ? -14.427 -10.466 23.919 1.00 79.31 376 LEU A N 1
ATOM 3009 C CA . LEU A 1 376 ? -14.539 -11.514 22.920 1.00 79.31 376 LEU A CA 1
ATOM 3010 C C . LEU A 1 376 ? -15.800 -12.318 23.197 1.00 79.31 376 LEU A C 1
ATOM 3012 O O . LEU A 1 376 ? -16.114 -12.638 24.346 1.00 79.31 376 LEU A O 1
ATOM 3016 N N . GLU A 1 377 ? -16.502 -12.624 22.120 1.00 77.75 377 GLU A N 1
ATOM 3017 C CA . GLU A 1 377 ? -17.789 -13.317 22.138 1.00 77.75 377 GLU A CA 1
ATOM 3018 C C . GLU A 1 377 ? -17.620 -14.833 22.147 1.00 77.75 377 GLU A C 1
ATOM 3020 O O . GLU A 1 377 ? -18.457 -15.572 22.665 1.00 77.75 377 GLU A O 1
ATOM 3025 N N . ASP A 1 378 ? -16.509 -15.326 21.603 1.00 78.00 378 ASP A N 1
ATOM 3026 C CA . ASP A 1 378 ? -16.179 -16.734 21.678 1.00 78.00 378 ASP A CA 1
ATOM 3027 C C . ASP A 1 378 ? -15.609 -17.127 23.044 1.00 78.00 378 ASP A C 1
ATOM 3029 O O . ASP A 1 378 ? -14.874 -16.403 23.720 1.00 78.00 378 ASP A O 1
ATOM 3033 N N . LYS A 1 379 ? -15.976 -18.340 23.459 1.00 80.62 379 LYS A N 1
ATOM 3034 C CA . LYS A 1 379 ? -15.556 -18.920 24.728 1.00 80.62 379 LYS A CA 1
ATOM 3035 C C . LYS A 1 379 ? -14.043 -19.136 24.718 1.00 80.62 379 LYS A C 1
ATOM 3037 O O . LYS A 1 379 ? -13.516 -19.834 23.855 1.00 80.62 379 LYS A O 1
ATOM 3042 N N . VAL A 1 380 ? -13.378 -18.640 25.759 1.00 81.00 380 VAL A N 1
ATOM 3043 C CA . VAL A 1 380 ? -11.987 -18.993 26.067 1.00 81.00 380 VAL A CA 1
ATOM 3044 C C . VAL A 1 380 ? -11.874 -20.522 26.167 1.00 81.00 380 VAL A C 1
ATOM 3046 O O . VAL A 1 380 ? -12.610 -21.120 26.964 1.00 81.00 380 VAL A O 1
ATOM 3049 N N . PRO A 1 381 ? -10.982 -21.179 25.407 1.00 81.25 381 PRO A N 1
ATOM 3050 C CA . PRO A 1 381 ? -10.812 -22.622 25.493 1.00 81.25 381 PRO A CA 1
ATOM 3051 C C . PRO A 1 381 ? -10.453 -23.074 26.911 1.00 81.25 381 PRO A C 1
ATOM 3053 O O . PRO A 1 381 ? -9.706 -22.403 27.628 1.00 81.25 381 PRO A O 1
ATOM 3056 N N . ASP A 1 382 ? -10.971 -24.225 27.343 1.00 79.94 382 ASP A N 1
ATOM 3057 C CA . ASP A 1 382 ? -10.831 -24.654 28.740 1.00 79.94 382 ASP A CA 1
ATOM 3058 C C . ASP A 1 382 ? -9.368 -24.915 29.150 1.00 79.94 382 ASP A C 1
ATOM 3060 O O . ASP A 1 382 ? -9.041 -24.798 30.331 1.00 79.94 382 ASP A O 1
ATOM 3064 N N . HIS A 1 383 ? -8.470 -25.212 28.201 1.00 77.81 383 HIS A N 1
ATOM 3065 C CA . HIS A 1 383 ? -7.027 -25.350 28.450 1.00 77.81 383 HIS A CA 1
ATOM 3066 C C . HIS A 1 383 ? -6.301 -24.014 28.653 1.00 77.81 383 HIS A C 1
ATOM 3068 O O . HIS A 1 383 ? -5.198 -24.008 29.210 1.00 77.81 383 HIS A O 1
ATOM 3074 N N . VAL A 1 384 ? -6.904 -22.896 28.242 1.00 75.56 384 VAL A N 1
ATOM 3075 C CA . VAL A 1 384 ? -6.356 -21.537 28.389 1.00 75.56 384 VAL A CA 1
ATOM 3076 C C . VAL A 1 384 ? -6.830 -20.876 29.691 1.00 75.56 384 VAL A C 1
ATOM 3078 O O . VAL A 1 384 ? -6.136 -20.024 30.242 1.00 75.56 384 VAL A O 1
ATOM 3081 N N . LYS A 1 385 ? -7.965 -21.316 30.248 1.00 78.81 385 LYS A N 1
ATOM 3082 C CA . LYS A 1 385 ? -8.485 -20.831 31.538 1.00 78.81 385 LYS A CA 1
ATOM 3083 C C . LYS A 1 385 ? -7.530 -21.153 32.704 1.00 78.81 385 LYS A C 1
ATOM 3085 O O . LYS A 1 385 ? -6.935 -22.235 32.731 1.00 78.81 385 LYS A O 1
ATOM 3090 N N . PRO A 1 386 ? -7.430 -20.284 33.731 1.00 72.81 386 PRO A N 1
ATOM 3091 C CA . PRO A 1 386 ? -8.253 -19.096 33.973 1.00 72.81 386 PRO A CA 1
ATOM 3092 C C . PRO A 1 386 ? -7.770 -17.827 33.246 1.00 72.81 386 PRO A C 1
ATOM 3094 O O . PRO A 1 386 ? -6.576 -17.544 33.231 1.00 72.81 386 PRO A O 1
ATOM 3097 N N . THR A 1 387 ? -8.705 -17.014 32.744 1.00 76.06 387 THR A N 1
ATOM 3098 C CA . THR A 1 387 ? -8.441 -15.687 32.157 1.00 76.06 387 THR A CA 1
ATOM 3099 C C . THR A 1 387 ? -9.413 -14.611 32.680 1.00 76.06 387 THR A C 1
ATOM 3101 O O . THR A 1 387 ? -10.480 -14.940 33.218 1.00 76.06 387 THR A O 1
ATOM 3104 N N . PRO A 1 388 ? -9.100 -13.309 32.515 1.00 73.88 388 PRO A N 1
ATOM 3105 C CA . PRO A 1 388 ? -10.031 -12.216 32.816 1.00 73.88 388 PRO A CA 1
ATOM 3106 C C . PRO A 1 388 ? -11.272 -12.158 31.905 1.00 73.88 388 PRO A C 1
ATOM 3108 O O . PRO A 1 388 ? -12.161 -11.344 32.154 1.00 73.88 388 PRO A O 1
ATOM 3111 N N . PHE A 1 389 ? -11.340 -12.985 30.858 1.00 78.19 389 PHE A N 1
ATOM 3112 C CA . PHE A 1 389 ? -12.458 -13.050 29.904 1.00 78.19 389 PHE A CA 1
ATOM 3113 C C . PHE A 1 389 ? -13.394 -14.229 30.181 1.00 78.19 389 PHE A C 1
ATOM 3115 O O . PHE A 1 389 ? -14.396 -14.403 29.491 1.00 78.19 389 PHE A O 1
ATOM 3122 N N . ASP A 1 390 ? -13.087 -15.050 31.191 1.00 82.00 390 ASP A N 1
ATOM 3123 C CA . ASP A 1 390 ? -13.889 -16.224 31.506 1.00 82.00 390 ASP A CA 1
ATOM 3124 C C . ASP A 1 390 ? -15.296 -15.823 31.956 1.00 82.00 390 ASP A C 1
ATOM 3126 O O . ASP A 1 390 ? -15.487 -15.175 32.989 1.00 82.00 390 ASP A O 1
ATOM 3130 N N . GLN A 1 391 ? -16.299 -16.308 31.234 1.00 82.25 391 GLN A N 1
ATOM 3131 C CA . GLN A 1 391 ? -17.694 -16.074 31.594 1.00 82.25 391 GLN A CA 1
ATOM 3132 C C . GLN A 1 391 ? -18.210 -17.089 32.637 1.00 82.25 391 GLN A C 1
ATOM 3134 O O . GLN A 1 391 ? -19.116 -16.791 33.413 1.00 82.25 391 GLN A O 1
ATOM 3139 N N . PHE A 1 392 ? -17.604 -18.276 32.705 1.00 83.75 392 PHE A N 1
ATOM 3140 C CA . PHE A 1 392 ? -17.938 -19.356 33.640 1.00 83.75 392 PHE A CA 1
ATOM 3141 C C . PHE A 1 392 ? -16.712 -20.249 33.904 1.00 83.75 392 PHE A C 1
ATOM 3143 O O . PHE A 1 392 ? -15.780 -20.270 33.084 1.00 83.75 392 PHE A O 1
ATOM 3150 N N . PRO A 1 393 ? -16.671 -20.978 35.037 1.00 82.12 393 PRO A N 1
ATOM 3151 C CA . PRO A 1 393 ? -15.530 -21.821 35.384 1.00 82.12 393 PRO A CA 1
ATOM 3152 C C . PRO A 1 393 ? -15.286 -22.937 34.360 1.00 82.12 393 PRO A C 1
ATOM 3154 O O . PRO A 1 393 ? -16.239 -23.417 33.742 1.00 82.12 393 PRO A O 1
ATOM 3157 N N . PRO A 1 394 ? -14.025 -23.381 34.172 1.00 80.31 394 PRO A N 1
ATOM 3158 C CA . PRO A 1 394 ? -13.754 -24.576 33.380 1.00 80.31 394 PRO A CA 1
ATOM 3159 C C . PRO A 1 394 ? -14.484 -25.783 33.994 1.00 80.31 394 PRO A C 1
ATOM 3161 O O . PRO A 1 394 ? -14.641 -25.836 35.221 1.00 80.31 394 PRO A O 1
ATOM 3164 N N . PRO A 1 395 ? -14.910 -26.764 33.179 1.00 75.69 395 PRO A N 1
ATOM 3165 C CA . PRO A 1 395 ? -15.499 -27.990 33.692 1.00 75.69 395 PRO A CA 1
ATOM 3166 C C . PRO A 1 395 ? -14.526 -28.625 34.683 1.00 75.69 395 PRO A C 1
ATOM 3168 O O . PRO A 1 395 ? -13.326 -28.740 34.417 1.00 75.69 395 PRO A O 1
ATOM 3171 N N . SER A 1 396 ? -15.040 -29.018 35.847 1.00 62.91 396 SER A N 1
ATOM 3172 C CA . SER A 1 396 ? -14.280 -29.674 36.904 1.00 62.91 396 SER A CA 1
ATOM 3173 C C . SER A 1 396 ? -13.827 -31.058 36.436 1.00 62.91 396 SER A C 1
ATOM 3175 O O . SER A 1 396 ? -14.391 -32.088 36.800 1.00 62.91 396 SER A O 1
ATOM 3177 N N . LYS A 1 397 ? -12.774 -31.119 35.617 1.00 52.12 397 LYS A N 1
ATOM 3178 C CA . LYS A 1 397 ? -12.040 -32.367 35.426 1.00 52.12 397 LYS A CA 1
ATOM 3179 C C . LYS A 1 397 ? -11.533 -32.767 36.813 1.00 52.12 397 LYS A C 1
ATOM 3181 O O . LYS A 1 397 ? -10.840 -31.988 37.464 1.00 52.12 397 LYS A O 1
ATOM 3186 N N . ARG A 1 398 ? -11.883 -33.972 37.278 1.00 42.28 398 ARG A N 1
ATOM 3187 C CA . ARG A 1 398 ? -11.389 -34.615 38.518 1.00 42.28 398 ARG A CA 1
ATOM 3188 C C . ARG A 1 398 ? -9.876 -34.918 38.482 1.00 42.28 398 ARG A C 1
ATOM 3190 O O . ARG A 1 398 ? -9.424 -35.927 39.005 1.00 42.28 398 ARG A O 1
ATOM 3197 N N . GLY A 1 399 ? -9.088 -34.058 37.855 1.00 43.12 399 GLY A N 1
ATOM 3198 C CA . GLY A 1 399 ? -7.644 -34.019 37.946 1.00 43.12 399 GLY A CA 1
ATOM 3199 C C . GLY A 1 399 ? -7.295 -32.589 38.296 1.00 43.12 399 GLY A C 1
ATOM 3200 O O . GLY A 1 399 ? -7.470 -31.691 37.477 1.00 43.12 399 GLY A O 1
ATOM 3201 N N . THR A 1 400 ? -6.869 -32.377 39.534 1.00 38.66 400 THR A N 1
ATOM 3202 C CA . THR A 1 400 ? -6.203 -31.160 39.981 1.00 38.66 400 THR A CA 1
ATOM 3203 C C . THR A 1 400 ? -5.234 -30.704 38.892 1.00 38.66 400 THR A C 1
ATOM 3205 O O . THR A 1 400 ? -4.197 -31.332 38.683 1.00 38.66 400 THR A O 1
ATOM 3208 N N . MET A 1 401 ? -5.545 -29.607 38.185 1.00 45.25 401 MET A N 1
ATOM 3209 C CA . MET A 1 401 ? -4.479 -28.838 37.551 1.00 45.25 401 MET A CA 1
ATOM 3210 C C . MET A 1 401 ? -3.591 -28.406 38.707 1.00 45.25 401 MET A C 1
ATOM 3212 O O . MET A 1 401 ? -3.942 -27.525 39.491 1.00 45.25 401 MET A O 1
ATOM 3216 N N . SER A 1 402 ? -2.506 -29.157 38.886 1.00 44.47 402 SER A N 1
ATOM 3217 C CA . SER A 1 402 ? -1.532 -28.949 39.936 1.00 44.47 402 SER A CA 1
ATOM 3218 C C . SER A 1 402 ? -1.162 -27.471 39.951 1.00 44.47 402 SER A C 1
ATOM 3220 O O . SER A 1 402 ? -0.966 -26.862 38.898 1.00 44.47 402 SER A O 1
ATOM 3222 N N . ILE A 1 403 ? -1.028 -26.894 41.143 1.00 49.78 403 ILE A N 1
ATOM 3223 C CA . ILE A 1 403 ? -0.480 -25.545 41.329 1.00 49.78 403 ILE A CA 1
ATOM 3224 C C .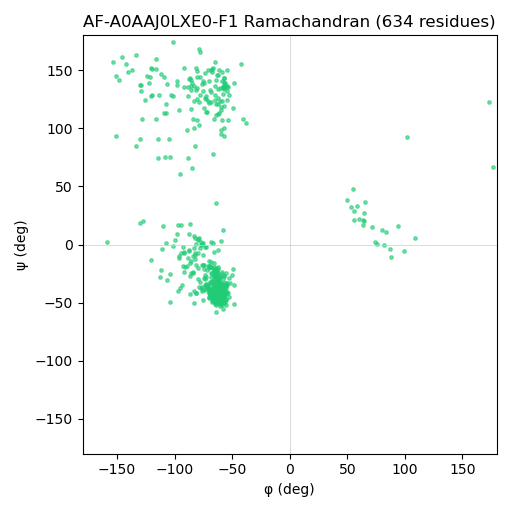 ILE A 1 403 ? 0.852 -25.405 40.564 1.00 49.78 403 ILE A C 1
ATOM 3226 O O . ILE A 1 403 ? 1.177 -24.317 40.098 1.00 49.78 403 ILE A O 1
ATOM 3230 N N . ALA A 1 404 ? 1.576 -26.511 40.337 1.00 43.53 404 ALA A N 1
ATOM 3231 C CA . ALA A 1 404 ? 2.736 -26.561 39.456 1.00 43.53 404 ALA A CA 1
ATOM 3232 C C . ALA A 1 404 ? 2.404 -26.241 37.987 1.00 43.53 404 ALA A C 1
ATOM 3234 O O . ALA A 1 404 ? 3.094 -25.419 37.414 1.00 43.53 404 ALA A O 1
ATOM 3235 N N . ALA A 1 405 ? 1.336 -26.782 37.391 1.00 51.53 405 ALA A N 1
ATOM 3236 C CA . ALA A 1 405 ? 0.945 -26.492 36.005 1.00 51.53 405 ALA A CA 1
ATOM 3237 C C . ALA A 1 405 ? 0.519 -25.025 35.808 1.00 51.53 405 ALA A C 1
ATOM 3239 O O . ALA A 1 405 ? 0.867 -24.401 34.807 1.00 51.53 405 ALA A O 1
ATOM 3240 N N . VAL A 1 406 ? -0.173 -24.450 36.797 1.00 53.66 406 VAL A N 1
ATOM 3241 C CA . VAL A 1 406 ? -0.516 -23.017 36.819 1.00 53.66 406 VAL A CA 1
ATOM 3242 C C . VAL A 1 406 ? 0.746 -22.159 36.968 1.00 53.66 406 VAL A C 1
ATOM 3244 O O . VAL A 1 406 ? 0.879 -21.141 36.295 1.00 53.66 406 VAL A O 1
ATOM 3247 N N . ARG A 1 407 ? 1.706 -22.584 37.799 1.00 52.31 407 ARG A N 1
ATOM 3248 C CA . ARG A 1 407 ? 2.980 -21.884 38.026 1.00 52.31 407 ARG A CA 1
ATOM 3249 C C . ARG A 1 407 ? 3.937 -21.983 36.836 1.00 52.31 407 ARG A C 1
ATOM 3251 O O . ARG A 1 407 ? 4.611 -21.001 36.542 1.00 52.31 407 ARG A O 1
ATOM 3258 N N . THR A 1 408 ? 3.976 -23.121 36.144 1.00 52.25 408 THR A N 1
ATOM 3259 C CA . THR A 1 408 ? 4.716 -23.304 34.889 1.00 52.25 408 THR A CA 1
ATOM 3260 C C . THR A 1 408 ? 4.129 -22.398 33.814 1.00 52.25 408 THR A C 1
ATOM 3262 O O . THR A 1 408 ? 4.876 -21.618 33.244 1.00 52.25 408 THR A O 1
ATOM 3265 N N . LYS A 1 409 ? 2.797 -22.353 33.651 1.00 55.72 409 LYS A N 1
ATOM 3266 C CA . LYS A 1 409 ? 2.118 -21.419 32.729 1.00 55.72 409 LYS A CA 1
ATOM 3267 C C . LYS A 1 409 ? 2.351 -19.943 33.069 1.00 55.72 409 LYS A C 1
ATOM 3269 O O . LYS A 1 409 ? 2.610 -19.148 32.175 1.00 55.72 409 LYS A O 1
ATOM 3274 N N . LEU A 1 410 ? 2.321 -19.569 34.351 1.00 52.91 410 LEU A N 1
ATOM 3275 C CA . LEU A 1 410 ? 2.676 -18.215 34.804 1.00 52.91 410 LEU A CA 1
ATOM 3276 C C . LEU A 1 410 ? 4.136 -17.874 34.491 1.00 52.91 410 LEU A C 1
ATOM 3278 O O . LEU A 1 410 ? 4.423 -16.751 34.098 1.00 52.91 410 LEU A O 1
ATOM 3282 N N . ARG A 1 411 ? 5.057 -18.835 34.621 1.00 51.84 411 ARG A N 1
ATOM 3283 C CA . ARG A 1 411 ? 6.454 -18.670 34.197 1.00 51.84 411 ARG A CA 1
ATOM 3284 C C . ARG A 1 411 ? 6.573 -18.489 32.689 1.00 51.84 411 ARG A C 1
ATOM 3286 O O . ARG A 1 411 ? 7.367 -17.661 32.266 1.00 51.84 411 ARG A O 1
ATOM 3293 N N . THR A 1 412 ? 5.765 -19.184 31.896 1.00 54.72 412 THR A N 1
ATOM 3294 C CA . THR A 1 412 ? 5.723 -19.006 30.441 1.00 54.72 412 THR A CA 1
ATOM 3295 C C . THR A 1 412 ? 5.162 -17.636 30.042 1.00 54.72 412 THR A C 1
ATOM 3297 O O . THR A 1 412 ? 5.745 -16.959 29.202 1.00 54.72 412 THR A O 1
ATOM 3300 N N . VAL A 1 413 ? 4.099 -17.170 30.708 1.00 49.62 413 VAL A N 1
ATOM 3301 C CA . VAL A 1 413 ? 3.523 -15.820 30.526 1.00 49.62 413 VAL A CA 1
ATOM 3302 C C . VAL A 1 413 ? 4.493 -14.715 30.971 1.00 49.62 413 VAL A C 1
ATOM 3304 O O . VAL A 1 413 ? 4.560 -13.665 30.343 1.00 49.62 413 VAL A O 1
ATOM 3307 N N . LEU A 1 414 ? 5.290 -14.956 32.017 1.00 49.69 414 LEU A N 1
ATOM 3308 C CA . LEU A 1 414 ? 6.341 -14.046 32.491 1.00 49.69 414 LEU A CA 1
ATOM 3309 C C . LEU A 1 414 ? 7.666 -14.168 31.704 1.00 49.69 414 LEU A C 1
ATOM 3311 O O . LEU A 1 414 ? 8.652 -13.542 32.084 1.00 49.69 414 LEU A O 1
ATOM 3315 N N . GLY A 1 415 ? 7.711 -14.965 30.629 1.00 44.22 415 GLY A N 1
ATOM 3316 C CA . GLY A 1 415 ? 8.868 -15.070 29.730 1.00 44.22 415 GLY A CA 1
ATOM 3317 C C . GLY A 1 415 ? 10.019 -15.964 30.211 1.00 44.22 415 GLY A C 1
ATOM 3318 O O . GLY A 1 415 ? 11.093 -15.936 29.617 1.00 44.22 415 GLY A O 1
ATOM 3319 N N . TYR A 1 416 ? 9.823 -16.772 31.257 1.00 49.62 416 TYR A N 1
ATOM 3320 C CA . TYR A 1 416 ? 10.834 -17.713 31.763 1.00 49.62 416 TYR A CA 1
ATOM 3321 C C . TYR A 1 416 ? 10.900 -19.034 30.976 1.00 49.62 416 TYR A C 1
ATOM 3323 O O . TYR A 1 416 ? 11.898 -19.741 31.068 1.00 49.62 416 TYR A O 1
ATOM 3331 N N . GLU A 1 417 ? 9.867 -19.369 30.200 1.00 47.09 417 GLU A N 1
ATOM 3332 C CA . GLU A 1 417 ? 9.808 -20.544 29.317 1.00 47.09 417 GLU A CA 1
ATOM 3333 C C . GLU A 1 417 ? 9.079 -20.173 28.009 1.00 47.09 4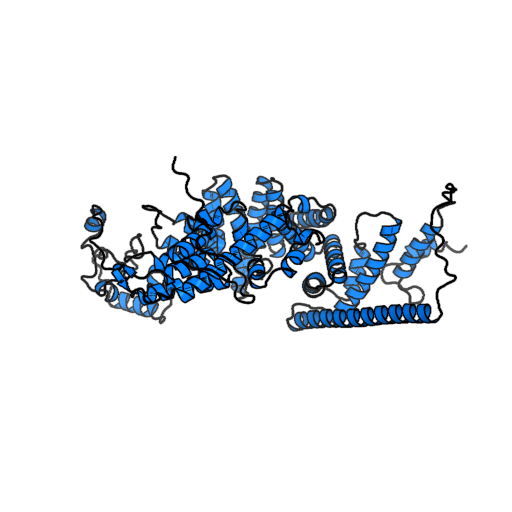17 GLU A C 1
ATOM 3335 O O . GLU A 1 417 ? 8.276 -19.241 27.994 1.00 47.09 417 GLU A O 1
ATOM 3340 N N . LYS A 1 418 ? 9.337 -20.886 26.902 1.00 45.56 418 LYS A N 1
ATOM 3341 C CA . LYS A 1 418 ? 8.621 -20.698 25.623 1.00 45.56 418 LYS A CA 1
ATOM 3342 C C . LYS A 1 418 ? 7.337 -21.533 25.619 1.00 45.56 418 LYS A C 1
ATOM 3344 O O . LYS A 1 418 ? 7.408 -22.758 25.650 1.00 45.56 418 LYS A O 1
ATOM 3349 N N . TRP A 1 419 ? 6.175 -20.884 25.554 1.00 48.31 419 TRP A N 1
ATOM 3350 C CA . TRP A 1 419 ? 4.886 -21.564 25.385 1.00 48.31 419 TRP A CA 1
ATOM 3351 C C . TRP A 1 419 ? 4.631 -21.785 23.898 1.00 48.31 419 TRP A C 1
ATOM 3353 O O . TRP A 1 419 ? 4.825 -20.863 23.106 1.00 48.31 419 TRP A O 1
ATOM 3363 N N . ILE A 1 420 ? 4.166 -22.976 23.528 1.00 55.75 420 ILE A N 1
ATOM 3364 C CA . ILE A 1 420 ? 3.668 -23.262 22.182 1.00 55.75 420 ILE A CA 1
ATOM 3365 C C . ILE A 1 420 ? 2.145 -23.424 22.313 1.00 55.75 420 ILE A C 1
ATOM 3367 O O . ILE A 1 420 ? 1.712 -24.360 22.990 1.00 55.75 420 ILE A O 1
ATOM 3371 N N . PRO A 1 421 ? 1.338 -22.512 21.742 1.00 56.12 421 PRO A N 1
ATOM 3372 C CA . PRO A 1 421 ? -0.109 -22.679 21.673 1.00 56.12 421 PRO A CA 1
ATOM 3373 C C . PRO A 1 421 ? -0.476 -23.979 20.950 1.00 56.12 421 PRO A C 1
ATOM 3375 O O . PRO A 1 421 ? 0.177 -24.318 19.965 1.00 56.12 421 PRO A O 1
ATOM 3378 N N . GLU A 1 422 ? -1.534 -24.670 21.388 1.00 62.50 422 GLU A N 1
ATOM 3379 C CA . GLU A 1 422 ? -2.096 -25.796 20.618 1.00 62.50 422 GLU A CA 1
ATOM 3380 C C . GLU A 1 422 ? -2.670 -25.299 19.281 1.00 62.50 422 GLU A C 1
ATOM 3382 O O . GLU A 1 422 ? -2.409 -25.896 18.239 1.00 62.50 422 GLU A O 1
ATOM 3387 N N . GLU A 1 423 ? -3.355 -24.150 19.291 1.00 69.06 423 GLU A N 1
ATOM 3388 C CA . GLU A 1 423 ? -3.759 -23.431 18.082 1.00 69.06 423 GLU A CA 1
ATOM 3389 C C . GLU A 1 423 ? -3.201 -21.996 18.070 1.00 69.06 423 GLU A C 1
ATOM 3391 O O . GLU A 1 423 ? -3.260 -21.308 19.092 1.00 69.06 423 GLU A O 1
ATOM 3396 N N . PRO A 1 424 ? -2.717 -21.467 16.926 1.00 69.81 424 PRO A N 1
ATOM 3397 C CA . PRO A 1 424 ? -2.148 -20.117 16.855 1.00 69.81 424 PRO A CA 1
ATOM 3398 C C . PRO A 1 424 ? -3.071 -19.002 17.372 1.00 69.81 424 PRO A C 1
ATOM 3400 O O . PRO A 1 424 ? -2.587 -18.034 17.958 1.00 69.81 424 PRO A O 1
ATOM 3403 N N . LYS A 1 425 ? -4.392 -19.145 17.196 1.00 70.38 425 LYS A N 1
ATOM 3404 C CA . LYS A 1 425 ? -5.391 -18.182 17.689 1.00 70.38 425 LYS A CA 1
ATOM 3405 C C . LYS A 1 425 ? -5.497 -18.155 19.217 1.00 70.38 425 LYS A C 1
ATOM 3407 O O . LYS A 1 425 ? -5.766 -17.096 19.778 1.00 70.38 425 LYS A O 1
ATOM 3412 N N . ASP A 1 426 ? -5.201 -19.268 19.894 1.00 75.38 426 ASP A N 1
ATOM 3413 C CA . ASP A 1 426 ? -5.259 -19.360 21.358 1.00 75.38 426 ASP A CA 1
ATOM 3414 C C . ASP A 1 426 ? -4.212 -18.462 22.020 1.00 75.38 426 ASP A C 1
ATOM 3416 O O . ASP A 1 426 ? -4.389 -18.031 23.161 1.00 75.38 426 ASP A O 1
ATOM 3420 N N . ALA A 1 427 ? -3.145 -18.124 21.285 1.00 69.44 427 ALA A N 1
ATOM 3421 C CA . ALA A 1 427 ? -2.161 -17.145 21.721 1.00 69.44 427 ALA A CA 1
ATOM 3422 C C . ALA A 1 427 ? -2.795 -15.797 22.064 1.00 69.44 427 ALA A C 1
ATOM 3424 O O . ALA A 1 427 ? -2.340 -15.161 23.009 1.00 69.44 427 ALA A O 1
ATOM 3425 N N . MET A 1 428 ? -3.870 -15.384 21.380 1.00 73.25 428 MET A N 1
ATOM 3426 C CA . MET A 1 428 ? -4.492 -14.078 21.617 1.00 73.25 428 MET A CA 1
ATOM 3427 C C . MET A 1 428 ? -5.006 -13.910 23.042 1.00 73.25 428 MET A C 1
ATOM 3429 O O . MET A 1 428 ? -4.870 -12.831 23.607 1.00 73.25 428 MET A O 1
ATOM 3433 N N . PHE A 1 429 ? -5.523 -14.965 23.671 1.00 70.81 429 PHE A N 1
ATOM 3434 C CA . PHE A 1 429 ? -5.997 -14.889 25.056 1.00 70.81 429 PHE A CA 1
ATOM 3435 C C . PHE A 1 429 ? -4.875 -14.631 26.074 1.00 70.81 429 PHE A C 1
ATOM 3437 O O . PHE A 1 429 ? -5.161 -14.259 27.212 1.00 70.81 429 PHE A O 1
ATOM 3444 N N . LEU A 1 430 ? -3.614 -14.834 25.681 1.00 64.44 430 LEU A N 1
ATOM 3445 C CA . LEU A 1 430 ? -2.438 -14.662 26.535 1.00 64.44 430 LEU A CA 1
ATOM 3446 C C . LEU A 1 430 ? -1.545 -13.493 26.104 1.00 64.44 430 LEU A C 1
ATOM 3448 O O . LEU A 1 430 ? -0.845 -12.936 26.946 1.00 64.44 430 LEU A O 1
ATOM 3452 N N . THR A 1 431 ? -1.539 -13.138 24.817 1.00 64.12 431 THR A N 1
ATOM 3453 C CA . THR A 1 431 ? -0.621 -12.142 24.245 1.00 64.12 431 THR A CA 1
ATOM 3454 C C . THR A 1 431 ? -1.300 -10.856 23.801 1.00 64.12 431 THR A C 1
ATOM 3456 O O . THR A 1 431 ? -0.617 -9.835 23.712 1.00 64.12 431 THR A O 1
ATOM 3459 N N . ALA A 1 432 ? -2.609 -10.862 23.524 1.00 67.00 432 ALA A N 1
ATOM 3460 C CA . ALA A 1 432 ? -3.291 -9.626 23.179 1.00 67.00 432 ALA A CA 1
ATOM 3461 C C . ALA A 1 432 ? -3.376 -8.731 24.420 1.00 67.00 432 ALA A C 1
ATOM 3463 O O . ALA A 1 432 ? -3.714 -9.165 25.525 1.00 67.00 432 ALA A O 1
ATOM 3464 N N . ALA A 1 433 ? -3.026 -7.462 24.239 1.00 71.00 433 ALA A N 1
ATOM 3465 C CA . ALA A 1 433 ? -3.143 -6.478 25.293 1.00 71.00 433 ALA A CA 1
ATOM 3466 C C . ALA A 1 433 ? -4.622 -6.126 25.467 1.00 71.00 433 ALA A C 1
ATOM 3468 O O . ALA A 1 433 ? -5.252 -5.587 24.563 1.00 71.00 433 ALA A O 1
ATOM 3469 N N . PHE A 1 434 ? -5.171 -6.409 26.644 1.00 77.75 434 PHE A N 1
ATOM 3470 C CA . PHE A 1 434 ? -6.527 -6.014 27.013 1.00 77.75 434 PHE A CA 1
ATOM 3471 C C . PHE A 1 434 ? -6.449 -5.012 28.162 1.00 77.75 434 PHE A C 1
ATOM 3473 O O . PHE A 1 434 ? -6.394 -5.416 29.331 1.00 77.75 434 PHE A O 1
ATOM 3480 N N . PRO A 1 435 ? -6.387 -3.701 27.863 1.00 82.06 435 PRO A N 1
ATOM 3481 C CA . PRO A 1 435 ? -6.253 -2.694 28.898 1.00 82.06 435 PRO A CA 1
ATOM 3482 C C . PRO A 1 435 ? -7.463 -2.734 29.826 1.00 82.06 435 PRO A C 1
ATOM 3484 O O . PRO A 1 435 ? -8.611 -2.645 29.394 1.00 82.06 435 PRO A O 1
ATOM 3487 N N . SER A 1 436 ? -7.201 -2.867 31.122 1.00 79.75 436 SER A N 1
ATOM 3488 C CA . SER A 1 436 ? -8.242 -3.078 32.125 1.00 79.75 436 SER A CA 1
ATOM 3489 C C . SER A 1 436 ? -8.940 -1.795 32.586 1.00 79.75 436 SER A C 1
ATOM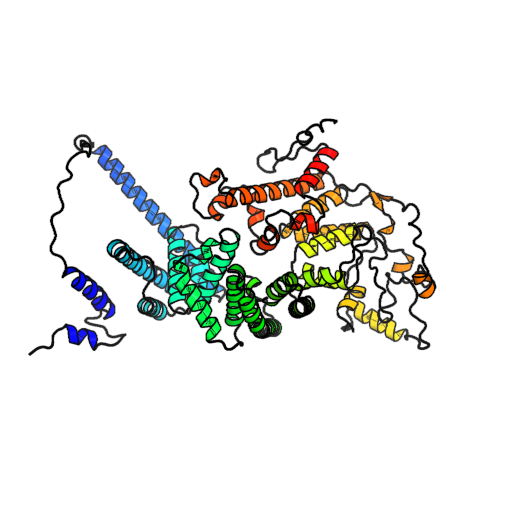 3491 O O . SER A 1 436 ? -9.888 -1.861 33.366 1.00 79.75 436 SER A O 1
ATOM 3493 N N . THR A 1 437 ? -8.447 -0.631 32.160 1.00 84.12 437 THR A N 1
ATOM 3494 C CA . THR A 1 437 ? -8.985 0.694 32.492 1.00 84.12 437 THR A CA 1
ATOM 3495 C C . THR A 1 437 ? -9.501 1.385 31.237 1.00 84.12 437 THR A C 1
ATOM 3497 O O . THR A 1 437 ? -8.975 1.164 30.148 1.00 84.12 437 THR A O 1
ATOM 3500 N N . VAL A 1 438 ? -10.498 2.260 31.393 1.00 84.38 438 VAL A N 1
ATOM 3501 C CA . VAL A 1 438 ? -11.019 3.088 30.291 1.00 84.38 438 VAL A CA 1
ATOM 3502 C C . VAL A 1 438 ? -9.888 3.898 29.647 1.00 84.38 438 VAL A C 1
ATOM 3504 O O . VAL A 1 438 ? -9.705 3.847 28.439 1.00 84.38 438 VAL A O 1
ATOM 3507 N N . GLU A 1 439 ? -9.048 4.551 30.451 1.00 86.19 439 GLU A N 1
ATOM 3508 C CA . GLU A 1 439 ? -7.896 5.321 29.963 1.00 86.19 439 GLU A CA 1
ATOM 3509 C C . GLU A 1 439 ? -6.913 4.479 29.140 1.00 86.19 439 GLU A C 1
ATOM 3511 O O . GLU A 1 439 ? -6.544 4.866 28.033 1.00 86.19 439 GLU A O 1
ATOM 3516 N N . GLY A 1 440 ? -6.531 3.297 29.635 1.00 86.94 440 GLY A N 1
ATOM 3517 C CA . GLY A 1 440 ? -5.599 2.424 28.925 1.00 86.94 440 GLY A CA 1
ATOM 3518 C C . GLY A 1 440 ? -6.150 1.960 27.578 1.00 86.94 440 GLY A C 1
ATOM 3519 O O . GLY A 1 440 ? -5.394 1.812 26.623 1.00 86.94 440 GLY A O 1
ATOM 3520 N N . ARG A 1 441 ? -7.470 1.771 27.482 1.00 86.25 441 ARG A N 1
ATOM 3521 C CA . ARG A 1 441 ? -8.135 1.392 26.234 1.00 86.25 441 ARG A CA 1
ATOM 3522 C C . ARG A 1 441 ? -8.138 2.508 25.209 1.00 86.25 441 ARG A C 1
ATOM 3524 O O . ARG A 1 441 ? -7.841 2.255 24.050 1.00 86.25 441 ARG A O 1
ATOM 3531 N N . PHE A 1 442 ? -8.457 3.721 25.640 1.00 87.81 442 PHE A N 1
ATOM 3532 C CA . PHE A 1 442 ? -8.472 4.885 24.762 1.00 87.81 442 PHE A CA 1
ATOM 3533 C C . PHE A 1 442 ? -7.069 5.205 24.266 1.00 87.81 442 PHE A C 1
ATOM 3535 O O . PHE A 1 442 ? -6.886 5.458 23.080 1.00 87.81 442 PHE A O 1
ATOM 3542 N N . LYS A 1 443 ? -6.069 5.085 25.144 1.00 89.44 443 LYS A N 1
ATOM 3543 C CA . LYS A 1 443 ? -4.665 5.178 24.754 1.00 89.44 443 LYS A CA 1
ATOM 3544 C C . LYS A 1 443 ? -4.308 4.141 23.682 1.00 89.44 443 LYS A C 1
ATOM 3546 O O . LYS A 1 443 ? -3.799 4.522 22.639 1.00 89.44 443 LYS A O 1
ATOM 3551 N N . PHE A 1 444 ? -4.652 2.867 23.888 1.00 89.88 444 PHE A N 1
ATOM 3552 C CA . PHE A 1 444 ? -4.427 1.807 22.893 1.00 89.88 444 PHE A CA 1
ATOM 3553 C C . PHE A 1 444 ? -5.159 2.058 21.570 1.00 89.88 444 PHE A C 1
ATOM 3555 O O . PHE A 1 444 ? -4.609 1.800 20.500 1.00 89.88 444 PHE A O 1
ATOM 3562 N N . ALA A 1 445 ? -6.399 2.549 21.633 1.00 92.50 445 ALA A N 1
ATOM 3563 C CA . ALA A 1 445 ? -7.172 2.897 20.450 1.00 92.50 445 ALA A CA 1
ATOM 3564 C C . ALA A 1 445 ? -6.458 3.988 19.642 1.00 92.50 445 ALA A C 1
ATOM 3566 O O . ALA A 1 445 ? -6.220 3.805 18.451 1.00 92.50 445 ALA A O 1
ATOM 3567 N N . ILE A 1 446 ? -6.064 5.083 20.299 1.00 93.81 446 ILE A N 1
ATOM 3568 C CA . ILE A 1 446 ? -5.343 6.191 19.669 1.00 93.81 446 ILE A CA 1
ATOM 3569 C C . ILE A 1 446 ? -3.984 5.741 19.130 1.00 93.81 446 ILE A C 1
ATOM 3571 O O . ILE A 1 446 ? -3.685 6.064 17.991 1.00 93.81 446 ILE A O 1
ATOM 3575 N N . GLU A 1 447 ? -3.205 4.941 19.861 1.00 93.88 447 GLU A N 1
ATOM 3576 C CA . GLU A 1 447 ? -1.903 4.439 19.390 1.00 93.88 447 GLU A CA 1
ATOM 3577 C C . GLU A 1 447 ? -2.029 3.656 18.071 1.00 93.88 447 GLU A C 1
ATOM 3579 O O . GLU A 1 447 ? -1.282 3.900 17.123 1.00 93.88 447 GLU A O 1
ATOM 3584 N N . TRP A 1 448 ? -3.013 2.756 17.954 1.00 94.38 448 TRP A N 1
ATOM 3585 C CA . TRP A 1 448 ? -3.264 2.049 16.692 1.00 94.38 448 TRP A CA 1
ATOM 3586 C C . TRP A 1 448 ? -3.702 2.989 15.568 1.00 94.38 448 TRP A C 1
ATOM 3588 O O . TRP A 1 448 ? -3.266 2.833 14.422 1.00 94.38 448 TRP A O 1
ATOM 3598 N N . LEU A 1 449 ? -4.542 3.978 15.884 1.00 95.50 449 LEU A N 1
ATOM 3599 C CA . LEU A 1 449 ? -4.969 4.979 14.911 1.00 95.50 449 LEU A CA 1
ATOM 3600 C C . LEU A 1 449 ? -3.803 5.866 14.476 1.00 95.50 449 LEU A C 1
ATOM 3602 O O . LEU A 1 449 ? -3.708 6.157 13.293 1.00 95.50 449 LEU A O 1
ATOM 3606 N N . GLU A 1 450 ? -2.888 6.238 15.367 1.00 95.69 450 GLU A N 1
ATOM 3607 C CA . GLU A 1 450 ? -1.690 7.022 15.055 1.00 95.69 450 GLU A CA 1
ATOM 3608 C C . GLU A 1 450 ? -0.759 6.291 14.094 1.00 95.69 450 GLU A C 1
ATOM 3610 O O . GLU A 1 450 ? -0.279 6.901 13.138 1.00 95.69 450 GLU A O 1
ATOM 3615 N N . ILE A 1 451 ? -0.568 4.979 14.268 1.00 92.81 451 ILE A N 1
ATOM 3616 C CA . ILE A 1 451 ? 0.203 4.174 13.312 1.00 92.81 451 ILE A CA 1
ATOM 3617 C C . ILE A 1 451 ? -0.488 4.184 11.938 1.00 92.81 451 ILE A C 1
ATOM 3619 O O . ILE A 1 451 ? 0.164 4.424 10.921 1.00 92.81 451 ILE A O 1
ATOM 3623 N N . ALA A 1 452 ? -1.812 3.998 11.895 1.00 91.38 452 ALA A N 1
ATOM 3624 C CA . ALA A 1 452 ? -2.581 4.057 10.650 1.00 91.38 452 ALA A CA 1
ATOM 3625 C C . ALA A 1 452 ? -2.546 5.454 9.996 1.00 91.38 452 ALA A C 1
ATOM 3627 O O . ALA A 1 452 ? -2.444 5.567 8.776 1.00 91.38 452 ALA A O 1
ATOM 3628 N N . MET A 1 453 ? -2.600 6.521 10.796 1.00 92.75 453 MET A N 1
ATOM 3629 C CA . MET A 1 453 ? -2.478 7.910 10.344 1.00 92.75 453 MET A CA 1
ATOM 3630 C C . MET A 1 453 ? -1.075 8.207 9.804 1.00 92.75 453 MET A C 1
ATOM 3632 O O . MET A 1 453 ? -0.946 8.921 8.813 1.00 92.75 453 MET A O 1
ATOM 3636 N N . GLY A 1 454 ? -0.032 7.616 10.394 1.00 90.38 454 GLY A N 1
ATOM 3637 C CA . GLY A 1 454 ? 1.334 7.650 9.863 1.00 90.38 454 GLY A CA 1
ATOM 3638 C C . GLY A 1 454 ? 1.475 6.956 8.502 1.00 90.38 454 GLY A C 1
ATOM 3639 O O . GLY A 1 454 ? 2.372 7.294 7.734 1.00 90.38 454 GLY A O 1
ATOM 3640 N N . LEU A 1 455 ? 0.557 6.037 8.182 1.00 85.94 455 LEU A N 1
ATOM 3641 C CA . LEU A 1 455 ? 0.373 5.433 6.857 1.00 85.94 455 LEU A CA 1
ATOM 3642 C C . LEU A 1 455 ? -0.690 6.158 6.007 1.00 85.94 455 LEU A C 1
ATOM 3644 O O . LEU A 1 455 ? -1.182 5.607 5.020 1.00 85.94 455 LEU A O 1
ATOM 3648 N N . GLU A 1 456 ? -1.050 7.384 6.392 1.00 86.94 456 GLU A N 1
ATOM 3649 C CA . GLU A 1 456 ? -1.963 8.273 5.667 1.00 86.94 456 GLU A CA 1
ATOM 3650 C C . GLU A 1 456 ? -3.358 7.654 5.439 1.00 86.94 456 GLU A C 1
ATOM 3652 O O . GLU A 1 456 ? -4.013 7.920 4.435 1.00 86.94 456 GLU A O 1
ATOM 3657 N N . TRP A 1 457 ? -3.849 6.831 6.378 1.00 86.62 457 TRP A N 1
ATOM 3658 C CA . TRP A 1 457 ? -5.186 6.227 6.302 1.00 86.62 457 TRP A CA 1
ATOM 3659 C C . TRP A 1 457 ? -6.275 7.178 6.817 1.00 86.62 457 TRP A C 1
ATOM 3661 O O . TRP A 1 457 ? -6.495 7.311 8.023 1.00 86.62 457 TRP A O 1
ATOM 3671 N N . ALA A 1 458 ? -6.987 7.830 5.893 1.00 87.56 458 ALA A N 1
ATOM 3672 C CA . ALA A 1 458 ? -7.907 8.935 6.191 1.00 87.56 458 ALA A CA 1
ATOM 3673 C C . ALA A 1 458 ? -9.006 8.645 7.255 1.00 87.56 458 ALA A C 1
ATOM 3675 O O . ALA A 1 458 ? -9.220 9.495 8.119 1.00 87.56 458 ALA A O 1
ATOM 3676 N N . PRO A 1 459 ? -9.670 7.470 7.304 1.00 88.94 459 PRO A N 1
ATOM 3677 C CA . PRO A 1 459 ? -10.674 7.152 8.320 1.00 88.94 459 PRO A CA 1
ATOM 3678 C C . PRO A 1 459 ? -10.133 7.113 9.730 1.00 88.94 459 PRO A C 1
ATOM 3680 O O . PRO A 1 459 ? -10.891 7.344 10.665 1.00 88.94 459 PRO A O 1
ATOM 3683 N N . SER A 1 460 ? -8.842 6.823 9.908 1.00 92.62 460 SER A N 1
ATOM 3684 C CA . SER A 1 460 ? -8.251 6.862 11.242 1.00 92.62 460 SER A CA 1
ATOM 3685 C C . SER A 1 460 ? -8.199 8.279 11.793 1.00 92.62 460 SER A C 1
ATOM 3687 O O . SER A 1 460 ? -8.398 8.442 12.991 1.00 92.62 460 SER A O 1
ATOM 3689 N N . PHE A 1 461 ? -8.045 9.299 10.940 1.00 94.62 461 PHE A N 1
ATOM 3690 C CA . PHE A 1 461 ? -8.160 10.697 11.362 1.00 94.62 461 PHE A CA 1
ATOM 3691 C C . PHE A 1 461 ? -9.586 11.025 11.809 1.00 94.62 461 PHE A C 1
ATOM 3693 O O . PHE A 1 461 ? -9.770 11.623 12.868 1.00 94.62 461 PHE A O 1
ATOM 3700 N N . LEU A 1 462 ? -10.600 10.594 11.048 1.00 93.44 462 LEU A N 1
ATOM 3701 C CA . LEU A 1 462 ? -12.001 10.821 11.414 1.00 93.44 462 LEU A CA 1
ATOM 3702 C C . LEU A 1 462 ? -12.363 10.116 12.726 1.00 93.44 462 LEU A C 1
ATOM 3704 O O . LEU A 1 462 ? -12.908 10.748 13.625 1.00 93.44 462 LEU A O 1
ATOM 3708 N N . LEU A 1 463 ? -12.023 8.833 12.861 1.00 93.44 463 LEU A N 1
ATOM 3709 C CA . LEU A 1 463 ? -12.313 8.070 14.072 1.00 93.44 463 LEU A CA 1
ATOM 3710 C C . LEU A 1 463 ? -11.558 8.630 15.285 1.00 93.44 463 LEU A C 1
ATOM 3712 O O . LEU A 1 463 ? -12.144 8.772 16.352 1.00 93.44 463 LEU A O 1
ATOM 3716 N N . ALA A 1 464 ? -10.290 9.020 15.134 1.00 96.25 464 ALA A N 1
ATOM 3717 C CA . ALA A 1 464 ? -9.560 9.690 16.208 1.00 96.25 464 ALA A CA 1
ATOM 3718 C C . ALA A 1 464 ? -10.229 11.023 16.601 1.00 96.25 464 ALA A C 1
ATOM 3720 O O . ALA A 1 464 ? -10.330 11.329 17.789 1.00 96.25 464 ALA A O 1
ATOM 3721 N N . ALA A 1 465 ? -10.753 11.790 15.638 1.00 96.44 465 ALA A N 1
ATOM 3722 C CA . ALA A 1 465 ? -11.513 13.005 15.927 1.00 96.44 465 ALA A CA 1
ATOM 3723 C C . ALA A 1 465 ? -12.815 12.712 16.692 1.00 96.44 465 ALA A C 1
ATOM 3725 O O . ALA A 1 465 ? -13.119 13.414 17.656 1.00 96.44 465 ALA A O 1
ATOM 3726 N N . GLU A 1 466 ? -13.558 11.668 16.309 1.00 94.44 466 GLU A N 1
ATOM 3727 C CA . GLU A 1 466 ? -14.757 11.212 17.029 1.00 94.44 466 GLU A CA 1
ATOM 3728 C C . GLU A 1 466 ? -14.416 10.804 18.473 1.00 94.44 466 GLU A C 1
ATOM 3730 O O . GLU A 1 466 ? -15.112 11.208 19.407 1.00 94.44 466 GLU A O 1
ATOM 3735 N N . ILE A 1 467 ? -13.302 10.091 18.677 1.00 94.06 467 ILE A N 1
ATOM 3736 C CA . ILE A 1 467 ? -12.803 9.724 20.011 1.00 94.06 467 ILE A CA 1
ATOM 3737 C C . ILE A 1 467 ? -12.493 10.976 20.836 1.00 94.06 467 ILE A C 1
ATOM 3739 O O . ILE A 1 467 ? -12.921 11.067 21.982 1.00 94.06 467 ILE A O 1
ATOM 3743 N N . HIS A 1 468 ? -11.796 11.964 20.272 1.00 95.75 468 HIS A N 1
ATOM 3744 C CA . HIS A 1 468 ? -11.483 13.218 20.965 1.00 95.75 468 HIS A CA 1
ATOM 3745 C C . HIS A 1 468 ? -12.717 14.105 21.223 1.00 95.75 468 HIS A C 1
ATOM 3747 O O . HIS A 1 468 ? -12.670 14.974 22.093 1.00 95.75 468 HIS A O 1
ATOM 3753 N N . LEU A 1 469 ? -13.825 13.896 20.505 1.00 95.56 469 LEU A N 1
ATOM 3754 C CA . LEU A 1 469 ? -15.089 14.621 20.685 1.00 95.56 469 LEU A CA 1
ATOM 3755 C C . LEU A 1 469 ? -16.077 13.933 21.629 1.00 95.56 469 LEU A C 1
ATOM 3757 O O . LEU A 1 469 ? -17.000 14.588 22.125 1.00 95.56 469 LEU A O 1
ATOM 3761 N N . ALA A 1 470 ? -15.907 12.639 21.900 1.00 91.88 470 ALA A N 1
ATOM 3762 C CA . ALA A 1 470 ? -16.738 11.925 22.857 1.00 91.88 470 ALA A CA 1
ATOM 3763 C C . ALA A 1 470 ? -16.515 12.513 24.259 1.00 91.88 470 ALA A C 1
ATOM 3765 O O . ALA A 1 470 ? -15.433 12.387 24.818 1.00 91.88 470 ALA A O 1
ATOM 3766 N N . LYS A 1 471 ? -17.515 13.187 24.838 1.00 91.38 471 LYS A N 1
ATOM 3767 C CA . LYS A 1 471 ? -17.399 13.763 26.194 1.00 91.38 471 LYS A CA 1
ATOM 3768 C C . LYS A 1 471 ? -17.426 12.691 27.274 1.00 91.38 471 LYS A C 1
ATOM 3770 O O . LYS A 1 471 ? -16.730 12.793 28.281 1.00 91.38 471 LYS A O 1
ATOM 3775 N N . GLU A 1 472 ? -18.244 11.674 27.048 1.00 88.69 472 GLU A N 1
ATOM 3776 C CA . GLU A 1 472 ? -18.541 10.626 28.007 1.00 88.69 472 GLU A CA 1
ATOM 3777 C C . GLU A 1 472 ? -18.548 9.263 27.322 1.00 88.69 472 GLU A C 1
ATOM 3779 O O . GLU A 1 472 ? -18.830 9.154 26.127 1.00 88.69 472 GLU A O 1
ATOM 3784 N N . VAL A 1 473 ? -18.191 8.234 28.084 1.00 83.25 473 VAL A N 1
ATOM 3785 C CA . VAL A 1 473 ? -17.990 6.863 27.614 1.00 83.25 473 VAL A CA 1
ATOM 3786 C C . VAL A 1 473 ? -18.544 5.891 28.653 1.00 83.25 473 VAL A C 1
ATOM 3788 O O . VAL A 1 473 ? -18.525 6.174 29.850 1.00 83.25 473 VAL A O 1
ATOM 3791 N N . ALA A 1 474 ? -19.053 4.743 28.219 1.00 78.56 474 ALA A N 1
ATOM 3792 C CA . ALA A 1 474 ? -19.683 3.778 29.113 1.00 78.56 474 ALA A CA 1
ATOM 3793 C C . ALA A 1 474 ? -18.686 3.182 30.134 1.00 78.56 474 ALA A C 1
ATOM 3795 O O . ALA A 1 474 ? -17.552 2.826 29.823 1.00 78.56 474 ALA A O 1
ATOM 3796 N N . SER A 1 475 ? -19.077 3.070 31.403 1.00 72.81 475 SER A N 1
ATOM 3797 C CA . SER A 1 475 ? -18.190 2.554 32.463 1.00 72.81 475 SER A CA 1
ATOM 3798 C C . SER A 1 475 ? -17.857 1.060 32.330 1.00 72.81 475 SER A C 1
ATOM 3800 O O . SER A 1 475 ? -16.854 0.604 32.886 1.00 72.81 475 SER A O 1
ATOM 3802 N N . ASP A 1 476 ? -18.651 0.303 31.571 1.00 73.88 476 ASP A N 1
ATOM 3803 C CA . ASP A 1 476 ? -18.454 -1.123 31.280 1.00 73.88 476 ASP A CA 1
ATOM 3804 C C . ASP A 1 476 ? -17.343 -1.401 30.247 1.00 73.88 476 ASP A C 1
ATOM 3806 O O . ASP A 1 476 ? -17.014 -2.557 29.967 1.00 73.88 476 ASP A O 1
ATOM 3810 N N . PHE A 1 477 ? -16.677 -0.354 29.747 1.00 74.50 477 PHE A N 1
ATOM 3811 C CA . PHE A 1 477 ? -15.424 -0.491 29.011 1.00 74.50 477 PHE A CA 1
ATOM 3812 C C . PHE A 1 477 ? -14.294 -1.095 29.863 1.00 74.50 477 PHE A C 1
ATOM 3814 O O . PHE A 1 477 ? -13.359 -1.675 29.302 1.00 74.50 477 PHE A O 1
ATOM 3821 N N . ALA A 1 478 ? -14.346 -0.964 31.195 1.00 76.06 478 ALA A N 1
ATOM 3822 C CA . ALA A 1 478 ? -13.331 -1.493 32.102 1.00 76.06 478 ALA A CA 1
ATOM 3823 C C . ALA A 1 478 ? -13.623 -2.939 32.528 1.00 76.06 478 ALA A C 1
ATOM 3825 O O . ALA A 1 478 ? -14.728 -3.276 32.954 1.00 76.06 478 ALA A O 1
ATOM 3826 N N . ALA A 1 479 ? -12.591 -3.786 32.518 1.00 77.56 479 ALA A N 1
ATOM 3827 C CA . ALA A 1 479 ? -12.705 -5.135 33.058 1.00 77.56 479 ALA A CA 1
ATOM 3828 C C . ALA A 1 479 ? -13.029 -5.084 34.570 1.00 77.56 479 ALA A C 1
ATOM 3830 O O . ALA A 1 479 ? -12.371 -4.355 35.324 1.00 77.56 479 ALA A O 1
ATOM 3831 N N . PRO A 1 480 ? -13.994 -5.876 35.074 1.00 81.12 480 PRO A N 1
ATOM 3832 C CA . PRO A 1 480 ? -14.303 -5.901 36.497 1.00 81.12 480 PRO A CA 1
ATOM 3833 C C . PRO A 1 480 ? -13.071 -6.261 37.334 1.00 81.12 480 PRO A C 1
ATOM 3835 O O . PRO A 1 480 ? -12.363 -7.227 37.042 1.00 81.12 480 PRO A O 1
ATOM 3838 N N . LYS A 1 481 ? -12.849 -5.563 38.458 1.00 82.88 481 LYS A N 1
ATOM 3839 C CA . LYS A 1 481 ? -11.718 -5.838 39.376 1.00 82.88 481 LYS A CA 1
ATOM 3840 C C . LYS A 1 481 ? -11.623 -7.312 39.792 1.00 82.88 481 LYS A C 1
ATOM 3842 O O . LYS A 1 481 ? -10.527 -7.821 40.007 1.00 82.88 481 LYS A O 1
ATOM 3847 N N . LYS A 1 482 ? -12.767 -7.995 39.908 1.00 82.56 482 LYS A N 1
ATOM 3848 C CA . LYS A 1 482 ? -12.854 -9.432 40.214 1.00 82.56 482 LYS A CA 1
ATOM 3849 C C . LYS A 1 482 ? -12.288 -10.304 39.084 1.00 82.56 482 LYS A C 1
ATOM 3851 O O . LYS A 1 482 ? -11.562 -11.250 39.373 1.00 82.56 482 LYS A O 1
ATOM 3856 N N . ALA A 1 483 ? -12.571 -9.952 37.828 1.00 80.44 483 ALA A N 1
ATOM 3857 C CA . ALA A 1 483 ? -12.038 -10.618 36.641 1.00 80.44 483 ALA A CA 1
ATOM 3858 C C . ALA A 1 483 ? -10.524 -10.420 36.519 1.00 80.44 483 ALA A C 1
ATOM 3860 O O . ALA A 1 483 ? -9.797 -11.397 36.378 1.00 80.44 483 ALA A O 1
ATOM 3861 N N . ILE A 1 484 ? -10.039 -9.188 36.712 1.00 80.62 484 ILE A N 1
ATOM 3862 C CA . ILE A 1 484 ? -8.600 -8.866 36.684 1.00 80.62 484 ILE A CA 1
ATOM 3863 C C . ILE A 1 484 ? -7.832 -9.639 37.766 1.00 80.62 484 ILE A C 1
ATOM 3865 O O . ILE A 1 484 ? -6.767 -10.189 37.511 1.00 80.62 484 ILE A O 1
ATOM 3869 N N . ARG A 1 485 ? -8.377 -9.713 38.988 1.00 82.88 485 ARG A N 1
ATOM 3870 C CA . ARG A 1 485 ? -7.763 -10.442 40.116 1.00 82.88 485 ARG A CA 1
ATOM 3871 C C . ARG A 1 485 ? -7.943 -11.960 40.041 1.00 82.88 485 ARG A C 1
ATOM 3873 O O . ARG A 1 485 ? -7.561 -12.649 40.983 1.00 82.88 485 ARG A O 1
ATOM 3880 N N . LEU A 1 486 ? -8.573 -12.467 38.979 1.00 81.56 486 LEU A N 1
ATOM 3881 C CA . LEU A 1 486 ? -8.914 -13.877 38.799 1.00 81.56 486 LEU A CA 1
ATOM 3882 C C . LEU A 1 486 ? -9.631 -14.489 40.021 1.00 81.56 486 LEU A C 1
ATOM 3884 O O . LEU A 1 486 ? -9.398 -15.643 40.380 1.00 81.56 486 LEU A O 1
ATOM 3888 N N . SER A 1 487 ? -10.523 -13.732 40.677 1.00 81.38 487 SER A N 1
ATOM 3889 C CA . SER A 1 487 ? -11.202 -14.222 41.883 1.00 81.38 487 SER A CA 1
ATOM 3890 C C . SER A 1 487 ? -12.108 -15.423 41.578 1.00 81.38 487 SER A C 1
ATOM 3892 O O . SER A 1 487 ? -12.579 -15.607 40.453 1.00 81.38 487 SER A O 1
ATOM 3894 N N . ALA A 1 488 ? -12.401 -16.247 42.590 1.00 75.62 488 ALA A N 1
ATOM 3895 C CA . ALA A 1 488 ? -13.336 -17.373 42.450 1.00 75.62 488 ALA A CA 1
ATOM 3896 C C . ALA A 1 488 ? -14.766 -16.919 42.084 1.00 75.62 488 ALA A C 1
ATOM 3898 O O . ALA A 1 488 ? -15.520 -17.655 41.461 1.00 75.62 488 ALA A O 1
ATOM 3899 N N . THR A 1 489 ? -15.113 -15.680 42.438 1.00 80.06 489 THR A N 1
ATOM 3900 C CA . THR A 1 489 ? -16.409 -15.029 42.189 1.00 80.06 489 THR A CA 1
ATOM 3901 C C . THR A 1 489 ? -16.405 -14.131 40.951 1.00 80.06 489 THR A C 1
ATOM 3903 O O . THR A 1 489 ? -17.253 -13.247 40.831 1.00 80.06 489 THR A O 1
ATOM 3906 N N . ARG A 1 490 ? -15.414 -14.282 40.062 1.00 80.31 490 ARG A N 1
ATOM 3907 C CA . ARG A 1 490 ? -15.288 -13.433 38.871 1.00 80.31 490 ARG A CA 1
ATOM 3908 C C . ARG A 1 490 ? -16.301 -13.744 37.782 1.00 80.31 490 ARG A C 1
ATOM 3910 O O . ARG A 1 490 ? -16.589 -12.868 36.978 1.00 80.31 490 ARG A O 1
ATOM 3917 N N . TYR A 1 491 ? -16.781 -14.983 37.748 1.00 82.50 491 TYR A N 1
ATOM 3918 C CA . TYR A 1 491 ? -17.616 -15.476 36.670 1.00 82.50 491 TYR A CA 1
ATOM 3919 C C . TYR A 1 491 ? -19.016 -14.861 36.751 1.00 82.50 491 TYR A C 1
ATOM 3921 O O . TYR A 1 491 ? -19.668 -15.000 37.791 1.00 82.50 491 TYR A O 1
ATOM 3929 N N . PRO A 1 492 ? -19.497 -14.222 35.673 1.00 80.12 492 PRO A N 1
ATOM 3930 C CA . PRO A 1 492 ? -20.888 -13.797 35.570 1.00 80.12 492 PRO A CA 1
ATOM 3931 C C . PRO A 1 492 ? -21.880 -14.958 35.703 1.00 80.12 492 PRO A C 1
ATOM 3933 O O . PRO A 1 492 ? -22.983 -14.748 36.204 1.00 80.12 492 PRO A O 1
ATOM 3936 N N . TYR A 1 493 ? -21.490 -16.175 35.299 1.00 83.12 493 TYR A N 1
ATOM 3937 C CA . TYR A 1 493 ? -22.341 -17.363 35.380 1.00 83.12 493 TYR A CA 1
ATOM 3938 C C . TYR A 1 493 ? -21.683 -18.496 36.168 1.00 83.12 493 TYR A C 1
ATOM 3940 O O . TYR A 1 493 ? -20.474 -18.720 36.058 1.00 83.12 493 TYR A O 1
ATOM 3948 N N . PRO A 1 494 ? -22.478 -19.274 36.922 1.00 82.62 494 PRO A N 1
ATOM 3949 C CA . PRO A 1 494 ? -21.962 -20.401 37.689 1.00 82.62 494 PRO A CA 1
ATOM 3950 C C . PRO A 1 494 ? -21.603 -21.608 36.810 1.00 82.62 494 PRO A C 1
ATOM 3952 O O . PRO A 1 494 ? -20.725 -22.385 37.182 1.00 82.62 494 PRO A O 1
ATOM 3955 N N . THR A 1 495 ? -22.270 -21.789 35.664 1.00 83.38 495 THR A N 1
ATOM 3956 C CA . THR A 1 495 ? -22.098 -22.944 34.767 1.00 83.38 495 THR A CA 1
ATOM 3957 C C . THR A 1 495 ? -22.265 -22.554 33.298 1.00 83.38 495 THR A C 1
ATOM 3959 O O . THR A 1 495 ? -22.877 -21.538 32.974 1.00 83.38 495 THR A O 1
ATOM 3962 N N . GLU A 1 496 ? -21.767 -23.408 32.403 1.00 84.56 496 GLU A N 1
ATOM 3963 C CA . GLU A 1 496 ? -21.955 -23.280 30.951 1.00 84.56 496 GLU A CA 1
ATOM 3964 C C . GLU A 1 496 ? -23.434 -23.349 30.541 1.00 84.56 496 GLU A C 1
ATOM 3966 O O . GLU A 1 496 ? -23.892 -22.570 29.712 1.00 84.56 496 GLU A O 1
ATOM 3971 N N . ALA A 1 497 ? -24.218 -24.219 31.185 1.00 83.88 497 ALA A N 1
ATOM 3972 C CA . ALA A 1 497 ? -25.658 -24.305 30.944 1.00 83.88 497 ALA A CA 1
ATOM 3973 C C . ALA A 1 497 ? -26.382 -22.993 31.299 1.00 83.88 497 ALA A C 1
ATOM 3975 O O . ALA A 1 497 ? -27.269 -22.566 30.566 1.00 83.88 497 ALA A O 1
ATOM 3976 N N . ALA A 1 498 ? -25.979 -22.327 32.388 1.00 82.31 498 ALA A N 1
ATOM 3977 C CA . ALA A 1 498 ? -26.540 -21.034 32.781 1.00 82.31 498 ALA A CA 1
ATOM 3978 C C . ALA A 1 498 ? -26.163 -19.906 31.807 1.00 82.31 498 ALA A C 1
ATOM 3980 O O . ALA A 1 498 ? -26.957 -18.990 31.606 1.00 82.31 498 ALA A O 1
ATOM 3981 N N . TYR A 1 499 ? -24.981 -19.981 31.191 1.00 81.25 499 TYR A N 1
ATOM 3982 C CA . TYR A 1 499 ? -24.573 -19.056 30.138 1.00 81.25 499 TYR A CA 1
ATOM 3983 C C . TYR A 1 499 ? -25.440 -19.207 28.878 1.00 81.25 499 TYR A C 1
ATOM 3985 O O . TYR A 1 499 ? -25.972 -18.218 28.382 1.00 81.25 499 TYR A O 1
ATOM 3993 N N . HIS A 1 500 ? -25.655 -20.435 28.397 1.00 79.19 500 HIS A N 1
ATOM 3994 C CA . HIS A 1 500 ? -26.473 -20.680 27.201 1.00 79.19 500 HIS A CA 1
ATOM 3995 C C . HIS A 1 500 ? -27.978 -20.465 27.415 1.00 79.19 500 HIS A C 1
ATOM 3997 O O . HIS A 1 500 ? -28.699 -20.218 26.454 1.00 79.19 500 HIS A O 1
ATOM 4003 N N . ALA A 1 501 ? -28.461 -20.537 28.657 1.00 78.00 501 ALA A N 1
ATOM 4004 C CA . ALA A 1 501 ? -29.866 -20.313 28.997 1.00 78.00 501 ALA A CA 1
ATOM 4005 C C . ALA A 1 501 ? -30.266 -18.824 29.081 1.00 78.00 501 ALA A C 1
ATOM 4007 O O . ALA A 1 501 ? -31.391 -18.519 29.483 1.00 78.00 501 ALA A O 1
ATOM 4008 N N . ARG A 1 502 ? -29.370 -17.880 28.752 1.00 69.00 502 ARG A N 1
ATOM 4009 C CA . ARG A 1 502 ? -29.665 -16.445 28.856 1.00 69.00 502 ARG A CA 1
ATOM 4010 C C . ARG A 1 502 ? -30.774 -16.033 27.879 1.00 69.00 502 ARG A C 1
ATOM 4012 O O . ARG A 1 502 ? -30.638 -16.189 26.672 1.00 69.00 502 ARG A O 1
ATOM 4019 N N . VAL A 1 503 ? -31.834 -15.424 28.410 1.00 52.72 503 VAL A N 1
ATOM 4020 C CA . VAL A 1 503 ? -32.693 -14.503 27.653 1.00 52.72 503 VAL A CA 1
ATOM 4021 C C . VAL A 1 503 ? -31.958 -13.164 27.645 1.00 52.72 503 VAL A C 1
ATOM 4023 O O . VAL A 1 503 ? -31.571 -12.697 28.717 1.00 52.72 503 VAL A O 1
ATOM 4026 N N . GLU A 1 504 ? -31.705 -12.581 26.470 1.00 51.88 504 GLU A N 1
ATOM 4027 C CA . GLU A 1 504 ? -31.092 -11.252 26.330 1.00 51.88 504 GLU A CA 1
ATOM 4028 C C . GLU A 1 504 ? -31.944 -10.216 27.081 1.00 51.88 504 GLU A C 1
ATOM 4030 O O . GLU A 1 504 ? -32.926 -9.690 26.563 1.00 51.88 504 GLU A O 1
ATOM 4035 N N . GLN A 1 505 ? -31.606 -9.946 28.341 1.00 46.22 505 GLN A N 1
ATOM 4036 C CA . GLN A 1 505 ? -32.070 -8.740 29.007 1.00 46.22 505 GLN A CA 1
ATOM 4037 C C . GLN A 1 505 ? -31.107 -7.626 28.599 1.00 46.22 505 GLN A C 1
ATOM 4039 O O . GLN A 1 505 ? -29.897 -7.794 28.795 1.00 46.22 505 GLN A O 1
ATOM 4044 N N . PRO A 1 506 ? -31.601 -6.520 28.012 1.00 45.25 506 PRO A N 1
ATOM 4045 C CA . PRO A 1 506 ? -30.748 -5.383 27.717 1.00 45.25 506 PRO A CA 1
ATOM 4046 C C . PRO A 1 506 ? -30.075 -4.929 29.020 1.00 45.25 506 PRO A C 1
ATOM 4048 O O . PRO A 1 506 ? -30.716 -4.962 30.078 1.00 45.25 506 PRO A O 1
ATOM 4051 N N . PRO A 1 507 ? -28.781 -4.569 28.982 1.00 53.47 507 PRO A N 1
ATOM 4052 C CA . PRO A 1 507 ? -28.090 -4.107 30.172 1.00 53.47 507 PRO A CA 1
ATOM 4053 C C . PRO A 1 507 ? -28.843 -2.912 30.770 1.00 53.47 507 PRO A C 1
ATOM 4055 O O . PRO A 1 507 ? -29.307 -2.032 30.046 1.00 53.47 507 PRO A O 1
ATOM 4058 N N . ALA A 1 508 ? -28.985 -2.911 32.097 1.00 57.66 508 ALA A N 1
ATOM 4059 C CA . ALA A 1 508 ? -29.438 -1.742 32.845 1.00 57.66 508 ALA A CA 1
ATOM 4060 C C . ALA A 1 508 ? -28.549 -0.533 32.509 1.00 57.66 508 ALA A C 1
ATOM 4062 O O . ALA A 1 508 ? -27.368 -0.739 32.227 1.00 57.66 508 ALA A O 1
ATOM 4063 N N . ASP A 1 509 ? -29.108 0.684 32.564 1.00 68.12 509 ASP A N 1
ATOM 4064 C CA . ASP A 1 509 ? -28.417 1.951 32.270 1.00 68.12 509 ASP A CA 1
ATOM 4065 C C . ASP A 1 509 ? -26.968 1.935 32.779 1.00 68.12 509 ASP A C 1
ATOM 4067 O O . ASP A 1 509 ? -26.701 2.015 33.984 1.00 68.12 509 ASP A O 1
ATOM 4071 N N . VAL A 1 510 ? -26.023 1.773 31.849 1.00 69.88 510 VAL A N 1
ATOM 4072 C CA . VAL A 1 510 ? -24.601 1.711 32.177 1.00 69.88 510 VAL A CA 1
ATOM 4073 C C . VAL A 1 510 ? -24.152 3.127 32.543 1.00 69.88 510 VAL A C 1
ATOM 4075 O O . VAL A 1 510 ? -24.343 4.045 31.743 1.00 69.88 510 VAL A O 1
ATOM 4078 N N . PRO A 1 511 ? -23.540 3.343 33.723 1.00 80.06 511 PRO A N 1
ATOM 4079 C CA . PRO A 1 511 ? -23.054 4.662 34.109 1.00 80.06 511 PRO A CA 1
ATOM 4080 C C . PRO A 1 511 ? -22.048 5.185 33.084 1.00 80.06 511 PRO A C 1
ATOM 4082 O O . PRO A 1 511 ? -21.146 4.446 32.688 1.00 80.06 511 PRO A O 1
ATOM 4085 N N . MET A 1 512 ? -22.164 6.451 32.700 1.00 84.69 512 MET A N 1
ATOM 4086 C CA . MET A 1 512 ? -21.200 7.123 31.831 1.00 84.69 512 MET A CA 1
ATOM 4087 C C . MET A 1 512 ? -20.069 7.745 32.665 1.00 84.69 512 MET A C 1
ATOM 4089 O O . MET A 1 512 ? -20.301 8.252 33.764 1.00 84.69 512 MET A O 1
ATOM 4093 N N . VAL A 1 513 ? -18.835 7.704 32.163 1.00 86.50 513 VAL A N 1
ATOM 4094 C CA . VAL A 1 513 ? -17.661 8.369 32.751 1.00 86.50 513 VAL A CA 1
ATOM 4095 C C . VAL A 1 513 ? -17.064 9.363 31.764 1.00 86.50 513 VAL A C 1
ATOM 4097 O O . VAL A 1 513 ? -17.164 9.174 30.556 1.00 86.50 513 VAL A O 1
ATOM 4100 N N . SER A 1 514 ? -16.419 10.416 32.271 1.00 89.00 514 SER A N 1
ATOM 4101 C CA . SER A 1 514 ? -15.723 11.393 31.426 1.00 89.00 514 SER A CA 1
ATOM 4102 C C . SER A 1 514 ? -14.659 10.707 30.571 1.00 89.00 514 SER A C 1
ATOM 4104 O O . SER A 1 514 ? -13.869 9.907 31.078 1.00 89.00 514 SER A O 1
ATOM 4106 N N . ASN A 1 515 ? -14.604 11.059 29.290 1.00 88.44 515 ASN A N 1
ATOM 4107 C CA . ASN A 1 515 ? -13.556 10.591 28.396 1.00 88.44 515 ASN A CA 1
ATOM 4108 C C . ASN A 1 515 ? -12.207 11.238 28.775 1.00 88.44 515 ASN A C 1
ATOM 4110 O O . ASN A 1 515 ? -12.104 12.468 28.751 1.00 88.44 515 ASN A O 1
ATOM 4114 N N . PRO A 1 516 ? -11.166 10.451 29.104 1.00 87.12 516 PRO A N 1
ATOM 4115 C CA . PRO A 1 516 ? -9.869 10.985 29.521 1.00 87.12 516 PRO A CA 1
ATOM 4116 C C . PRO A 1 516 ? -9.087 11.681 28.399 1.00 87.12 516 PRO A C 1
ATOM 4118 O O . PRO A 1 516 ? -8.173 12.443 28.696 1.00 87.12 516 PRO A O 1
ATOM 4121 N N . VAL A 1 517 ? -9.425 11.434 27.130 1.00 90.69 517 VAL A N 1
ATOM 4122 C CA . VAL A 1 517 ? -8.735 12.025 25.969 1.00 90.69 517 VAL A CA 1
ATOM 4123 C C . VAL A 1 517 ? -9.596 13.051 25.228 1.00 90.69 517 VAL A C 1
ATOM 4125 O O . VAL A 1 517 ? -9.294 13.387 24.087 1.00 90.69 517 VAL A O 1
ATOM 4128 N N . TYR A 1 518 ? -10.676 13.546 25.839 1.00 94.06 518 TYR A N 1
ATOM 4129 C CA . TYR A 1 518 ? -11.510 14.579 25.224 1.00 94.06 518 TYR A CA 1
ATOM 4130 C C . TYR A 1 518 ? -10.689 15.845 24.929 1.00 94.06 518 TYR A C 1
ATOM 4132 O O . TYR A 1 518 ? -10.206 16.511 25.845 1.00 94.06 518 TYR A O 1
ATOM 4140 N N . ASP A 1 519 ? -10.551 16.181 23.647 1.00 96.25 519 ASP A N 1
ATOM 4141 C CA . ASP A 1 519 ? -9.804 17.343 23.164 1.00 96.25 519 ASP A CA 1
ATOM 4142 C C . ASP A 1 519 ? -10.403 17.860 21.839 1.00 96.25 519 ASP A C 1
ATOM 4144 O O . ASP A 1 519 ? -10.035 17.418 20.744 1.00 96.25 519 ASP A O 1
ATOM 4148 N N . PRO A 1 520 ? -11.327 18.834 21.906 1.00 96.94 520 PRO A N 1
ATOM 4149 C CA . PRO A 1 520 ? -11.940 19.418 20.717 1.00 96.94 520 PRO A CA 1
ATOM 4150 C C . PRO A 1 520 ? -10.947 20.116 19.780 1.00 96.94 520 PRO A C 1
ATOM 4152 O O . PRO A 1 520 ? -11.195 20.177 18.575 1.00 96.94 520 PRO A O 1
ATOM 4155 N N . ALA A 1 521 ? -9.840 20.658 20.300 1.00 96.69 521 ALA A N 1
ATOM 4156 C CA . ALA A 1 521 ? -8.839 21.322 19.469 1.00 96.69 521 ALA A CA 1
ATOM 4157 C C . ALA A 1 521 ? -8.103 20.289 18.612 1.00 96.69 521 ALA A C 1
ATOM 4159 O O . ALA A 1 521 ? -8.011 20.456 17.393 1.00 96.69 521 ALA A O 1
ATOM 4160 N N . ARG A 1 522 ? -7.694 19.172 19.226 1.00 96.44 522 ARG A N 1
ATOM 4161 C CA . ARG A 1 522 ? -7.086 18.051 18.506 1.00 96.44 522 ARG A CA 1
ATOM 4162 C C . ARG A 1 522 ? -8.040 17.429 17.492 1.00 96.44 522 ARG A C 1
ATOM 4164 O O . ARG A 1 522 ? -7.650 17.190 16.352 1.00 96.44 522 ARG A O 1
ATOM 4171 N N . ALA A 1 523 ? -9.307 17.232 17.857 1.00 97.00 523 ALA A N 1
ATOM 4172 C CA . ALA A 1 523 ? -10.318 16.755 16.916 1.00 97.00 523 ALA A CA 1
ATOM 4173 C C . ALA A 1 523 ? -10.444 17.672 15.689 1.00 97.00 523 ALA A C 1
ATOM 4175 O O . ALA A 1 523 ? -10.511 17.192 14.559 1.00 97.00 523 ALA A O 1
ATOM 4176 N N . LYS A 1 524 ? -10.411 18.996 15.884 1.00 97.12 524 LYS A N 1
ATOM 4177 C CA . LYS A 1 524 ? -10.466 19.968 14.786 1.00 97.12 524 LYS A CA 1
ATOM 4178 C C . LYS A 1 524 ? -9.259 19.867 13.841 1.00 97.12 524 LYS A C 1
ATOM 4180 O O . LYS A 1 524 ? -9.423 20.035 12.632 1.00 97.12 524 LYS A O 1
ATOM 4185 N N . GLU A 1 525 ? -8.062 19.593 14.359 1.00 96.31 525 GLU A N 1
ATOM 4186 C CA . GLU A 1 525 ? -6.866 19.323 13.543 1.00 96.31 525 GLU A CA 1
ATOM 4187 C C . GLU A 1 525 ? -7.014 18.039 12.724 1.00 96.31 525 GLU A C 1
ATOM 4189 O O . GLU A 1 525 ? -6.743 18.035 11.528 1.00 96.31 525 GLU A O 1
ATOM 4194 N N . LEU A 1 526 ? -7.505 16.966 13.339 1.00 96.94 526 LEU A N 1
ATOM 4195 C CA . LEU A 1 526 ? -7.717 15.687 12.661 1.00 96.94 526 LEU A CA 1
ATOM 4196 C C . LEU A 1 526 ? -8.787 15.790 11.562 1.00 96.94 526 LEU A C 1
ATOM 4198 O O . LEU A 1 526 ? -8.614 15.255 10.470 1.00 96.94 526 LEU A O 1
ATOM 4202 N N . ILE A 1 527 ? -9.860 16.549 11.795 1.00 96.38 527 ILE A N 1
ATOM 4203 C CA . ILE A 1 527 ? -10.872 16.840 10.769 1.00 96.38 527 ILE A CA 1
ATOM 4204 C C . ILE A 1 527 ? -10.277 17.627 9.591 1.00 96.38 527 ILE A C 1
ATOM 4206 O O . ILE A 1 527 ? -10.651 17.387 8.443 1.00 96.38 527 ILE A O 1
ATOM 4210 N N . ARG A 1 528 ? -9.316 18.528 9.834 1.00 95.81 528 ARG A N 1
ATOM 4211 C CA . ARG A 1 528 ? -8.588 19.236 8.763 1.00 95.81 528 ARG A CA 1
ATOM 4212 C C . ARG A 1 528 ? -7.891 18.259 7.816 1.00 95.81 528 ARG A C 1
ATOM 4214 O O . ARG A 1 528 ? -7.961 18.435 6.603 1.00 95.81 528 ARG A O 1
ATOM 4221 N N . GLU A 1 529 ? -7.275 17.217 8.364 1.00 94.38 529 GLU A N 1
ATOM 4222 C CA . GLU A 1 529 ? -6.608 16.170 7.585 1.00 94.38 529 GLU A CA 1
ATOM 4223 C C . GLU A 1 529 ? -7.581 15.388 6.700 1.00 94.38 529 GLU A C 1
ATOM 4225 O O . GLU A 1 529 ? -7.289 15.130 5.532 1.00 94.38 529 GLU A O 1
ATOM 4230 N N . VAL A 1 530 ? -8.786 15.110 7.202 1.00 92.00 530 VAL A N 1
ATOM 4231 C CA . VAL A 1 530 ? -9.855 14.488 6.406 1.00 92.00 530 VAL A CA 1
ATOM 4232 C C . VAL A 1 530 ? -10.235 15.354 5.195 1.00 92.00 530 VAL A C 1
ATOM 4234 O O . VAL A 1 530 ? -10.437 14.827 4.099 1.00 92.00 530 VAL A O 1
ATOM 4237 N N . PHE A 1 531 ? -10.276 16.684 5.343 1.00 92.50 531 PHE A N 1
ATOM 4238 C CA . PHE A 1 531 ? -10.527 17.585 4.211 1.00 92.50 531 PHE A CA 1
ATOM 4239 C C . PHE A 1 531 ? -9.396 17.568 3.176 1.00 92.50 531 PHE A C 1
ATOM 4241 O O . PHE A 1 531 ? -9.691 17.540 1.980 1.00 92.50 531 PHE A O 1
ATOM 4248 N N . TYR A 1 532 ? -8.128 17.519 3.598 1.00 91.19 532 TYR A N 1
ATOM 4249 C CA . TYR A 1 532 ? -7.009 17.374 2.660 1.00 91.19 532 TYR A CA 1
ATOM 4250 C C . TYR A 1 532 ? -7.064 16.045 1.894 1.00 91.19 532 TYR A C 1
ATOM 4252 O O . TYR A 1 532 ? -6.841 16.031 0.682 1.00 91.19 532 TYR A O 1
ATOM 4260 N N . ALA A 1 533 ? -7.421 14.945 2.565 1.00 87.50 533 ALA A N 1
ATOM 4261 C CA . ALA A 1 533 ? -7.634 13.654 1.910 1.00 87.50 533 ALA A CA 1
ATOM 4262 C C . ALA A 1 533 ? -8.766 13.728 0.868 1.00 87.50 533 ALA A C 1
ATOM 4264 O O . ALA A 1 533 ? -8.640 13.220 -0.249 1.00 87.50 533 ALA A O 1
ATOM 4265 N N . GLY A 1 534 ? -9.861 14.414 1.203 1.00 85.56 534 GLY A N 1
ATOM 4266 C CA . GLY A 1 534 ? -10.966 14.657 0.279 1.00 85.56 534 GLY A CA 1
ATOM 4267 C C . GLY A 1 534 ? -10.586 15.493 -0.941 1.00 85.56 534 GLY A C 1
ATOM 4268 O O . GLY A 1 534 ? -11.016 15.203 -2.060 1.00 85.56 534 GLY A O 1
ATOM 4269 N N . GLU A 1 535 ? -9.753 16.516 -0.750 1.00 86.19 535 GLU A N 1
ATOM 4270 C CA . GLU A 1 535 ? -9.209 17.313 -1.847 1.00 86.19 535 GLU A CA 1
ATOM 4271 C C . GLU A 1 535 ? -8.310 16.469 -2.758 1.00 86.19 535 GLU A C 1
ATOM 4273 O O . GLU A 1 535 ? -8.462 16.525 -3.981 1.00 86.19 535 GLU A O 1
ATOM 4278 N N . ALA A 1 536 ? -7.444 15.624 -2.188 1.00 84.31 536 ALA A N 1
ATOM 4279 C CA . ALA A 1 536 ? -6.611 14.696 -2.949 1.00 84.31 536 ALA A CA 1
ATOM 4280 C C . ALA A 1 536 ? -7.468 13.750 -3.812 1.00 84.31 536 ALA A C 1
ATOM 4282 O O . ALA A 1 536 ? -7.230 13.608 -5.018 1.00 84.31 536 ALA A O 1
ATOM 4283 N N . LEU A 1 537 ? -8.526 13.169 -3.236 1.00 80.12 537 LEU A N 1
ATOM 4284 C CA . LEU A 1 537 ? -9.463 12.318 -3.971 1.00 80.12 537 LEU A CA 1
ATOM 4285 C C . LEU A 1 537 ? -10.123 13.072 -5.135 1.00 80.12 537 LEU A C 1
ATOM 4287 O O . LEU A 1 537 ? -10.184 12.560 -6.255 1.00 80.12 537 LEU A O 1
ATOM 4291 N N . LYS A 1 538 ? -10.558 14.315 -4.907 1.00 82.38 538 LYS A N 1
ATOM 4292 C CA . LYS A 1 538 ? -11.161 15.156 -5.947 1.00 82.38 538 LYS A CA 1
ATOM 4293 C C . LYS A 1 538 ? -10.178 15.488 -7.070 1.00 82.38 538 LYS A C 1
ATOM 4295 O O . LYS A 1 538 ? -10.522 15.327 -8.238 1.00 82.38 538 LYS A O 1
ATOM 4300 N N . VAL A 1 539 ? -8.950 15.901 -6.743 1.00 83.00 539 VAL A N 1
ATOM 4301 C CA . VAL A 1 539 ? -7.885 16.172 -7.730 1.00 83.00 539 VAL A CA 1
ATOM 4302 C C . VAL A 1 539 ? -7.646 14.946 -8.607 1.00 83.00 539 VAL A C 1
ATOM 4304 O O . VAL A 1 539 ? -7.500 15.056 -9.828 1.00 83.00 539 VAL A O 1
ATOM 4307 N N . ARG A 1 540 ? -7.642 13.759 -7.996 1.00 77.31 540 ARG A N 1
ATOM 4308 C CA . ARG A 1 540 ? -7.475 12.498 -8.709 1.00 77.31 540 ARG A CA 1
ATOM 4309 C C . ARG A 1 540 ? -8.643 12.197 -9.640 1.00 77.31 540 ARG A C 1
ATOM 4311 O O . ARG A 1 540 ? -8.411 11.879 -10.805 1.00 77.31 540 ARG A O 1
ATOM 4318 N N . GLN A 1 541 ? -9.876 12.319 -9.157 1.00 77.31 541 GLN A N 1
ATOM 4319 C CA . GLN A 1 541 ? -11.077 12.135 -9.974 1.00 77.31 541 GLN A CA 1
ATOM 4320 C C . GLN A 1 541 ? -11.112 13.121 -11.149 1.00 77.31 541 GLN A C 1
ATOM 4322 O O . GLN A 1 541 ? -11.398 12.723 -12.277 1.00 77.31 541 GLN A O 1
ATOM 4327 N N . ASP A 1 542 ? -10.746 14.383 -10.919 1.00 78.69 542 ASP A N 1
ATOM 4328 C CA . ASP A 1 542 ? -10.653 15.402 -11.965 1.00 78.69 542 ASP A CA 1
ATOM 4329 C C . ASP A 1 542 ? -9.558 15.074 -12.989 1.00 78.69 542 ASP A C 1
ATOM 4331 O O . ASP A 1 542 ? -9.745 15.310 -14.184 1.00 78.69 542 ASP A O 1
ATOM 4335 N N . TYR A 1 543 ? -8.430 14.500 -12.562 1.00 77.62 543 TYR A N 1
ATOM 4336 C CA . TYR A 1 543 ? -7.398 13.995 -13.468 1.00 77.62 543 TYR A CA 1
ATOM 4337 C C . TYR A 1 543 ? -7.904 12.820 -14.317 1.00 77.62 543 TYR A C 1
ATOM 4339 O O . TYR A 1 543 ? -7.766 12.853 -15.540 1.00 77.62 543 TYR A O 1
ATOM 4347 N N . LEU A 1 544 ? -8.536 11.818 -13.696 1.00 74.19 544 LEU A N 1
ATOM 4348 C CA . LEU A 1 544 ? -9.086 10.647 -14.393 1.00 74.19 544 LEU A CA 1
ATOM 4349 C C . LEU A 1 544 ? -10.202 11.030 -15.374 1.00 74.19 544 LEU A C 1
ATOM 4351 O O . LEU A 1 544 ? -10.285 10.480 -16.469 1.00 74.19 544 LEU A O 1
ATOM 4355 N N . ALA A 1 545 ? -11.026 12.015 -15.017 1.00 76.62 545 ALA A N 1
ATOM 4356 C CA . ALA A 1 545 ? -12.080 12.542 -15.876 1.00 76.62 545 ALA A CA 1
ATOM 4357 C C . ALA A 1 545 ? -11.565 13.502 -16.967 1.00 76.62 545 ALA A C 1
ATOM 4359 O O . ALA A 1 545 ? -12.369 14.012 -17.750 1.00 76.62 545 ALA A O 1
ATOM 4360 N N . GLY A 1 546 ? -10.261 13.810 -16.996 1.00 73.44 546 GLY A N 1
ATOM 4361 C CA . GLY A 1 546 ? -9.676 14.805 -17.902 1.00 73.44 546 GLY A CA 1
ATOM 4362 C C . GLY A 1 546 ? -10.171 16.238 -17.657 1.00 73.44 546 GLY A C 1
ATOM 4363 O O . GLY A 1 546 ? -10.098 17.081 -18.547 1.00 73.44 546 GLY A O 1
ATOM 4364 N N . ARG A 1 547 ? -10.718 16.521 -16.467 1.00 65.81 547 ARG A N 1
ATOM 4365 C CA . ARG A 1 547 ? -11.336 17.804 -16.082 1.00 65.81 547 ARG A CA 1
ATOM 4366 C C . ARG A 1 547 ? -10.399 18.743 -15.334 1.00 65.81 547 ARG A C 1
ATOM 4368 O O . ARG A 1 547 ? -10.756 19.906 -15.136 1.00 65.81 547 ARG A O 1
ATOM 4375 N N . SER A 1 548 ? -9.234 18.271 -14.897 1.00 60.41 548 SER A N 1
ATOM 4376 C CA . SER A 1 548 ? -8.323 19.110 -14.121 1.00 60.41 548 SER A CA 1
ATOM 4377 C C . SER A 1 548 ? -7.906 20.346 -14.931 1.00 60.41 548 SER A C 1
ATOM 4379 O O . SER A 1 548 ? -7.311 20.248 -15.999 1.00 60.41 548 SER A O 1
ATOM 4381 N N . LYS A 1 549 ? -8.234 21.544 -14.426 1.00 54.69 549 LYS A N 1
ATOM 4382 C CA . LYS A 1 549 ? -7.865 22.828 -15.054 1.00 54.69 549 LYS A CA 1
ATOM 4383 C C . LYS A 1 549 ? -6.346 23.035 -15.096 1.00 54.69 549 LYS A C 1
ATOM 4385 O O . LYS A 1 549 ? -5.873 23.763 -15.966 1.00 54.69 549 LYS A O 1
ATOM 4390 N N . ILE A 1 550 ? -5.617 22.348 -14.213 1.00 53.25 550 ILE A N 1
ATOM 4391 C CA . ILE A 1 550 ? -4.151 22.251 -14.183 1.00 53.25 550 ILE A CA 1
ATOM 4392 C C . ILE A 1 550 ? -3.622 21.541 -15.452 1.00 53.25 550 ILE A C 1
ATOM 4394 O O . ILE A 1 550 ? -2.547 21.856 -15.953 1.00 53.25 550 ILE A O 1
ATOM 4398 N N . LEU A 1 551 ? -4.423 20.670 -16.086 1.00 49.16 551 LEU A N 1
ATOM 4399 C CA . LEU A 1 551 ? -4.068 19.966 -17.329 1.00 49.16 551 LEU A CA 1
ATOM 4400 C C . LEU A 1 551 ? -4.118 20.831 -18.597 1.00 49.16 551 LEU A C 1
ATOM 4402 O O . LEU A 1 551 ? -3.829 20.322 -19.676 1.00 49.16 551 LEU A O 1
ATOM 4406 N N . LYS A 1 552 ? -4.432 22.135 -18.529 1.00 44.72 552 LYS A N 1
ATOM 4407 C CA . LYS A 1 552 ? -4.423 22.990 -19.737 1.00 44.72 552 LYS A CA 1
ATOM 4408 C C . LYS A 1 552 ? -3.026 23.215 -20.349 1.00 44.72 552 LYS A C 1
ATOM 4410 O O . LYS A 1 552 ? -2.925 23.872 -21.381 1.00 44.72 552 LYS A O 1
ATOM 4415 N N . GLY A 1 553 ? -1.979 22.623 -19.773 1.00 46.09 553 GLY A N 1
ATOM 4416 C CA . GLY A 1 553 ? -0.658 22.474 -20.392 1.00 46.09 553 GLY A CA 1
ATOM 4417 C C . GLY A 1 553 ? 0.212 21.351 -19.809 1.00 46.09 553 GLY A C 1
ATOM 4418 O O . GLY A 1 553 ? 1.354 21.200 -20.241 1.00 46.09 553 GLY A O 1
ATOM 4419 N N . ALA A 1 554 ? -0.285 20.577 -18.837 1.00 42.00 554 ALA A N 1
ATOM 4420 C CA . ALA A 1 554 ? 0.505 19.562 -18.147 1.00 42.00 554 ALA A CA 1
ATOM 4421 C C . ALA A 1 554 ? 0.538 18.227 -18.912 1.00 42.00 554 ALA A C 1
ATOM 4423 O O . ALA A 1 554 ? -0.459 17.772 -19.468 1.00 42.00 554 ALA A O 1
ATOM 4424 N N . SER A 1 555 ? 1.729 17.625 -18.914 1.00 50.09 555 SER A N 1
ATOM 4425 C CA . SER A 1 555 ? 2.068 16.286 -19.412 1.00 50.09 555 SER A CA 1
ATOM 4426 C C . SER A 1 555 ? 1.034 15.218 -19.028 1.00 50.09 555 SER A C 1
ATOM 4428 O O . SER A 1 555 ? 0.428 15.297 -17.963 1.00 50.09 555 SER A O 1
ATOM 4430 N N . ASP A 1 556 ? 0.954 14.132 -19.807 1.00 58.66 556 ASP A N 1
ATOM 4431 C CA . ASP A 1 556 ? 0.232 12.884 -19.490 1.00 58.66 556 ASP A CA 1
ATOM 4432 C C . ASP A 1 556 ? 0.704 12.190 -18.185 1.00 58.66 556 ASP A C 1
ATOM 4434 O O . ASP A 1 556 ? 0.361 11.037 -17.934 1.00 58.66 556 ASP A O 1
ATOM 4438 N N . ASP A 1 557 ? 1.496 12.853 -17.347 1.00 67.81 557 ASP A N 1
ATOM 4439 C CA . ASP A 1 557 ? 2.111 12.326 -16.136 1.00 67.81 557 ASP A CA 1
ATOM 4440 C C . ASP A 1 557 ? 1.420 12.918 -14.902 1.00 67.81 557 ASP A C 1
ATOM 4442 O O . ASP A 1 557 ? 1.550 14.110 -14.619 1.00 67.81 557 ASP A O 1
ATOM 4446 N N . PHE A 1 558 ? 0.713 12.083 -14.135 1.00 71.50 558 PHE A N 1
ATOM 4447 C CA . PHE A 1 558 ? 0.079 12.502 -12.881 1.00 71.50 558 PHE A CA 1
ATOM 4448 C C . PHE A 1 558 ? 1.089 13.089 -11.885 1.00 71.50 558 PHE A C 1
ATOM 4450 O O . PHE A 1 558 ? 0.733 13.955 -11.089 1.00 71.50 558 PHE A O 1
ATOM 4457 N N . ASN A 1 559 ? 2.361 12.683 -11.949 1.00 72.62 559 ASN A N 1
ATOM 4458 C CA . ASN A 1 559 ? 3.391 13.251 -11.084 1.00 72.62 559 ASN A CA 1
ATOM 4459 C C . ASN A 1 559 ? 3.646 14.735 -11.372 1.00 72.62 559 ASN A C 1
ATOM 4461 O O . ASN A 1 559 ? 4.047 15.458 -10.467 1.00 72.62 559 ASN A O 1
ATOM 4465 N N . ALA A 1 560 ? 3.398 15.209 -12.598 1.00 73.06 560 ALA A N 1
ATOM 4466 C CA . ALA A 1 560 ? 3.469 16.635 -12.903 1.00 73.06 560 ALA A CA 1
ATOM 4467 C C . ALA A 1 560 ? 2.363 17.404 -12.169 1.00 73.06 560 ALA A C 1
ATOM 4469 O O . ALA A 1 560 ? 2.648 18.417 -11.544 1.00 73.06 560 ALA A O 1
ATOM 4470 N N . VAL A 1 561 ? 1.137 16.865 -12.156 1.00 75.12 561 VAL A N 1
ATOM 4471 C CA . VAL A 1 561 ? 0.015 17.433 -11.387 1.00 75.12 561 VAL A CA 1
ATOM 4472 C C . VAL A 1 561 ? 0.347 17.459 -9.896 1.00 75.12 561 VAL A C 1
ATOM 4474 O O . VAL A 1 561 ? 0.147 18.479 -9.249 1.00 75.12 561 VAL A O 1
ATOM 4477 N N . ARG A 1 562 ? 0.912 16.371 -9.357 1.00 80.62 562 ARG A N 1
ATOM 4478 C CA . ARG A 1 562 ? 1.300 16.276 -7.940 1.00 80.62 562 ARG A CA 1
ATOM 4479 C C . ARG A 1 562 ? 2.289 17.350 -7.497 1.00 80.62 562 ARG A C 1
ATOM 4481 O O . ARG A 1 562 ? 2.145 17.875 -6.401 1.00 80.62 562 ARG A O 1
ATOM 4488 N N . LYS A 1 563 ? 3.265 17.697 -8.343 1.00 79.31 563 LYS A N 1
ATOM 4489 C CA . LYS A 1 563 ? 4.271 18.732 -8.041 1.00 79.31 563 LYS A CA 1
ATOM 4490 C C . LYS A 1 563 ? 3.674 20.126 -7.842 1.00 79.31 563 LYS A C 1
ATOM 4492 O O . LYS A 1 563 ? 4.323 20.970 -7.236 1.00 79.31 563 LYS A O 1
ATOM 4497 N N . GLU A 1 564 ? 2.474 20.366 -8.360 1.00 81.00 564 GLU A N 1
ATOM 4498 C CA . GLU A 1 564 ? 1.758 21.634 -8.202 1.00 81.00 564 GLU A CA 1
ATOM 4499 C C . GLU A 1 564 ? 0.824 21.639 -6.981 1.00 81.00 564 GLU A C 1
ATOM 4501 O O . GLU A 1 564 ? 0.262 22.680 -6.642 1.00 81.00 564 GLU A O 1
ATOM 4506 N N . LEU A 1 565 ? 0.644 20.495 -6.311 1.00 82.88 565 LEU A N 1
ATOM 4507 C CA . LEU A 1 565 ? -0.210 20.388 -5.133 1.00 82.88 565 LEU A CA 1
ATOM 4508 C C . LEU A 1 565 ? 0.513 20.876 -3.877 1.00 82.88 565 LEU A C 1
ATOM 4510 O O . LEU A 1 565 ? 1.722 20.719 -3.717 1.00 82.88 565 LEU A O 1
ATOM 4514 N N . ASN A 1 566 ? -0.264 21.412 -2.936 1.00 85.62 566 ASN A N 1
ATOM 4515 C CA . ASN A 1 566 ? 0.203 21.648 -1.575 1.00 85.62 566 ASN A CA 1
ATOM 4516 C C . ASN A 1 566 ? 0.696 20.322 -0.963 1.00 85.62 566 ASN A C 1
ATOM 4518 O O . ASN A 1 566 ? 0.043 19.292 -1.125 1.00 85.62 566 ASN A O 1
ATOM 4522 N N . ASN A 1 567 ? 1.797 20.354 -0.207 1.00 85.88 567 ASN A N 1
ATOM 4523 C CA . ASN A 1 567 ? 2.336 19.209 0.536 1.00 85.88 567 ASN A CA 1
ATOM 4524 C C . ASN A 1 567 ? 1.281 18.464 1.375 1.00 85.88 567 ASN A C 1
ATOM 4526 O O . ASN A 1 567 ? 1.347 17.241 1.480 1.00 85.88 567 ASN A O 1
ATOM 4530 N N . ASN A 1 568 ? 0.300 19.180 1.935 1.00 87.81 568 ASN A N 1
ATOM 4531 C CA . ASN A 1 568 ? -0.789 18.591 2.721 1.00 87.81 568 ASN A CA 1
ATOM 4532 C C . ASN A 1 568 ? -1.753 17.736 1.888 1.00 87.81 568 ASN A C 1
ATOM 4534 O O . ASN A 1 568 ? -2.380 16.833 2.432 1.00 87.81 568 ASN A O 1
ATOM 4538 N N . VAL A 1 569 ? -1.839 17.993 0.581 1.00 86.31 569 VAL A N 1
ATOM 4539 C CA . VAL A 1 569 ? -2.639 17.227 -0.385 1.00 86.31 569 VAL A CA 1
ATOM 4540 C C . VAL A 1 569 ? -1.763 16.196 -1.107 1.00 86.31 569 VAL A C 1
ATOM 4542 O O . VAL A 1 569 ? -2.184 15.057 -1.280 1.00 86.31 569 VAL A O 1
ATOM 4545 N N . ASP A 1 570 ? -0.523 16.546 -1.479 1.00 84.25 570 ASP A N 1
ATOM 4546 C CA . ASP A 1 570 ? 0.417 15.627 -2.142 1.00 84.25 570 ASP A CA 1
ATOM 4547 C C . ASP A 1 570 ? 0.740 14.395 -1.286 1.00 84.25 570 ASP A C 1
ATOM 4549 O O . ASP A 1 570 ? 0.925 13.302 -1.831 1.00 84.25 570 ASP A O 1
ATOM 4553 N N . LYS A 1 571 ? 0.801 14.559 0.045 1.00 86.06 571 LYS A N 1
ATOM 4554 C CA . LYS A 1 571 ? 1.172 13.468 0.952 1.00 86.06 571 LYS A CA 1
ATOM 4555 C C . LYS A 1 571 ? 0.310 12.224 0.744 1.00 86.06 571 LYS A C 1
ATOM 4557 O O . LYS A 1 571 ? 0.869 11.164 0.519 1.00 86.06 571 LYS A O 1
ATOM 4562 N N . TRP A 1 572 ? -0.998 12.389 0.547 1.00 82.00 572 TRP A N 1
ATOM 4563 C CA . TRP A 1 572 ? -1.964 11.308 0.292 1.00 82.00 572 TRP A CA 1
ATOM 4564 C C . TRP A 1 572 ? -1.725 10.491 -0.995 1.00 82.00 572 TRP A C 1
ATOM 4566 O O . TRP A 1 572 ? -2.421 9.510 -1.246 1.00 82.00 572 TRP A O 1
ATOM 4576 N N . PHE A 1 573 ? -0.749 10.866 -1.827 1.00 76.69 573 PHE A N 1
ATOM 4577 C CA . PHE A 1 573 ? -0.316 10.108 -3.005 1.00 76.69 573 PHE A CA 1
ATOM 4578 C C . PHE A 1 573 ? 1.057 9.431 -2.828 1.00 76.69 573 PHE A C 1
ATOM 4580 O O . PHE A 1 573 ? 1.590 8.860 -3.787 1.00 76.69 573 PHE A O 1
ATOM 4587 N N . ARG A 1 574 ? 1.707 9.548 -1.663 1.00 70.38 574 ARG A N 1
ATOM 4588 C CA . ARG A 1 574 ? 3.075 9.045 -1.430 1.00 70.38 574 ARG A CA 1
ATOM 4589 C C . ARG A 1 574 ? 3.114 7.538 -1.236 1.00 70.38 574 ARG A C 1
ATOM 4591 O O . ARG A 1 574 ? 4.025 6.891 -1.749 1.00 70.38 574 ARG A O 1
ATOM 4598 N N . LEU A 1 575 ? 2.116 6.974 -0.570 1.00 66.00 575 LEU A N 1
ATOM 4599 C CA . LEU A 1 575 ? 2.029 5.539 -0.321 1.00 66.00 575 LEU A CA 1
ATOM 4600 C C . LEU A 1 575 ? 1.307 4.815 -1.466 1.00 66.00 575 LEU A C 1
ATOM 4602 O O . LEU A 1 575 ? 0.159 4.386 -1.350 1.00 66.00 575 LEU A O 1
ATOM 4606 N N . LEU A 1 576 ? 2.020 4.672 -2.590 1.00 51.56 576 LEU A N 1
ATOM 4607 C CA . LEU A 1 576 ? 1.539 3.992 -3.799 1.00 51.56 576 LEU A CA 1
ATOM 4608 C C . LEU A 1 576 ? 1.102 2.537 -3.548 1.00 51.56 576 LEU A C 1
ATOM 4610 O O . LEU A 1 576 ? 0.213 2.055 -4.242 1.00 51.56 576 LEU A O 1
ATOM 4614 N N . ASP A 1 577 ? 1.663 1.860 -2.544 1.00 45.44 577 ASP A N 1
ATOM 4615 C CA . ASP A 1 577 ? 1.355 0.454 -2.239 1.00 45.44 577 ASP A CA 1
ATOM 4616 C C . ASP A 1 577 ? -0.039 0.267 -1.615 1.00 45.44 577 ASP A C 1
ATOM 4618 O O . ASP A 1 577 ? -0.690 -0.756 -1.827 1.00 45.44 577 ASP A O 1
ATOM 4622 N N . PHE A 1 578 ? -0.542 1.285 -0.910 1.00 50.97 578 PHE A N 1
ATOM 4623 C CA . PHE A 1 578 ? -1.911 1.318 -0.381 1.00 50.97 578 PHE A CA 1
ATOM 4624 C C . PHE A 1 578 ? -2.875 2.037 -1.331 1.00 50.97 578 PHE A C 1
ATOM 4626 O O . PHE A 1 578 ? -4.087 1.977 -1.151 1.00 50.97 578 PHE A O 1
ATOM 4633 N N . PHE A 1 579 ? -2.361 2.659 -2.393 1.00 48.34 579 PHE A N 1
ATOM 4634 C CA . PHE A 1 579 ? -3.137 3.345 -3.427 1.00 48.34 579 PHE A CA 1
ATOM 4635 C C . PHE A 1 579 ? -4.186 2.458 -4.110 1.00 48.34 579 PHE A C 1
ATOM 4637 O O . PHE A 1 579 ? -5.316 2.913 -4.269 1.00 48.34 579 PHE A O 1
ATOM 4644 N N . PRO A 1 580 ? -3.916 1.175 -4.420 1.00 47.38 580 PRO A N 1
ATOM 4645 C CA . PRO A 1 580 ? -4.953 0.253 -4.861 1.00 47.38 580 PRO A CA 1
ATOM 4646 C C . PRO A 1 580 ? -5.999 -0.044 -3.785 1.00 47.38 580 PRO A C 1
ATOM 4648 O O . PRO A 1 580 ? -7.141 -0.275 -4.148 1.00 47.38 580 PRO A O 1
ATOM 4651 N N . ILE A 1 581 ? -5.664 -0.017 -2.489 1.00 52.53 581 ILE A N 1
ATOM 4652 C CA . ILE A 1 581 ? -6.659 -0.136 -1.409 1.00 52.53 581 ILE A CA 1
ATOM 4653 C C . ILE A 1 581 ? -7.518 1.135 -1.394 1.00 52.53 581 ILE A C 1
ATOM 4655 O O . ILE A 1 581 ? -8.731 1.032 -1.452 1.00 52.53 581 ILE A O 1
ATOM 4659 N N . TYR A 1 582 ? -6.928 2.328 -1.490 1.00 47.44 582 TYR A N 1
ATOM 4660 C CA . TYR A 1 582 ? -7.683 3.580 -1.640 1.00 47.44 582 TYR A CA 1
ATOM 4661 C C . TYR A 1 582 ? -8.558 3.641 -2.916 1.00 47.44 582 TYR A C 1
ATOM 4663 O O . TYR A 1 582 ? -9.562 4.350 -2.920 1.00 47.44 582 TYR A O 1
ATOM 4671 N N . MET A 1 583 ? -8.190 2.937 -4.001 1.00 43.16 583 MET A N 1
ATOM 4672 C CA . MET A 1 583 ? -8.761 3.143 -5.346 1.00 43.16 583 MET A CA 1
ATOM 4673 C C . MET A 1 583 ? -9.465 1.941 -6.005 1.00 43.16 583 MET A C 1
ATOM 4675 O O . MET A 1 583 ? -10.139 2.157 -7.014 1.00 43.16 583 MET A O 1
ATOM 4679 N N . ARG A 1 584 ? -9.336 0.687 -5.523 1.00 46.25 584 ARG A N 1
ATOM 4680 C CA . ARG A 1 584 ? -9.984 -0.482 -6.183 1.00 46.25 584 ARG A CA 1
ATOM 4681 C C . ARG A 1 584 ? -11.506 -0.322 -6.254 1.00 46.25 584 ARG A C 1
ATOM 4683 O O . ARG A 1 584 ? -12.108 -0.859 -7.178 1.00 46.25 584 ARG A O 1
ATOM 4690 N N . ASP A 1 585 ? -12.077 0.489 -5.367 1.00 43.00 585 ASP A N 1
ATOM 4691 C CA . ASP A 1 585 ? -13.445 0.994 -5.434 1.00 43.00 585 ASP A CA 1
ATOM 4692 C C . ASP A 1 585 ? -13.435 2.497 -5.785 1.00 43.00 585 ASP A C 1
ATOM 4694 O O . ASP A 1 585 ? -13.674 3.363 -4.944 1.00 43.00 585 ASP A O 1
ATOM 4698 N N . ALA A 1 586 ? -13.176 2.836 -7.054 1.00 33.34 586 ALA A N 1
ATOM 4699 C CA . ALA A 1 586 ? -13.270 4.206 -7.591 1.00 33.34 586 ALA A CA 1
ATOM 4700 C C . ALA A 1 586 ? -14.684 4.839 -7.473 1.00 33.34 586 ALA A C 1
ATOM 4702 O O . ALA A 1 586 ? -14.913 5.956 -7.936 1.00 33.34 586 ALA A O 1
ATOM 4703 N N . THR A 1 587 ? -15.628 4.126 -6.858 1.00 36.69 587 THR A N 1
ATOM 4704 C CA . THR A 1 587 ? -16.979 4.549 -6.484 1.00 36.69 587 THR A CA 1
ATOM 4705 C C . THR A 1 587 ? -17.060 5.203 -5.101 1.00 36.69 587 THR A C 1
ATOM 4707 O O . THR A 1 587 ? -18.080 5.812 -4.809 1.00 36.69 587 THR A O 1
ATOM 4710 N N . GLY A 1 588 ? -16.013 5.126 -4.266 1.00 41.19 588 GLY A N 1
ATOM 4711 C CA . GLY A 1 588 ? -16.090 5.520 -2.850 1.00 41.19 588 GLY A CA 1
ATOM 4712 C C . GLY A 1 588 ? -16.561 4.389 -1.926 1.00 41.19 588 GLY A C 1
ATOM 4713 O O . GLY A 1 588 ? -16.499 4.532 -0.706 1.00 41.19 588 GLY A O 1
ATOM 4714 N N . ASP A 1 589 ? -16.921 3.229 -2.489 1.00 47.88 589 ASP A N 1
ATOM 4715 C CA . ASP A 1 589 ? -17.531 2.137 -1.731 1.00 47.88 589 ASP A CA 1
ATOM 4716 C C . ASP A 1 589 ? -16.602 1.515 -0.688 1.00 47.88 589 ASP A C 1
ATOM 4718 O O . ASP A 1 589 ? -17.107 0.951 0.270 1.00 47.88 589 ASP A O 1
ATOM 4722 N N . LEU A 1 590 ? -15.270 1.551 -0.829 1.00 48.53 590 LEU A N 1
ATOM 4723 C CA . LEU A 1 590 ? -14.413 0.905 0.174 1.00 48.53 590 LEU A CA 1
ATOM 4724 C C . LEU A 1 590 ? -14.499 1.631 1.521 1.00 48.53 590 LEU A C 1
ATOM 4726 O O . LEU A 1 590 ? -14.580 0.980 2.563 1.00 48.53 590 LEU A O 1
ATOM 4730 N N . TRP A 1 591 ? -14.520 2.966 1.496 1.00 55.72 591 TRP A N 1
ATOM 4731 C CA . TRP A 1 591 ? -14.735 3.767 2.696 1.00 55.72 591 TRP A CA 1
ATOM 4732 C C . TRP A 1 591 ? -16.091 3.434 3.292 1.00 55.72 591 TRP A C 1
ATOM 4734 O O . TRP A 1 591 ? -16.137 2.967 4.421 1.00 55.72 591 TRP A O 1
ATOM 4744 N N . ASP A 1 592 ? -17.152 3.511 2.493 1.00 55.16 592 ASP A N 1
ATOM 4745 C CA . ASP A 1 592 ? -18.514 3.213 2.937 1.00 55.16 592 ASP A CA 1
ATOM 4746 C C . ASP A 1 592 ? -18.687 1.758 3.407 1.00 55.16 592 ASP A C 1
ATOM 4748 O O . ASP A 1 592 ? -19.448 1.488 4.330 1.00 55.16 592 ASP A O 1
ATOM 4752 N N . ARG A 1 593 ? -17.953 0.793 2.846 1.00 58.09 593 ARG A N 1
ATOM 4753 C CA . ARG A 1 593 ? -17.956 -0.609 3.300 1.00 58.09 593 ARG A CA 1
ATOM 4754 C C . ARG A 1 593 ? -17.237 -0.777 4.639 1.00 58.09 593 ARG A C 1
ATOM 4756 O O . ARG A 1 593 ? -17.663 -1.610 5.443 1.00 58.09 593 ARG A O 1
ATOM 4763 N N . ILE A 1 594 ? -16.160 -0.023 4.878 1.00 57.19 594 ILE A N 1
ATOM 4764 C CA . ILE A 1 594 ? -15.347 -0.109 6.102 1.00 57.19 594 ILE A CA 1
ATOM 4765 C C . ILE A 1 594 ? -15.971 0.710 7.240 1.00 57.19 594 ILE A C 1
ATOM 4767 O O . ILE A 1 594 ? -16.155 0.178 8.334 1.00 57.19 594 ILE A O 1
ATOM 4771 N N . THR A 1 595 ? -16.313 1.976 6.992 1.00 57.66 595 THR A N 1
ATOM 4772 C CA . THR A 1 595 ? -16.857 2.930 7.977 1.00 57.66 595 THR A CA 1
ATOM 4773 C C . THR A 1 595 ? -18.385 2.917 8.044 1.00 57.66 595 THR A C 1
ATOM 4775 O O . THR A 1 595 ? -18.954 3.406 9.020 1.00 57.66 595 THR A O 1
ATOM 4778 N N . GLY A 1 596 ? -19.069 2.399 7.017 1.00 59.50 596 GLY A N 1
ATOM 4779 C CA . GLY A 1 596 ? -20.525 2.507 6.885 1.00 59.50 596 GLY A CA 1
ATOM 4780 C C . GLY A 1 596 ? -21.021 3.898 6.472 1.00 59.50 596 GLY A C 1
ATOM 4781 O O . GLY A 1 596 ? -22.235 4.101 6.452 1.00 59.50 596 GLY A O 1
ATOM 4782 N N . ARG A 1 597 ? -20.124 4.870 6.233 1.00 68.00 597 ARG A N 1
ATOM 4783 C CA . ARG A 1 597 ? -20.449 6.300 6.078 1.00 68.00 597 ARG A CA 1
ATOM 4784 C C . ARG A 1 597 ? -19.463 7.029 5.158 1.00 68.00 597 ARG A C 1
ATOM 4786 O O . ARG A 1 597 ? -18.254 6.818 5.276 1.00 68.00 597 ARG A O 1
ATOM 4793 N N . ASP A 1 598 ? -19.967 7.998 4.391 1.00 80.06 598 ASP A N 1
ATOM 4794 C CA . ASP A 1 598 ? -19.123 8.911 3.613 1.00 80.06 598 ASP A CA 1
ATOM 4795 C C . ASP A 1 598 ? -18.237 9.732 4.565 1.00 80.06 598 ASP A C 1
ATOM 4797 O O . ASP A 1 598 ? -18.713 10.439 5.465 1.00 80.06 598 ASP A O 1
ATOM 4801 N N . LEU A 1 599 ? -16.925 9.605 4.371 1.00 83.25 599 LEU A N 1
ATOM 4802 C CA . LEU A 1 599 ? -15.897 10.210 5.211 1.00 83.25 599 LEU A CA 1
ATOM 4803 C C . LEU A 1 599 ? -16.012 11.745 5.259 1.00 83.25 599 LEU A C 1
ATOM 4805 O O . LEU A 1 599 ? -15.906 12.345 6.331 1.00 83.25 599 LEU A O 1
ATOM 4809 N N . LEU A 1 600 ? -16.223 12.383 4.104 1.00 86.94 600 LEU A N 1
ATOM 4810 C CA . LEU A 1 600 ? -16.294 13.838 3.996 1.00 86.94 600 LEU A CA 1
ATOM 4811 C C . LEU A 1 600 ? -17.625 14.371 4.501 1.00 86.94 600 LEU A C 1
ATOM 4813 O O . LEU A 1 600 ? -17.634 15.405 5.165 1.00 86.94 600 LEU A O 1
ATOM 4817 N N . GLU A 1 601 ? -18.736 13.701 4.206 1.00 88.50 601 GLU A N 1
ATOM 4818 C CA . GLU A 1 601 ? -20.033 14.109 4.752 1.00 88.50 601 GLU A CA 1
ATOM 4819 C C . GLU A 1 601 ? -20.035 14.010 6.280 1.00 88.50 601 GLU A C 1
ATOM 4821 O O . GLU A 1 601 ? -20.420 14.970 6.943 1.00 88.50 601 GLU A O 1
ATOM 4826 N N . THR A 1 602 ? -19.474 12.941 6.855 1.00 89.88 602 THR A N 1
ATOM 4827 C CA . THR A 1 602 ? -19.348 12.812 8.318 1.00 89.88 602 THR A CA 1
ATOM 4828 C C . THR A 1 602 ? -18.480 13.931 8.913 1.00 89.88 602 THR A C 1
ATOM 4830 O O . THR A 1 602 ? -18.834 14.531 9.929 1.00 89.88 602 THR A O 1
ATOM 4833 N N . ALA A 1 603 ? -17.364 14.286 8.266 1.00 92.75 603 ALA A N 1
ATOM 4834 C CA . ALA A 1 603 ? -16.526 15.402 8.708 1.00 92.75 603 ALA A CA 1
ATOM 4835 C C . ALA A 1 603 ? -17.261 16.757 8.649 1.00 92.75 603 ALA A C 1
ATOM 4837 O O . ALA A 1 603 ? -17.114 17.584 9.555 1.00 92.75 603 ALA A O 1
ATOM 4838 N N . LYS A 1 604 ? -18.084 16.985 7.615 1.00 93.88 604 LYS A N 1
ATOM 4839 C CA . LYS A 1 604 ? -18.940 18.179 7.510 1.00 93.88 604 LYS A CA 1
ATOM 4840 C C . LYS A 1 604 ? -19.999 18.200 8.604 1.00 93.88 604 LYS A C 1
ATOM 4842 O O . LYS A 1 604 ? -20.176 19.239 9.231 1.00 93.88 604 LYS A O 1
ATOM 4847 N N . GLU A 1 605 ? -20.661 17.077 8.873 1.00 93.75 605 GLU A N 1
ATOM 4848 C CA . GLU A 1 605 ? -21.644 16.955 9.955 1.00 93.75 605 GLU A CA 1
ATOM 4849 C C . GLU A 1 605 ? -21.032 17.316 11.310 1.00 93.75 605 GLU A C 1
ATOM 4851 O O . GLU A 1 605 ? -21.621 18.100 12.055 1.00 93.75 605 GLU A O 1
ATOM 4856 N N . ILE A 1 606 ? -19.821 16.830 11.601 1.00 94.62 606 ILE A N 1
ATOM 4857 C CA . ILE A 1 606 ? -19.076 17.210 12.808 1.00 94.62 606 ILE A CA 1
ATOM 4858 C C . ILE A 1 606 ? -18.822 18.723 12.832 1.00 94.62 606 ILE A C 1
ATOM 4860 O O . ILE A 1 606 ? -19.069 19.372 13.850 1.00 94.62 606 ILE A O 1
ATOM 4864 N N . CYS A 1 607 ? -18.385 19.318 11.719 1.00 96.06 607 CYS A N 1
ATOM 4865 C CA . CYS A 1 607 ? -18.165 20.765 11.645 1.00 96.06 607 CYS A CA 1
ATOM 4866 C C . CYS A 1 607 ? -19.455 21.569 11.863 1.00 96.06 607 CYS A C 1
ATOM 4868 O O . CYS A 1 607 ? -19.423 22.589 12.549 1.00 96.06 607 CYS A O 1
ATOM 4870 N N . GLU A 1 608 ? -20.591 21.118 11.329 1.00 95.38 608 GLU A N 1
ATOM 4871 C CA . GLU A 1 608 ? -21.894 21.756 11.550 1.00 95.38 608 GLU A CA 1
ATOM 4872 C C . GLU A 1 608 ? -22.337 21.645 13.015 1.00 95.38 608 GLU A C 1
ATOM 4874 O O . GLU A 1 608 ? -22.738 22.643 13.617 1.00 95.38 608 GLU A O 1
ATOM 4879 N N . GLN A 1 609 ? -22.210 20.460 13.620 1.00 94.50 609 GLN A N 1
ATOM 4880 C CA . GLN A 1 609 ? -22.565 20.223 15.023 1.00 94.50 609 GLN A CA 1
ATOM 4881 C C . GLN A 1 609 ? -21.718 21.071 15.979 1.00 94.50 609 GLN A C 1
ATOM 4883 O O . GLN A 1 609 ? -22.245 21.650 16.931 1.00 94.50 609 GLN A O 1
ATOM 4888 N N . GLN A 1 610 ? -20.416 21.177 15.711 1.00 95.62 610 GLN A N 1
ATOM 4889 C CA . GLN A 1 610 ? -19.474 21.928 16.542 1.00 95.62 610 GLN A CA 1
ATOM 4890 C C . GLN A 1 610 ? -19.372 23.417 16.167 1.00 95.62 610 GLN A C 1
ATOM 4892 O O . GLN A 1 610 ? -18.704 24.179 16.868 1.00 95.62 610 GLN A O 1
ATOM 4897 N N . LYS A 1 611 ? -20.044 23.853 15.089 1.00 95.69 611 LYS A N 1
ATOM 4898 C CA . LYS A 1 611 ? -19.959 25.210 14.515 1.00 95.69 611 LYS A CA 1
ATOM 4899 C C . LYS A 1 611 ? -18.518 25.611 14.182 1.00 95.69 611 LYS A C 1
ATOM 4901 O O . LYS A 1 611 ? -18.041 26.679 14.566 1.00 95.69 611 LYS A O 1
ATOM 4906 N N . TRP A 1 612 ? -17.798 24.726 13.503 1.00 96.06 612 TRP A N 1
ATOM 4907 C CA . TRP A 1 612 ? -16.397 24.922 13.155 1.00 96.06 612 TRP A CA 1
ATOM 4908 C C . TRP A 1 612 ? -16.203 25.360 11.713 1.00 96.06 612 TRP A C 1
ATOM 4910 O O . TRP A 1 612 ? -16.594 24.672 10.775 1.00 96.06 612 TRP A O 1
ATOM 4920 N N . ASP A 1 613 ? -15.465 26.454 11.559 1.00 95.06 613 ASP A N 1
ATOM 4921 C CA . ASP A 1 613 ? -14.743 26.738 10.326 1.00 95.06 613 ASP A CA 1
ATOM 4922 C C . ASP A 1 613 ? -13.380 26.045 10.364 1.00 95.06 613 ASP A C 1
ATOM 4924 O O . ASP A 1 613 ? -12.650 26.126 11.366 1.00 95.06 613 ASP A O 1
ATOM 4928 N N . ILE A 1 614 ? -13.045 25.370 9.269 1.00 95.06 614 ILE A N 1
ATOM 4929 C CA . ILE A 1 614 ? -11.790 24.651 9.086 1.00 95.06 614 ILE A CA 1
ATOM 4930 C C . ILE A 1 614 ? -10.926 25.436 8.106 1.00 95.06 614 ILE A C 1
ATOM 4932 O O . ILE A 1 614 ? -11.303 25.657 6.955 1.00 95.06 614 ILE A O 1
ATOM 4936 N N . TYR A 1 615 ? -9.750 25.827 8.582 1.00 93.06 615 TYR A N 1
ATOM 4937 C CA . TYR A 1 615 ? -8.744 26.546 7.815 1.00 93.06 615 TYR A CA 1
ATOM 4938 C C . TYR A 1 615 ? -7.530 25.648 7.591 1.00 93.06 615 TYR A C 1
ATOM 4940 O O . TYR A 1 615 ? -7.195 24.818 8.443 1.00 93.06 615 TYR A O 1
ATOM 4948 N N . ALA A 1 616 ? -6.884 25.824 6.448 1.00 89.19 616 ALA A N 1
ATOM 4949 C CA . ALA A 1 616 ? -5.607 25.230 6.125 1.00 89.19 616 ALA A CA 1
ATOM 4950 C C . ALA A 1 616 ? -4.500 25.833 6.999 1.00 89.19 616 ALA A C 1
ATOM 4952 O O . ALA A 1 616 ? -4.570 26.977 7.445 1.00 89.19 616 ALA A O 1
ATOM 4953 N N . GLU A 1 617 ? -3.477 25.030 7.265 1.00 84.44 617 GLU A N 1
ATOM 4954 C CA . GLU A 1 617 ? -2.480 25.329 8.296 1.00 84.44 617 GLU A CA 1
ATOM 4955 C C . GLU A 1 617 ? -1.465 26.397 7.878 1.00 84.44 617 GLU A C 1
ATOM 4957 O O . GLU A 1 617 ? -1.062 27.216 8.697 1.00 84.44 617 GLU A O 1
ATOM 4962 N N . HIS A 1 618 ? -1.056 26.407 6.607 1.00 76.31 618 HIS A N 1
ATOM 4963 C CA . HIS A 1 618 ? 0.058 27.242 6.146 1.00 76.31 618 HIS A CA 1
ATOM 4964 C C . HIS A 1 618 ? -0.369 28.584 5.550 1.00 76.31 618 HIS A C 1
ATOM 4966 O O . HIS A 1 618 ? 0.321 29.581 5.743 1.00 76.31 618 HIS A O 1
ATOM 4972 N N . ASP A 1 619 ? -1.480 28.623 4.819 1.00 78.44 619 ASP A N 1
ATOM 4973 C CA . ASP A 1 619 ? -1.957 29.813 4.106 1.00 78.44 619 ASP A CA 1
ATOM 4974 C C . ASP A 1 619 ? -3.236 30.406 4.719 1.00 78.44 619 ASP A C 1
ATOM 4976 O O . ASP A 1 619 ? -3.716 31.443 4.262 1.00 78.44 619 ASP A O 1
ATOM 4980 N N . GLY A 1 620 ? -3.799 29.760 5.749 1.00 83.88 620 GLY A N 1
ATOM 4981 C CA . GLY A 1 620 ? -5.082 30.146 6.333 1.00 83.88 620 GLY A CA 1
ATOM 4982 C C . GLY A 1 620 ? -6.250 30.012 5.353 1.00 83.88 620 GLY A C 1
ATOM 4983 O O . GLY A 1 620 ? -7.309 30.597 5.585 1.00 83.88 620 GLY A O 1
ATOM 4984 N N . GLY A 1 621 ? -6.075 29.276 4.250 1.00 88.56 621 GLY A N 1
ATOM 4985 C CA . GLY A 1 621 ? -7.111 29.056 3.251 1.00 88.56 621 GLY A CA 1
ATOM 4986 C C . GLY A 1 621 ? -8.320 28.351 3.862 1.00 88.56 621 GLY A C 1
ATOM 4987 O O . GLY A 1 621 ? -8.185 27.394 4.617 1.00 88.56 621 GLY A O 1
ATOM 4988 N N . LEU A 1 622 ? -9.527 28.819 3.563 1.00 90.12 622 LEU A N 1
ATOM 4989 C CA . LEU A 1 622 ? -10.751 28.205 4.073 1.00 90.12 622 LEU A CA 1
ATOM 4990 C C . LEU A 1 622 ? -10.996 26.856 3.375 1.00 90.12 622 LEU A C 1
ATOM 4992 O O . LEU A 1 622 ? -11.288 26.830 2.180 1.00 90.12 622 LEU A O 1
ATOM 4996 N N . LEU A 1 623 ? -10.924 25.755 4.126 1.00 89.81 623 LEU A N 1
ATOM 4997 C CA . LEU A 1 623 ? -11.224 24.403 3.634 1.00 89.81 623 LEU A CA 1
ATOM 4998 C C . LEU A 1 623 ? -12.720 24.093 3.745 1.00 89.81 623 LEU A C 1
ATOM 5000 O O . LEU A 1 623 ? -13.324 23.549 2.821 1.00 89.81 623 LEU A O 1
ATOM 5004 N N . TYR A 1 624 ? -13.331 24.472 4.869 1.00 93.12 624 TYR A N 1
ATOM 5005 C CA . TYR A 1 624 ? -14.759 24.301 5.118 1.00 93.12 624 TYR A CA 1
ATOM 5006 C C . TYR A 1 624 ? -15.298 25.421 6.003 1.00 93.12 624 TYR A C 1
ATOM 5008 O O . TYR A 1 624 ? -14.636 25.836 6.953 1.00 93.12 624 TYR A O 1
ATOM 5016 N N . ARG A 1 625 ? -16.520 25.878 5.715 1.00 93.06 625 ARG A N 1
ATOM 5017 C CA . ARG A 1 625 ? -17.232 26.871 6.523 1.00 93.06 625 ARG A CA 1
ATOM 5018 C C . ARG A 1 625 ? -18.541 26.292 7.023 1.00 93.06 625 ARG A C 1
ATOM 5020 O O . ARG A 1 625 ? -19.343 25.823 6.210 1.00 93.06 625 ARG A O 1
ATOM 5027 N N . HIS A 1 626 ? -18.768 26.383 8.328 1.00 90.88 626 HIS A N 1
ATOM 5028 C CA . HIS A 1 626 ? -20.025 25.937 8.915 1.00 90.88 626 HIS A CA 1
ATOM 5029 C C . HIS A 1 626 ? -21.200 26.768 8.363 1.00 90.88 626 HIS A C 1
ATOM 5031 O O . HIS A 1 626 ? -21.070 27.958 8.061 1.00 90.88 626 HIS A O 1
ATOM 5037 N N . GLY A 1 627 ? -22.368 26.152 8.204 1.00 82.69 627 GLY A N 1
ATOM 5038 C CA . GLY A 1 627 ? -23.559 26.783 7.636 1.00 82.69 627 GLY A CA 1
ATOM 5039 C C . GLY A 1 627 ? -23.608 26.829 6.104 1.00 82.69 627 GLY A C 1
ATOM 5040 O O . GLY A 1 627 ? -24.601 27.309 5.559 1.00 82.69 627 GLY A O 1
ATOM 5041 N N . MET A 1 628 ? -22.598 26.316 5.386 1.00 76.38 628 MET A N 1
ATOM 5042 C CA . MET A 1 628 ? -22.659 26.175 3.919 1.00 76.38 628 MET A CA 1
ATOM 5043 C C . MET A 1 628 ? -23.259 24.836 3.454 1.00 76.38 628 MET A C 1
ATOM 5045 O O . MET A 1 628 ? -23.691 24.737 2.305 1.00 76.38 628 MET A O 1
ATOM 5049 N N . GLY A 1 629 ? -23.315 23.818 4.325 1.00 56.34 629 GLY A N 1
ATOM 5050 C CA . GLY A 1 629 ? -23.817 22.474 4.000 1.00 56.34 629 GLY A CA 1
ATOM 5051 C C . GLY A 1 629 ? -25.346 22.331 3.978 1.00 56.34 629 GLY A C 1
ATOM 5052 O O . GLY A 1 629 ? -25.881 21.429 3.332 1.00 56.34 629 GLY A O 1
ATOM 5053 N N . ALA A 1 630 ? -26.086 23.240 4.619 1.00 48.66 630 ALA A N 1
ATOM 5054 C CA . ALA A 1 630 ? -27.543 23.191 4.655 1.00 48.66 630 ALA A CA 1
ATOM 5055 C C . ALA A 1 630 ? -28.155 23.792 3.377 1.00 48.66 630 ALA A C 1
ATOM 5057 O O . ALA A 1 630 ? -28.588 24.945 3.352 1.00 48.66 630 ALA A O 1
ATOM 5058 N N . ARG A 1 631 ? -28.287 22.999 2.304 1.00 43.00 631 ARG A N 1
ATOM 5059 C CA . ARG A 1 631 ? -29.396 23.265 1.372 1.00 43.00 631 ARG A CA 1
ATOM 5060 C C . ARG A 1 631 ? -30.687 23.119 2.186 1.00 43.00 631 ARG A C 1
ATOM 5062 O O . ARG A 1 631 ? -30.884 22.050 2.765 1.00 43.00 631 ARG A O 1
ATOM 5069 N N . PRO A 1 632 ? -31.568 24.133 2.256 1.00 35.47 632 PRO A N 1
ATOM 5070 C CA . PRO A 1 632 ? -32.832 23.975 2.955 1.00 35.47 632 PRO A CA 1
ATOM 5071 C C . PRO A 1 632 ? -33.568 22.793 2.325 1.00 35.47 632 PRO A C 1
ATOM 5073 O O . PRO A 1 632 ? -33.849 22.805 1.122 1.00 35.47 632 PRO A O 1
ATOM 5076 N N . LYS A 1 633 ? -33.855 21.753 3.123 1.00 37.53 633 LYS A N 1
ATOM 5077 C CA . LYS A 1 633 ? -34.840 20.737 2.751 1.00 37.53 633 LYS A CA 1
ATOM 5078 C C . LYS A 1 633 ? -36.110 21.513 2.416 1.00 37.53 633 LYS A C 1
ATOM 5080 O O . LYS A 1 633 ? -36.735 22.081 3.308 1.00 37.53 633 LYS A O 1
ATOM 5085 N N . ARG A 1 634 ? -36.459 21.604 1.129 1.00 35.00 634 ARG A N 1
ATOM 5086 C CA . ARG A 1 634 ? -37.793 22.054 0.733 1.00 35.00 634 ARG A CA 1
ATOM 5087 C C . ARG A 1 634 ? -38.757 21.074 1.388 1.00 35.00 634 ARG A C 1
ATOM 5089 O O . ARG A 1 634 ? -38.797 19.915 0.984 1.00 35.00 634 ARG A O 1
ATOM 5096 N N . LEU A 1 635 ? -39.454 21.536 2.423 1.00 33.59 635 LEU A N 1
ATOM 5097 C CA . LEU A 1 635 ? -40.648 20.883 2.937 1.00 33.59 635 LEU A CA 1
ATOM 5098 C C . LEU A 1 635 ? -41.552 20.615 1.726 1.00 33.59 635 LEU A C 1
ATOM 5100 O O . LEU A 1 635 ? -41.894 21.549 0.994 1.00 33.59 635 LEU A O 1
ATOM 5104 N N . ARG A 1 636 ? -41.821 19.339 1.461 1.00 33.97 636 ARG A N 1
ATOM 5105 C CA . ARG A 1 636 ? -42.923 18.894 0.613 1.00 33.97 636 ARG A CA 1
ATOM 5106 C C . ARG A 1 636 ? -43.997 18.341 1.519 1.00 33.97 636 ARG A C 1
ATOM 5108 O O . ARG A 1 636 ? -43.606 17.617 2.462 1.00 33.97 636 ARG A O 1
#

Solvent-accessible surface area (backbone atoms only — not comparable to full-atom values): 35787 Å² total; per-residue (Å²): 137,80,78,62,70,75,62,59,70,70,74,58,62,94,90,48,61,62,92,87,38,54,49,64,61,56,52,57,55,47,59,59,51,61,67,69,76,73,78,82,87,78,89,78,83,91,86,82,90,86,77,79,82,76,74,78,87,73,72,46,75,65,53,54,49,49,51,53,51,48,53,50,50,52,50,52,50,49,56,51,48,53,51,54,51,52,50,53,32,44,56,43,37,42,55,37,33,77,69,66,67,27,88,45,53,47,67,39,53,48,51,42,50,55,54,51,51,53,52,48,53,52,51,50,56,50,28,74,74,67,71,56,92,75,79,62,64,59,48,71,63,52,50,52,52,36,56,76,46,61,48,48,72,61,33,54,43,49,49,34,50,64,37,19,52,68,40,91,50,65,68,45,27,52,48,27,51,33,46,36,54,26,40,19,68,58,66,33,61,68,29,23,52,51,53,53,49,52,36,52,62,51,23,77,81,37,68,64,54,63,73,36,78,84,43,54,56,36,51,51,46,48,52,46,60,53,70,73,59,68,61,90,38,60,71,46,17,31,41,22,24,48,52,16,54,52,33,39,75,73,69,38,50,73,62,13,50,55,30,22,61,66,15,42,63,23,29,50,55,42,54,52,49,31,62,74,68,72,44,79,78,66,70,93,51,47,85,34,57,46,31,30,57,59,47,20,52,54,24,51,78,67,70,36,55,69,63,12,50,51,26,27,50,55,27,41,74,70,63,34,24,67,25,19,38,56,55,16,54,81,41,60,42,72,60,98,87,41,80,48,46,24,51,60,19,54,38,23,26,49,52,4,26,76,59,69,30,44,69,30,18,33,52,49,15,50,44,46,64,69,52,44,60,66,73,48,77,54,79,75,52,66,90,68,54,88,55,64,69,44,54,37,68,65,81,83,62,96,57,80,80,44,71,61,58,56,48,51,51,51,34,28,76,70,67,77,42,90,77,79,61,95,45,82,45,62,40,41,86,77,69,57,88,73,50,55,38,56,60,51,20,47,50,54,12,49,53,30,19,48,56,14,40,76,68,60,34,53,65,26,29,47,51,50,19,52,55,15,59,36,63,58,40,60,53,54,45,27,51,53,71,44,22,74,67,63,41,96,81,33,40,86,26,89,35,68,68,59,56,73,66,60,74,91,67,80,80,70,90,66,57,70,36,74,38,86,65,52,32,63,69,59,19,54,54,28,44,45,52,38,52,31,49,51,48,39,53,49,55,49,52,27,51,75,68,71,61,38,77,76,53,82,79,53,69,102,43,68,67,62,60,44,74,75,44,56,69,77,32,37,52,76,64,68,59,62,86,52,40,58,71,74,42,76,38,84,82,54,51,55,51,32,70,74,70,68,44,61,68,63,60,53,49,48,51,51,25,50,76,70,65,35,69,38,55,42,90,88,80,62,45,78,75,45,58,50,80,71,79,69,71,77,78,76,85,124

Sequence (636 aa):
MLPSTNNFLRTLGPGQTLGGVPIWRWRAQWNVQQCRGLSKPRQAPALRRKAGHYEWSRVTPDEVKRIKGHELAVKQQKESQDRYYNQRTYESLQRYHEAGQLQASPDDIQKFFDGFSHLLEIAQQVRKRARASRLVIPKDVYLELRDEHGLTESDICTATIAALLRHELRELKDMGRALLLTASNAGNHGATLHIMNHAYLQSQDRPTVLRHPELDGPRQHLMEIVKEGGLNQPIMSQSYTLAGKILHKEGRHDSAIKLWEAALEGAVEYSESLKRDGKAPDRSNAHLLGPWYELANVHLNLDNIREARHAIAIGCQQDDPASHYQASLDHRKKQGGSLVATSGWLYHVTKAAASGYPVAMHELGHFYFTNTWPYLEDKVPDHVKPTPFDQFPPPSKRGTMSIAAVRTKLRTVLGYEKWIPEEPKDAMFLTAAFPSTVEGRFKFAIEWLEIAMGLEWAPSFLLAAEIHLAKEVASDFAAPKKAIRLSATRYPYPTEAAYHARVEQPPADVPMVSNPVYDPARAKELIREVFYAGEALKVRQDYLAGRSKILKGASDDFNAVRKELNNNVDKWFRLLDFFPIYMRDATGDLWDRITGRDLLETAKEICEQQKWDIYAEHDGGLLYRHGMGARPKRLR

Mean predicted aligned error: 13.96 Å

Foldseek 3Di:
DDPPPVVVLVPDDAPDADPNHGSVVVVVVVVVVVVVPDDDDDDDDDDDDDDPPPPPVPCDPVNVVVVVVVVVVVVVVVVVVVVVLLVQLLVQQCVCVVVVQFPFHSVLVSVLLVVLLVQQVVQVVVCVVVVDDDSERDLVVNVVSCVVSPGDLSNLLCSLVRRQCPDPDPSSNVSSLRSLLRSLLNLRLSSLLVVLVVLLLVCLLPVCSCVDPSCPSSLVSLVVLQVVDDLQDQSNLLSLLSNLSNCVSVVNNVSSLVSLVSSLVSLLNVLVVCVVVVHDPDPVSVVSSQSLLVQLVSCVVVVVNVSNLVSLVSCVVSLNLSSLQVQLVVVFDDDPNDTQAALSNCLSLVSSLVVQNLLSLLVLLVLLAPAFPVSHPDAQPLVLDDALNHQEHRPPDVDPPPVVVVVVVVCCLVVVDPDDDPDSSSVCRRPPDLDQALQVSNVSSLVSLVSSVVVVNLVSLQVNLVLLQPQKDFRRNHRPPCSVVVHPPSHNDHDPVRVVPDDDDPDDPGDIDGRPNHDNVSSLVSLLLNLLCVVLLVCVVCVSVVNPPVVPPDDPDVVSVLVPDDPSNSVSPPPSVCVCVVPVPNVQVSVCVSVVDRSNVSSLVVCQVVQDFRADDPPRHTSDGHPPPDPDPPDD